Protein AF-A0A1I4PGP0-F1 (afdb_monomer)

Secondary structure (DSSP, 8-state):
---SEEEEEE---HHHHHHHHHHHHHHHHHTT-GGGEEEEEEETHHHHHHHHHHHHGGG--SHHHHIIIIIHHHHHHHHT-HHHHHHHHHHHHHHHHHHHHTTS-S------TTSSSHHHHHHHHHHHHIIIIITT-BGGGS-SSSEEEEEEEETTT-PEEEEESS-EEETTTEEE---TT-BHHHHHHHHH--BTTBPPEEEE-TTS--EE--TT---EEP-S---SEEEEEETHHHHTT-HHHHHHHHTTT--EEEEEEE-PPPPP-------HHHHHHHHHHHHHHHHHHHHHHHHHHHHHTTSSEEEEEETTS-HHHHHH---TTSPPGGGS---S--HHHHHHHHTS---SSPPPHHHHHHHHHHHHHHHHHHHHHHSHHHHHHHTTSTT--PPPPPS--HHHHHHHHTTTTT--

Organism: NCBI:txid1123291

pLDDT: mean 86.15, std 14.78, range [36.34, 98.75]

Foldseek 3Di:
DFPAAEAEFQFAFACLSLLLVLLQQLLCVLLVNLLSHAEYFYFASVLLQLQQCQLCSVVDPHSVSSCVRRVVLSQVLLQVFLLVVLVVVVVVVVVVVVVVCVVDDPDDPDDPPQPPRQAVSLVSQLVSCCVRRQVQAWLLSGDPSHKYWQWWAWPVPRFIWIDINQWTGGQQQAIFRPGRNHGSSNSNSLQRQAPPSHFWDKDQPQVTWGFHDDLVRPTDGRPDDDDRIITIHHRLLPPRQSCVVVVVCVVNVRAGAYETEAADADLDPDDDDDDPVNVVSNVSVVSSVVNHVVVVVVVVVCPLVVVHHYDYDYLLDWLLNLLPDDDPQWDHSVLFDPAADDNLLSNLLSLQHRDSGRDDPLNSVNSSRRSSSNSRSRCCTNPVVSSVVSCPDPSNDPRDDPPDDPVRSCVSSVCSNPDD

Solvent-accessible surface area (backbone atoms only — not comparable to full-atom values): 22021 Å² total; per-residue (Å²): 97,85,85,47,39,26,37,34,13,30,9,19,29,26,48,48,9,21,34,21,49,45,12,31,54,48,29,39,40,50,56,70,39,53,88,34,42,41,34,39,19,12,4,18,22,15,19,56,40,46,51,46,41,27,53,42,46,88,76,45,85,48,66,66,40,40,40,62,67,39,50,46,49,52,51,57,50,34,65,66,18,56,45,57,54,44,54,53,50,51,55,50,52,52,52,51,54,50,62,70,35,75,84,60,76,100,74,77,90,83,74,78,77,81,78,79,60,29,56,62,47,43,53,54,47,26,51,50,37,20,72,68,71,47,68,75,38,22,28,58,59,31,34,89,78,33,43,40,34,36,26,18,21,28,68,84,77,74,42,61,26,38,39,33,50,64,35,36,42,28,89,77,52,13,39,24,63,82,33,73,81,41,41,42,29,53,51,34,44,25,8,47,17,41,82,90,83,26,34,57,40,77,45,79,44,52,90,60,69,35,27,33,78,50,101,79,64,65,68,44,70,35,89,46,86,66,53,58,56,48,38,23,25,21,6,36,78,70,42,28,45,16,47,66,61,52,52,57,41,44,78,71,67,52,74,48,34,35,39,38,41,37,38,62,75,75,84,78,84,76,92,71,90,72,49,75,69,56,43,53,51,50,50,51,53,50,53,33,49,51,51,41,52,57,48,50,52,53,52,52,51,32,44,77,69,61,77,38,52,64,50,76,51,46,60,64,58,33,31,58,56,60,37,67,51,84,52,99,79,41,46,58,48,91,75,32,78,93,53,59,58,55,66,72,50,28,55,39,60,48,43,42,42,72,41,58,50,58,62,57,71,64,60,45,52,51,30,22,50,43,26,18,31,42,44,52,38,49,44,22,24,66,40,38,72,36,37,62,52,35,70,65,39,90,85,40,68,78,89,76,78,71,99,62,59,67,70,58,52,49,62,69,39,67,52,42,62,68,78,126

Structure (mmCIF, N/CA/C/O backbone):
data_AF-A0A1I4PGP0-F1
#
_entry.id   AF-A0A1I4PGP0-F1
#
loop_
_atom_site.group_PDB
_atom_site.id
_atom_site.type_symbol
_atom_site.label_atom_id
_atom_site.label_alt_id
_atom_site.label_comp_id
_atom_site.label_asym_id
_atom_site.label_entity_id
_atom_site.label_seq_id
_atom_site.pdbx_PDB_ins_code
_atom_site.Cartn_x
_atom_site.Cartn_y
_atom_site.Cartn_z
_atom_site.occupancy
_atom_site.B_iso_or_equiv
_atom_site.auth_seq_id
_atom_site.auth_comp_id
_atom_site.auth_asym_id
_atom_site.auth_atom_id
_atom_site.pdbx_PDB_model_num
ATOM 1 N N . MET A 1 1 ? 3.633 -15.571 -19.350 1.00 61.22 1 MET A N 1
ATOM 2 C CA . MET A 1 1 ? 2.929 -14.550 -18.534 1.00 61.22 1 MET A CA 1
ATOM 3 C C . MET A 1 1 ? 2.786 -15.080 -17.111 1.00 61.22 1 MET A C 1
ATOM 5 O O . MET A 1 1 ? 2.675 -16.293 -16.964 1.00 61.22 1 MET A O 1
ATOM 9 N N . ILE A 1 2 ? 2.803 -14.240 -16.068 1.00 74.88 2 ILE A N 1
ATOM 10 C CA . ILE A 1 2 ? 2.538 -14.702 -14.690 1.00 74.88 2 ILE A CA 1
ATOM 11 C C . ILE A 1 2 ? 1.124 -15.304 -14.647 1.00 74.88 2 ILE A C 1
ATOM 13 O O . ILE A 1 2 ? 0.129 -14.590 -14.704 1.00 74.88 2 ILE A O 1
ATOM 17 N N . GLN A 1 3 ? 1.038 -16.637 -14.586 1.00 79.75 3 GLN A N 1
ATOM 18 C CA . GLN A 1 3 ? -0.230 -17.382 -14.612 1.00 79.75 3 GLN A CA 1
ATOM 19 C C . GLN A 1 3 ? -0.848 -17.581 -13.223 1.00 79.75 3 GLN A C 1
ATOM 21 O O . GLN A 1 3 ? -1.892 -18.222 -13.110 1.00 79.75 3 GLN A O 1
ATOM 26 N N . LYS A 1 4 ? -0.212 -17.058 -12.170 1.00 87.19 4 LYS A N 1
ATOM 27 C CA . LYS A 1 4 ? -0.696 -17.130 -10.787 1.00 87.19 4 LYS A CA 1
ATOM 28 C C . LYS A 1 4 ? -1.482 -15.879 -10.408 1.00 87.19 4 LYS A C 1
ATOM 30 O O . LYS A 1 4 ? -1.324 -14.823 -11.020 1.00 87.19 4 LYS A O 1
ATOM 35 N N . ASP A 1 5 ? -2.352 -16.008 -9.413 1.00 95.44 5 ASP A N 1
ATOM 36 C CA . ASP A 1 5 ? -2.950 -14.844 -8.759 1.00 95.44 5 ASP A CA 1
ATOM 37 C C . ASP A 1 5 ? -1.843 -13.984 -8.149 1.00 95.44 5 ASP A C 1
ATOM 39 O O . ASP A 1 5 ? -0.873 -14.515 -7.619 1.00 95.44 5 ASP A O 1
ATOM 43 N N . ILE A 1 6 ? -1.982 -12.667 -8.211 1.00 97.44 6 ILE A N 1
ATOM 44 C CA . ILE A 1 6 ? -1.062 -11.713 -7.605 1.00 97.44 6 ILE A CA 1
ATOM 45 C C . ILE A 1 6 ? -1.634 -11.249 -6.269 1.00 97.44 6 ILE A C 1
ATOM 47 O O . ILE A 1 6 ? -2.796 -10.836 -6.171 1.00 97.44 6 ILE A O 1
ATOM 51 N N . LEU A 1 7 ? -0.788 -11.331 -5.244 1.00 98.19 7 LEU A N 1
ATOM 52 C CA . LEU A 1 7 ? -1.070 -10.903 -3.883 1.00 98.19 7 LEU A CA 1
ATOM 53 C C . LEU A 1 7 ? -0.135 -9.747 -3.530 1.00 98.19 7 LEU A C 1
ATOM 55 O O . LEU A 1 7 ? 1.056 -9.955 -3.297 1.00 98.19 7 LEU A O 1
ATOM 59 N N . CYS A 1 8 ? -0.679 -8.536 -3.484 1.00 98.31 8 CYS A N 1
ATOM 60 C CA . CYS A 1 8 ? 0.079 -7.326 -3.195 1.00 98.31 8 CYS A CA 1
ATOM 61 C C . CYS A 1 8 ? 0.023 -6.985 -1.704 1.00 98.31 8 CYS A C 1
ATOM 63 O O . CYS A 1 8 ? -1.060 -6.933 -1.124 1.00 98.31 8 CYS A O 1
ATOM 65 N N . ALA A 1 9 ? 1.167 -6.686 -1.096 1.00 98.25 9 ALA A N 1
ATOM 66 C CA . ALA A 1 9 ? 1.262 -6.046 0.211 1.00 98.25 9 ALA A CA 1
ATOM 67 C C . ALA A 1 9 ? 1.850 -4.640 0.035 1.00 98.25 9 ALA A C 1
ATOM 69 O O . ALA A 1 9 ? 2.957 -4.496 -0.485 1.00 98.25 9 ALA A O 1
ATOM 70 N N . LEU A 1 10 ? 1.090 -3.615 0.421 1.00 98.44 10 LEU A N 1
ATOM 71 C CA . LEU A 1 10 ? 1.408 -2.203 0.218 1.00 98.44 10 LEU A CA 1
ATOM 72 C C . LEU A 1 10 ? 1.543 -1.515 1.582 1.00 98.44 10 LEU A C 1
ATOM 74 O O . LEU A 1 10 ? 0.548 -1.268 2.270 1.00 98.44 10 LEU A O 1
ATOM 78 N N . SER A 1 11 ? 2.784 -1.237 1.985 1.00 97.00 11 SER A N 1
ATOM 79 C CA . SER A 1 11 ? 3.102 -0.746 3.330 1.00 97.00 11 SER A CA 1
ATOM 80 C C . SER A 1 11 ? 2.548 0.652 3.648 1.00 97.00 11 SER A C 1
ATOM 82 O O . SER A 1 11 ? 2.184 1.422 2.753 1.00 97.00 11 SER A O 1
ATOM 84 N N . GLY A 1 12 ? 2.597 1.031 4.928 1.00 93.81 12 GLY A N 1
ATOM 85 C CA . GLY A 1 12 ? 2.321 2.395 5.390 1.00 93.81 12 GLY A CA 1
ATOM 86 C C . GLY A 1 12 ? 3.414 3.414 5.040 1.00 93.81 12 GLY A C 1
ATOM 87 O O . GLY A 1 12 ? 4.503 3.052 4.588 1.00 93.81 12 GLY A O 1
ATOM 88 N N . GLY A 1 13 ? 3.113 4.706 5.254 1.00 89.56 13 GLY A N 1
ATOM 89 C CA . GLY A 1 13 ? 4.053 5.821 5.026 1.00 89.56 13 GLY A CA 1
ATOM 90 C C . GLY A 1 13 ? 3.445 7.144 4.527 1.00 89.56 13 GLY A C 1
ATOM 91 O O . GLY A 1 13 ? 4.125 7.889 3.821 1.00 89.56 13 GLY A O 1
ATOM 92 N N . GLY A 1 14 ? 2.179 7.447 4.844 1.00 90.38 14 GLY A N 1
ATOM 93 C CA . GLY A 1 14 ? 1.503 8.681 4.403 1.00 90.38 14 GLY A CA 1
ATOM 94 C C . GLY A 1 14 ? 1.389 8.810 2.877 1.00 90.38 14 GLY A C 1
ATOM 95 O O . GLY A 1 14 ? 1.405 7.808 2.159 1.00 90.38 14 GLY A O 1
ATOM 96 N N . PHE A 1 15 ? 1.323 10.039 2.357 1.00 92.12 15 PHE A N 1
ATOM 97 C CA . PHE A 1 15 ? 1.225 10.278 0.912 1.00 92.12 15 PHE A CA 1
ATOM 98 C C . PHE A 1 15 ? 2.439 9.809 0.121 1.00 92.12 15 PHE A C 1
ATOM 100 O O . PHE A 1 15 ? 2.302 9.462 -1.052 1.00 92.12 15 PHE A O 1
ATOM 107 N N . ARG A 1 16 ? 3.610 9.707 0.757 1.00 94.19 16 ARG A N 1
ATOM 108 C CA . ARG A 1 16 ? 4.772 9.078 0.130 1.00 94.19 16 ARG A CA 1
ATOM 109 C C . ARG A 1 16 ? 4.457 7.645 -0.293 1.00 94.19 16 ARG A C 1
ATOM 111 O O . ARG A 1 16 ? 4.685 7.289 -1.445 1.00 94.19 16 ARG A O 1
ATOM 118 N N . ALA A 1 17 ? 3.893 6.856 0.623 1.00 95.88 17 ALA A N 1
ATOM 119 C CA . ALA A 1 17 ? 3.450 5.497 0.332 1.00 95.88 17 ALA A CA 1
ATOM 120 C C . ALA A 1 17 ? 2.288 5.491 -0.670 1.00 95.88 17 ALA A C 1
ATOM 122 O O . ALA A 1 17 ? 2.308 4.704 -1.607 1.00 95.88 17 ALA A O 1
ATOM 123 N N . THR A 1 18 ? 1.318 6.403 -0.537 1.00 97.38 18 THR A N 1
ATOM 124 C CA . THR A 1 18 ? 0.189 6.531 -1.477 1.00 97.38 18 THR A CA 1
ATOM 125 C C . THR A 1 18 ? 0.665 6.654 -2.930 1.00 97.38 18 THR A C 1
ATOM 127 O O . THR A 1 18 ? 0.273 5.847 -3.774 1.00 97.38 18 THR A O 1
ATOM 130 N N . PHE A 1 19 ? 1.542 7.617 -3.229 1.00 98.06 19 PHE A N 1
ATOM 131 C CA . PHE A 1 19 ? 2.016 7.851 -4.597 1.00 98.06 19 PHE A CA 1
ATOM 132 C C . PHE A 1 19 ? 2.981 6.773 -5.089 1.00 98.06 19 PHE A C 1
ATOM 134 O O . PHE A 1 19 ? 2.877 6.350 -6.239 1.00 98.06 19 PHE A O 1
ATOM 141 N N . PHE A 1 20 ? 3.872 6.284 -4.225 1.00 98.31 20 PHE A N 1
ATOM 142 C CA . PHE A 1 20 ? 4.773 5.188 -4.579 1.00 98.31 20 PHE A CA 1
ATOM 143 C C . PHE A 1 20 ? 4.004 3.914 -4.948 1.00 98.31 20 PHE A C 1
ATOM 145 O O . PHE A 1 20 ? 4.223 3.337 -6.012 1.00 98.31 20 PHE A O 1
ATOM 152 N N . HIS A 1 21 ? 3.033 3.520 -4.120 1.00 98.56 21 HIS A N 1
ATOM 153 C CA . HIS A 1 21 ? 2.205 2.338 -4.361 1.00 98.56 21 HIS A CA 1
ATOM 154 C C . HIS A 1 21 ? 1.266 2.507 -5.555 1.00 98.56 21 HIS A C 1
ATOM 156 O O . HIS A 1 21 ? 0.941 1.528 -6.224 1.00 98.56 21 HIS A O 1
ATOM 162 N N . ALA A 1 22 ? 0.853 3.738 -5.867 1.00 98.56 22 ALA A N 1
ATOM 163 C CA . ALA A 1 22 ? 0.109 4.003 -7.093 1.00 98.56 22 ALA A CA 1
ATOM 164 C C . ALA A 1 22 ? 0.978 3.736 -8.331 1.00 98.56 22 ALA A C 1
ATOM 166 O O . ALA A 1 22 ? 0.508 3.105 -9.272 1.00 98.56 22 ALA A O 1
ATOM 167 N N . GLY A 1 23 ? 2.263 4.107 -8.285 1.00 98.19 23 GLY A N 1
ATOM 168 C CA . GLY A 1 23 ? 3.262 3.712 -9.281 1.00 98.19 23 GLY A CA 1
ATOM 169 C C . GLY A 1 23 ? 3.431 2.199 -9.410 1.00 98.19 23 GLY A C 1
ATOM 170 O O . GLY A 1 23 ? 3.446 1.664 -10.514 1.00 98.19 23 GLY A O 1
ATOM 171 N N . VAL A 1 24 ? 3.476 1.483 -8.286 1.00 98.56 24 VAL A N 1
ATOM 172 C CA . VAL A 1 24 ? 3.567 0.011 -8.265 1.00 98.56 24 VAL A CA 1
ATOM 173 C C . VAL A 1 24 ? 2.380 -0.642 -8.975 1.00 98.56 24 VAL A C 1
ATOM 175 O O . VAL A 1 24 ? 2.567 -1.493 -9.845 1.00 98.56 24 VAL A O 1
ATOM 178 N N . LEU A 1 25 ? 1.152 -0.235 -8.641 1.00 98.62 25 LEU A N 1
ATOM 179 C CA . LEU A 1 25 ? -0.048 -0.753 -9.304 1.00 98.62 25 LEU A CA 1
ATOM 180 C C . LEU A 1 25 ? -0.078 -0.371 -10.788 1.00 98.62 25 LEU A C 1
ATOM 182 O O . LEU A 1 25 ? -0.413 -1.213 -11.620 1.00 98.62 25 LEU A O 1
ATOM 186 N N . ARG A 1 26 ? 0.349 0.850 -11.131 1.00 97.56 26 ARG A N 1
ATOM 187 C CA . ARG A 1 26 ? 0.4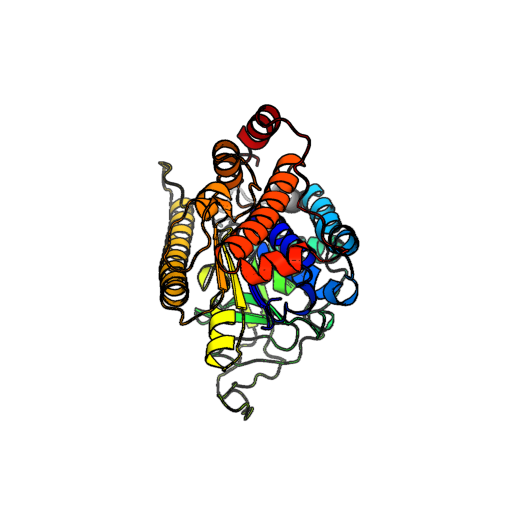98 1.302 -12.519 1.00 97.56 26 ARG A CA 1
ATOM 188 C C . ARG A 1 26 ? 1.451 0.409 -13.316 1.00 97.56 26 ARG A C 1
ATOM 190 O O . ARG A 1 26 ? 1.096 -0.014 -14.412 1.00 97.56 26 ARG A O 1
ATOM 197 N N . GLY A 1 27 ? 2.604 0.052 -12.745 1.00 96.38 27 GLY A N 1
ATOM 198 C CA . GLY A 1 27 ? 3.567 -0.871 -13.356 1.00 96.38 27 GLY A CA 1
ATOM 199 C C . GLY A 1 27 ? 2.993 -2.274 -13.578 1.00 96.38 27 GLY A C 1
ATOM 200 O O . GLY A 1 27 ? 3.175 -2.860 -14.642 1.00 96.38 27 GLY A O 1
ATOM 201 N N . LEU A 1 28 ? 2.217 -2.805 -12.625 1.00 96.56 28 LEU A N 1
ATOM 202 C CA . LEU A 1 28 ? 1.523 -4.087 -12.818 1.00 96.56 28 LEU A CA 1
ATOM 203 C C . LEU A 1 28 ? 0.479 -4.015 -13.945 1.00 96.56 28 LEU A C 1
ATOM 205 O O . LEU A 1 28 ? 0.364 -4.948 -14.738 1.00 96.56 28 LEU A O 1
ATOM 209 N N . ILE A 1 29 ? -0.268 -2.915 -14.044 1.00 95.69 29 ILE A N 1
ATOM 210 C CA . ILE A 1 29 ? -1.254 -2.706 -15.115 1.00 95.69 29 ILE A CA 1
ATOM 211 C C . ILE A 1 29 ? -0.559 -2.596 -16.473 1.00 95.69 29 ILE A C 1
ATOM 213 O O . ILE A 1 29 ? -1.001 -3.234 -17.426 1.00 95.69 29 ILE A O 1
ATOM 217 N N . ARG A 1 30 ? 0.560 -1.865 -16.551 1.00 94.19 30 ARG A N 1
ATOM 218 C CA . ARG A 1 30 ? 1.391 -1.743 -17.760 1.00 94.19 30 ARG A CA 1
ATOM 219 C C . ARG A 1 30 ? 1.864 -3.099 -18.282 1.00 94.19 30 ARG A C 1
ATOM 221 O O . ARG A 1 30 ? 1.862 -3.321 -19.486 1.00 94.19 30 ARG A O 1
ATOM 228 N N . LEU A 1 31 ? 2.210 -4.018 -17.380 1.00 93.69 31 LEU A N 1
ATOM 229 C CA . LEU A 1 31 ? 2.602 -5.392 -17.713 1.00 93.69 31 LEU A CA 1
ATOM 230 C C . LEU A 1 31 ? 1.416 -6.308 -18.079 1.00 93.69 31 LEU A C 1
ATOM 232 O O . LEU A 1 31 ? 1.610 -7.508 -18.276 1.00 93.69 31 LEU A O 1
ATOM 236 N N . GLY A 1 32 ? 0.188 -5.782 -18.141 1.00 93.31 32 GLY A N 1
ATOM 237 C CA . GLY A 1 32 ? -1.018 -6.557 -18.436 1.00 93.31 32 GLY A CA 1
ATOM 238 C C . GLY A 1 32 ? -1.463 -7.462 -17.282 1.00 93.31 32 GLY A C 1
ATOM 239 O O . GLY A 1 32 ? -2.184 -8.434 -17.495 1.00 93.31 32 GLY A O 1
ATOM 240 N N . LEU A 1 33 ? -1.030 -7.181 -16.048 1.00 94.81 33 LEU A N 1
ATOM 241 C CA . LEU A 1 33 ? -1.252 -8.055 -14.890 1.00 94.81 33 LEU A CA 1
ATOM 242 C C . LEU A 1 33 ? -2.444 -7.650 -14.016 1.00 94.81 33 LEU A C 1
ATOM 244 O O . LEU A 1 33 ? -2.703 -8.319 -13.016 1.00 94.81 33 LEU A O 1
ATOM 248 N N . LYS A 1 34 ? -3.190 -6.598 -14.376 1.00 95.88 34 LYS A N 1
ATOM 249 C CA . LYS A 1 34 ? -4.321 -6.071 -13.589 1.00 95.88 34 LYS A CA 1
ATOM 250 C C . LYS A 1 34 ? -5.278 -7.175 -13.123 1.00 95.88 34 LYS A C 1
ATOM 252 O O . LYS A 1 34 ? -5.516 -7.313 -11.926 1.00 95.88 34 LYS A O 1
ATOM 257 N N . ASP A 1 35 ? -5.770 -8.006 -14.042 1.00 95.50 35 ASP A N 1
ATOM 258 C CA . ASP A 1 35 ? -6.771 -9.035 -13.726 1.00 95.50 35 ASP A CA 1
ATOM 259 C C . ASP A 1 35 ? -6.202 -10.205 -12.917 1.00 95.50 35 ASP A C 1
ATOM 261 O O . ASP A 1 35 ? -6.959 -10.991 -12.338 1.00 95.50 35 ASP A O 1
ATOM 265 N N . ARG A 1 36 ? -4.871 -10.317 -12.829 1.00 96.50 36 ARG A N 1
ATOM 266 C CA . ARG A 1 36 ? -4.203 -11.259 -11.930 1.00 96.50 36 ARG A CA 1
ATOM 267 C C . ARG A 1 36 ? -4.180 -10.750 -10.492 1.00 96.50 36 ARG A C 1
ATOM 269 O O . ARG A 1 36 ? -4.057 -11.576 -9.598 1.00 96.50 36 ARG A O 1
ATOM 276 N N . ILE A 1 37 ? -4.316 -9.448 -10.236 1.00 97.88 37 ILE A N 1
ATOM 277 C CA . ILE A 1 37 ? -4.310 -8.882 -8.879 1.00 97.88 37 ILE A CA 1
ATOM 278 C C . ILE A 1 37 ? -5.599 -9.288 -8.161 1.00 97.88 37 ILE A C 1
ATOM 280 O O . ILE A 1 37 ? -6.666 -8.732 -8.409 1.00 97.88 37 ILE A O 1
ATOM 284 N N . LYS A 1 38 ? -5.507 -10.280 -7.267 1.00 97.50 38 LYS A N 1
ATOM 285 C CA . LYS A 1 38 ? -6.671 -10.829 -6.547 1.00 97.50 38 LYS A CA 1
ATOM 286 C C . LYS A 1 38 ? -6.751 -10.393 -5.097 1.00 97.50 38 LYS A C 1
ATOM 288 O O . LYS A 1 38 ? -7.846 -10.371 -4.536 1.00 97.50 38 LYS A O 1
ATOM 293 N N . VAL A 1 39 ? -5.621 -10.044 -4.489 1.00 98.38 39 VAL A N 1
ATOM 294 C CA . VAL A 1 39 ? -5.569 -9.567 -3.106 1.00 98.38 39 VAL A CA 1
ATOM 295 C C . VAL A 1 39 ? -4.632 -8.376 -3.024 1.00 98.38 39 VAL A C 1
ATOM 297 O O . VAL A 1 39 ? -3.502 -8.444 -3.499 1.00 98.38 39 VAL A O 1
ATOM 300 N N . ILE A 1 40 ? -5.088 -7.309 -2.380 1.00 98.69 40 ILE A N 1
ATOM 301 C CA . ILE A 1 40 ? -4.257 -6.180 -1.977 1.00 98.69 40 ILE A CA 1
ATOM 302 C C . ILE A 1 40 ? -4.423 -6.020 -0.476 1.00 98.69 40 ILE A C 1
ATOM 304 O O . ILE A 1 40 ? -5.520 -5.756 -0.001 1.00 98.69 40 ILE A O 1
ATOM 308 N N . SER A 1 41 ? -3.347 -6.195 0.273 1.00 98.50 41 SER A N 1
ATOM 309 C CA . SER A 1 41 ? -3.285 -5.901 1.697 1.00 98.50 41 SER A CA 1
ATOM 310 C C . SER A 1 41 ? -2.526 -4.606 1.901 1.00 98.50 41 SER A C 1
ATOM 312 O O . SER A 1 41 ? -1.422 -4.457 1.384 1.00 98.50 41 SER A O 1
ATOM 314 N N . SER A 1 42 ? -3.105 -3.670 2.640 1.00 98.31 42 SER A N 1
ATOM 315 C CA . SER A 1 42 ? -2.569 -2.320 2.747 1.00 98.31 42 SER A CA 1
ATOM 316 C C . SER A 1 42 ? -2.592 -1.777 4.165 1.00 98.31 42 SER A C 1
ATOM 318 O O . SER A 1 42 ? -3.355 -2.238 5.022 1.00 98.31 42 SER A O 1
ATOM 320 N N . VAL A 1 43 ? -1.742 -0.783 4.405 1.00 96.50 43 VAL A N 1
ATOM 321 C CA . VAL A 1 43 ? -1.605 -0.105 5.696 1.00 96.50 43 VAL A CA 1
ATOM 322 C C . VAL A 1 43 ? -1.518 1.402 5.470 1.00 96.50 43 VAL A C 1
ATOM 324 O O . VAL A 1 43 ? -0.837 1.852 4.546 1.00 96.50 43 VAL A O 1
ATOM 327 N N . SER A 1 44 ? -2.173 2.190 6.325 1.00 94.06 44 SER A N 1
ATOM 328 C CA . SER A 1 44 ? -2.026 3.646 6.404 1.00 94.06 44 SER A CA 1
ATOM 329 C C . SER A 1 44 ? -2.152 4.325 5.028 1.00 94.06 44 SER A C 1
ATOM 331 O O . SER A 1 44 ? -3.122 4.096 4.306 1.00 94.06 44 SER A O 1
ATOM 333 N N . GLY A 1 45 ? -1.169 5.128 4.611 1.00 92.94 45 GLY A N 1
ATOM 334 C CA . GLY A 1 45 ? -1.144 5.774 3.291 1.00 92.94 45 GLY A CA 1
ATOM 335 C C . GLY A 1 45 ? -1.281 4.827 2.085 1.00 92.94 45 GLY A C 1
ATOM 336 O O . GLY A 1 45 ? -1.870 5.217 1.073 1.00 92.94 45 GLY A O 1
ATOM 337 N N . GLY A 1 46 ? -0.825 3.572 2.181 1.00 96.50 46 GLY A N 1
ATOM 338 C CA . GLY A 1 46 ? -1.055 2.568 1.136 1.00 96.50 46 GLY A CA 1
ATOM 339 C C . GLY A 1 46 ? -2.529 2.178 0.997 1.00 96.50 46 GLY A C 1
ATOM 340 O O . GLY A 1 46 ? -2.973 1.822 -0.097 1.00 96.50 46 GLY A O 1
ATOM 341 N N . SER A 1 47 ? -3.317 2.314 2.066 1.00 98.00 47 SER A N 1
ATOM 342 C CA . SER A 1 47 ? -4.758 2.040 2.059 1.00 98.00 47 SER A CA 1
ATOM 343 C C . SER A 1 47 ? -5.556 3.059 1.249 1.00 98.00 47 SER A C 1
ATOM 345 O O . SER A 1 47 ? -6.574 2.683 0.677 1.00 98.00 47 SER A O 1
ATOM 347 N N . ILE A 1 48 ? -5.080 4.304 1.114 1.00 97.56 48 ILE A N 1
ATOM 348 C CA . ILE A 1 48 ? -5.739 5.321 0.276 1.00 97.56 48 ILE A CA 1
ATOM 349 C C . ILE A 1 48 ? -5.743 4.863 -1.191 1.00 97.56 48 ILE A C 1
ATOM 351 O O . ILE A 1 48 ? -6.803 4.749 -1.807 1.00 97.56 48 ILE A O 1
ATOM 355 N N . THR A 1 49 ? -4.565 4.530 -1.728 1.00 98.25 49 THR A N 1
ATOM 356 C CA . THR A 1 49 ? -4.413 4.036 -3.106 1.00 98.25 49 THR A CA 1
ATOM 357 C C . THR A 1 49 ? -5.133 2.708 -3.307 1.00 98.25 49 THR A C 1
ATOM 359 O O . THR A 1 49 ? -5.845 2.541 -4.292 1.00 98.25 49 THR A O 1
ATOM 362 N N . SER A 1 50 ? -4.976 1.769 -2.369 1.00 98.62 50 SER A N 1
ATOM 363 C CA . SER 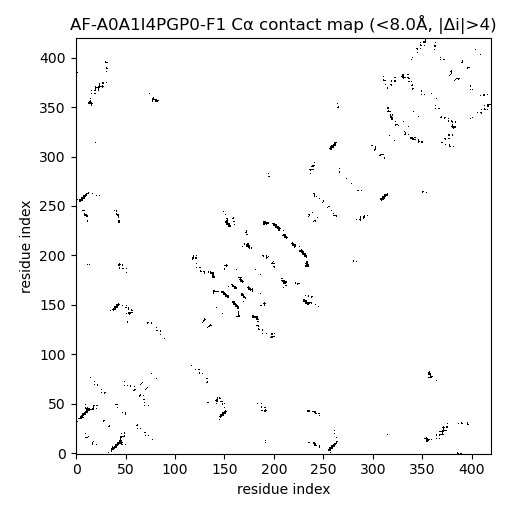A 1 50 ? -5.546 0.420 -2.484 1.00 98.62 50 SER A CA 1
ATOM 364 C C . SER A 1 50 ? -7.069 0.440 -2.527 1.00 98.62 50 SER A C 1
ATOM 366 O O . SER A 1 50 ? -7.673 -0.245 -3.350 1.00 98.62 50 SER A O 1
ATOM 368 N N . ALA A 1 51 ? -7.694 1.244 -1.665 1.00 98.62 51 ALA A N 1
ATOM 369 C CA . ALA A 1 51 ? -9.141 1.366 -1.615 1.00 98.62 51 ALA A CA 1
ATOM 370 C C . ALA A 1 51 ? -9.697 2.075 -2.855 1.00 98.62 51 ALA A C 1
ATOM 372 O O . ALA A 1 51 ? -10.689 1.616 -3.415 1.00 98.62 51 ALA A O 1
ATOM 373 N N . LEU A 1 52 ? -9.042 3.144 -3.326 1.00 98.69 52 LEU A N 1
ATOM 374 C CA . LEU A 1 52 ? -9.462 3.835 -4.548 1.00 98.69 52 LEU A CA 1
ATOM 375 C C . LEU A 1 52 ? -9.318 2.930 -5.778 1.00 98.69 52 LEU A C 1
ATOM 377 O O . LEU A 1 52 ? -10.240 2.837 -6.584 1.00 98.69 52 LEU A O 1
ATOM 381 N N . PHE A 1 53 ? -8.203 2.205 -5.888 1.00 98.75 53 PHE A N 1
ATOM 382 C CA . PHE A 1 53 ? -8.013 1.215 -6.943 1.00 98.75 53 PHE A CA 1
ATOM 383 C C . PHE A 1 53 ? -9.066 0.104 -6.877 1.00 98.75 53 PHE A C 1
ATOM 385 O O . PHE A 1 53 ? -9.655 -0.221 -7.899 1.00 98.75 53 PHE A O 1
ATOM 392 N N . GLY A 1 54 ? -9.358 -0.445 -5.694 1.00 98.62 54 GLY A N 1
ATOM 393 C CA . GLY A 1 54 ? -10.395 -1.470 -5.526 1.00 98.62 54 GLY A CA 1
ATOM 394 C C . GLY A 1 54 ? -11.806 -0.984 -5.852 1.00 98.62 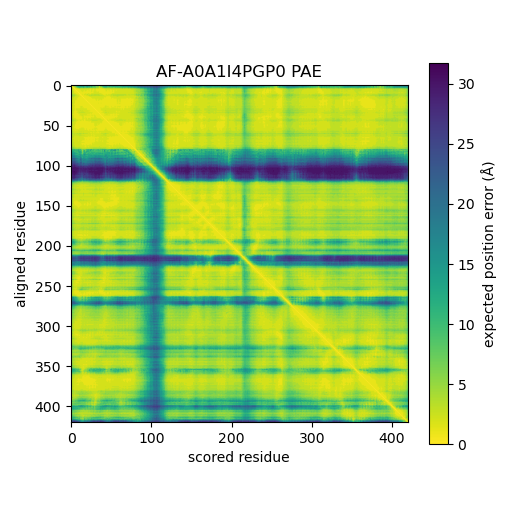54 GLY A C 1
ATOM 395 O O . GLY A 1 54 ? -12.607 -1.748 -6.386 1.00 98.62 54 GLY A O 1
ATOM 396 N N . LEU A 1 55 ? -12.105 0.286 -5.568 1.00 98.62 55 LEU A N 1
ATOM 397 C CA . LEU A 1 55 ? -13.372 0.926 -5.925 1.00 98.62 55 LEU A CA 1
ATOM 398 C C . LEU A 1 55 ? -13.503 1.114 -7.443 1.00 98.62 55 LEU A C 1
ATOM 400 O O . LEU A 1 55 ? -14.594 0.990 -7.985 1.00 98.62 55 LEU A O 1
ATOM 404 N N . LYS A 1 56 ? -12.389 1.399 -8.125 1.00 98.56 56 LYS A N 1
ATOM 405 C CA . LYS A 1 56 ? -12.330 1.660 -9.571 1.00 98.56 56 LYS A CA 1
ATOM 406 C C . LYS A 1 56 ? -11.895 0.466 -10.410 1.00 98.56 56 LYS A C 1
ATOM 408 O O . LYS A 1 56 ? -11.787 0.586 -11.625 1.00 98.56 56 LYS A O 1
ATOM 413 N N . PHE A 1 57 ? -11.683 -0.690 -9.786 1.00 98.62 57 PHE A N 1
ATOM 414 C CA . PHE A 1 57 ? -11.052 -1.848 -10.413 1.00 98.62 57 PHE A CA 1
ATOM 415 C C . PHE A 1 57 ? -11.759 -2.289 -11.695 1.00 98.62 57 PHE A C 1
ATOM 417 O O . PHE A 1 57 ? -11.104 -2.540 -12.704 1.00 98.62 57 PHE A O 1
ATOM 424 N N . ASP A 1 58 ? -13.089 -2.357 -11.676 1.00 98.19 58 ASP A N 1
ATOM 425 C CA . ASP A 1 58 ? -13.876 -2.839 -12.816 1.00 98.19 58 ASP A CA 1
ATOM 426 C C . ASP A 1 58 ? -13.954 -1.815 -13.963 1.00 98.19 58 ASP A C 1
ATOM 428 O O . ASP A 1 58 ? -14.169 -2.197 -15.109 1.00 98.19 58 ASP A O 1
ATOM 432 N N . GLU A 1 59 ? -13.712 -0.530 -13.679 1.00 98.12 59 GLU A N 1
ATOM 433 C CA . GLU A 1 59 ? -13.691 0.559 -14.668 1.00 98.12 59 GLU A CA 1
ATOM 434 C C . GLU A 1 59 ? -12.320 0.709 -15.361 1.00 98.12 59 GLU A C 1
ATOM 436 O O . GLU A 1 59 ? -12.219 1.356 -16.400 1.00 98.12 59 GLU A O 1
ATOM 441 N N . ILE A 1 60 ? -11.251 0.143 -14.790 1.00 98.00 60 ILE A N 1
ATOM 442 C CA . ILE A 1 60 ? -9.884 0.290 -15.305 1.00 98.00 60 ILE A CA 1
ATOM 443 C C . ILE A 1 60 ? -9.618 -0.779 -16.367 1.00 98.00 60 ILE A C 1
ATOM 445 O O . ILE A 1 60 ? -9.420 -1.949 -16.035 1.00 98.00 60 ILE A O 1
ATOM 449 N N . ALA A 1 61 ? -9.574 -0.386 -17.639 1.00 94.19 61 ALA A N 1
ATOM 450 C CA . ALA A 1 61 ? -9.168 -1.266 -18.738 1.00 94.19 61 ALA A CA 1
ATOM 451 C C . ALA A 1 61 ? -7.734 -0.980 -19.208 1.00 94.19 61 ALA A C 1
ATOM 453 O O . ALA A 1 61 ? -7.020 -1.887 -19.630 1.00 94.19 61 ALA A O 1
ATOM 454 N N . THR A 1 62 ? -7.307 0.278 -19.113 1.00 94.12 62 THR A N 1
ATOM 455 C CA . THR A 1 62 ? -6.021 0.758 -19.629 1.00 94.12 62 THR A CA 1
ATOM 456 C C . THR A 1 62 ? -5.205 1.489 -18.561 1.00 94.12 62 THR A C 1
ATOM 458 O O . THR A 1 62 ? -5.689 1.785 -17.466 1.00 94.12 62 THR A O 1
ATOM 461 N N . ILE A 1 63 ? -3.948 1.805 -18.885 1.00 94.12 63 ILE A N 1
ATOM 462 C CA . ILE A 1 63 ? -3.106 2.647 -18.027 1.00 94.12 63 ILE A CA 1
ATOM 463 C C . ILE A 1 63 ? -3.662 4.076 -17.921 1.00 94.12 63 ILE A C 1
ATOM 465 O O . ILE A 1 63 ? -3.602 4.674 -16.851 1.00 94.12 63 ILE A O 1
ATOM 469 N N . ASP A 1 64 ? -4.284 4.582 -18.989 1.00 95.25 64 ASP A N 1
ATOM 470 C CA . ASP A 1 64 ? -4.902 5.910 -19.014 1.00 95.25 64 ASP A CA 1
ATOM 471 C C . ASP A 1 64 ? -6.148 5.958 -18.123 1.00 95.25 64 ASP A C 1
ATOM 473 O O . ASP A 1 64 ? -6.380 6.946 -17.423 1.00 95.25 64 ASP A O 1
ATOM 477 N N . ASP A 1 65 ? -6.926 4.869 -18.076 1.00 97.62 65 ASP A N 1
ATOM 478 C CA . ASP A 1 65 ? -8.017 4.741 -17.108 1.00 97.62 65 ASP A CA 1
ATOM 479 C C . ASP A 1 65 ? -7.493 4.743 -15.677 1.00 97.62 65 ASP A C 1
ATOM 481 O O . ASP A 1 65 ? -8.075 5.409 -14.823 1.00 97.62 65 ASP A O 1
ATOM 485 N N . PHE A 1 66 ? -6.391 4.037 -15.406 1.00 98.00 66 PHE A N 1
ATOM 486 C CA . PHE A 1 66 ? -5.769 4.051 -14.084 1.00 98.00 66 PHE A CA 1
ATOM 487 C C . PHE A 1 66 ? -5.296 5.458 -13.700 1.00 98.00 66 PHE A C 1
ATOM 489 O O . PHE A 1 66 ? -5.571 5.921 -12.590 1.00 98.00 66 PHE A O 1
ATOM 496 N N . ASP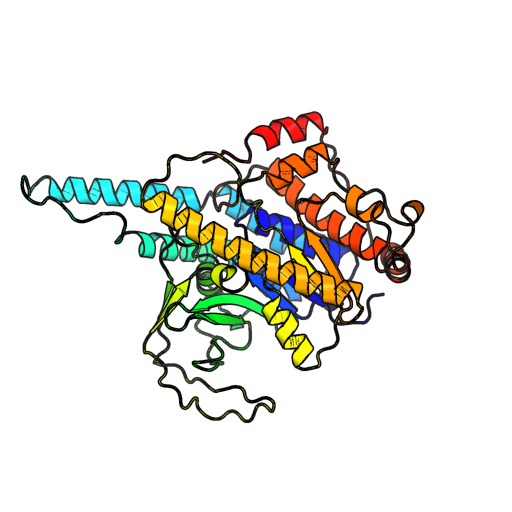 A 1 67 ? -4.649 6.174 -14.618 1.00 97.31 67 ASP A N 1
ATOM 497 C CA . ASP A 1 67 ? -4.188 7.537 -14.366 1.00 97.31 67 ASP A CA 1
ATOM 498 C C . ASP A 1 67 ? -5.374 8.476 -14.095 1.00 97.31 67 ASP A C 1
ATOM 500 O O . ASP A 1 67 ? -5.378 9.221 -13.112 1.00 97.31 67 ASP A O 1
ATOM 504 N N . ARG A 1 68 ? -6.438 8.379 -14.898 1.00 98.38 68 ARG A N 1
ATOM 505 C CA . ARG A 1 68 ? -7.658 9.184 -14.752 1.00 98.38 68 ARG A CA 1
ATOM 506 C C . ARG A 1 68 ? -8.451 8.866 -13.482 1.00 98.38 68 ARG A C 1
ATOM 508 O O . ARG A 1 68 ? -8.964 9.788 -12.854 1.00 98.38 68 ARG A O 1
ATOM 515 N N . LEU A 1 69 ? -8.599 7.590 -13.127 1.00 98.44 69 LEU A N 1
ATOM 516 C CA . LEU A 1 69 ? -9.481 7.129 -12.047 1.00 98.44 69 LEU A CA 1
ATOM 517 C C . LEU A 1 69 ? -8.778 6.994 -10.693 1.00 98.44 69 LEU A C 1
ATOM 519 O O . LEU A 1 69 ? -9.453 6.999 -9.665 1.00 98.44 69 LEU A O 1
ATOM 523 N N . VAL A 1 70 ? -7.448 6.868 -10.679 1.00 98.44 70 VAL A N 1
ATOM 524 C CA . VAL A 1 70 ? -6.660 6.657 -9.457 1.00 98.44 70 VAL A CA 1
ATOM 525 C C . VAL A 1 70 ? -5.629 7.764 -9.268 1.00 98.44 70 VAL A C 1
ATOM 527 O O . VAL A 1 70 ? -5.701 8.478 -8.270 1.00 98.44 70 VAL A O 1
ATOM 530 N N . ILE A 1 71 ? -4.694 7.967 -10.203 1.00 97.94 71 ILE A N 1
ATOM 531 C CA . ILE A 1 71 ? -3.600 8.940 -10.010 1.00 97.94 71 ILE A CA 1
ATOM 532 C C . ILE A 1 71 ? -4.131 10.371 -9.882 1.00 97.94 71 ILE A C 1
ATOM 534 O O . ILE A 1 71 ? -3.785 11.065 -8.923 1.00 97.94 71 ILE A O 1
ATOM 538 N N . ASN A 1 72 ? -4.987 10.812 -10.802 1.00 97.56 72 ASN A N 1
ATOM 539 C CA . ASN A 1 72 ? -5.486 12.185 -10.830 1.00 97.56 72 ASN A CA 1
ATOM 540 C C . ASN A 1 72 ? -6.277 12.547 -9.559 1.00 97.56 72 ASN A C 1
ATOM 542 O O . ASN A 1 72 ? -5.924 13.549 -8.931 1.00 97.56 72 ASN A O 1
ATOM 546 N N . PRO A 1 73 ? -7.240 11.730 -9.078 1.00 97.44 73 PRO A N 1
ATOM 547 C CA . PRO A 1 73 ? -7.901 11.992 -7.799 1.00 97.44 73 PRO A CA 1
ATOM 548 C C . PRO A 1 73 ? -6.938 12.069 -6.607 1.00 97.44 73 PRO A C 1
ATOM 550 O O . PRO A 1 73 ? -7.106 12.927 -5.740 1.00 97.44 73 PRO A O 1
ATOM 553 N N . LEU A 1 74 ? -5.896 11.228 -6.562 1.00 96.75 74 LEU A N 1
ATOM 554 C CA . LEU A 1 74 ? -4.879 11.291 -5.502 1.00 96.75 74 LEU A CA 1
ATOM 555 C C . LEU A 1 74 ? -4.064 12.589 -5.571 1.00 96.75 74 LEU A C 1
ATOM 557 O O . LEU A 1 74 ? -3.784 13.206 -4.540 1.00 96.75 74 LEU A O 1
ATOM 561 N N . VAL A 1 75 ? -3.699 13.030 -6.777 1.00 95.00 75 VAL A N 1
ATOM 562 C CA . VAL A 1 75 ? -2.989 14.296 -7.005 1.00 95.00 75 VAL A CA 1
ATOM 563 C C . VAL A 1 75 ? -3.851 15.486 -6.578 1.00 95.00 75 VAL A C 1
ATOM 565 O O . VAL A 1 75 ? -3.372 16.360 -5.851 1.00 95.00 75 VAL A O 1
ATOM 568 N N . GLU A 1 76 ? -5.119 15.517 -6.989 1.00 93.12 76 GLU A N 1
ATOM 569 C CA . GLU A 1 76 ? -6.078 16.555 -6.603 1.00 93.12 76 GLU A CA 1
ATOM 570 C C . GLU A 1 76 ? -6.272 16.610 -5.087 1.00 93.12 76 GLU A C 1
ATOM 572 O O . GLU A 1 76 ? -6.245 17.691 -4.496 1.00 93.12 76 GLU A O 1
ATOM 577 N N . PHE A 1 77 ? -6.413 15.450 -4.444 1.00 92.00 77 PHE A N 1
ATOM 578 C CA . PHE A 1 77 ? -6.564 15.356 -2.998 1.00 92.00 77 PHE A CA 1
ATOM 579 C C . PHE A 1 77 ? -5.321 15.839 -2.250 1.00 92.00 77 PHE A C 1
ATOM 581 O O . PHE A 1 77 ? -5.437 16.658 -1.340 1.00 92.00 77 PHE A O 1
ATOM 588 N N . SER A 1 78 ? -4.123 15.421 -2.667 1.00 90.06 78 SER A N 1
ATOM 589 C CA . SER A 1 78 ? -2.874 15.893 -2.057 1.00 90.06 78 SER A CA 1
ATOM 590 C C . SER A 1 78 ? -2.687 17.407 -2.219 1.00 90.06 78 SER A C 1
ATOM 592 O O . SER A 1 78 ? -2.253 18.077 -1.284 1.00 90.06 78 SER A O 1
ATOM 594 N N . ASN A 1 79 ? -3.076 17.986 -3.361 1.00 87.38 79 ASN A N 1
ATOM 595 C CA . ASN A 1 79 ? -2.994 19.434 -3.586 1.00 87.38 79 ASN A CA 1
ATOM 596 C C . ASN A 1 79 ? -3.900 20.261 -2.659 1.00 87.38 79 ASN A C 1
ATOM 598 O O . ASN A 1 79 ? -3.620 21.444 -2.457 1.00 87.38 79 ASN A O 1
ATOM 602 N N . ARG A 1 80 ? -4.952 19.663 -2.085 1.00 84.75 80 ARG A N 1
ATOM 603 C CA . ARG A 1 80 ? -5.841 20.325 -1.113 1.00 84.75 80 ARG A CA 1
ATOM 604 C C . ARG A 1 80 ? -5.233 20.461 0.277 1.00 84.75 80 ARG A C 1
ATOM 606 O O . ARG A 1 80 ? -5.788 21.195 1.087 1.00 84.75 80 ARG A O 1
ATOM 613 N N . ASP A 1 81 ? -4.109 19.796 0.529 1.00 78.00 81 ASP A N 1
ATOM 614 C CA . ASP A 1 81 ? -3.389 19.858 1.796 1.00 78.00 81 ASP A CA 1
ATOM 615 C C . ASP A 1 81 ? -4.261 19.486 3.011 1.00 78.00 81 ASP A C 1
ATOM 617 O O . ASP A 1 81 ? -4.482 20.304 3.914 1.00 78.00 81 ASP A O 1
ATOM 621 N N . PRO A 1 82 ? -4.821 18.262 3.032 1.00 72.81 82 PRO A N 1
ATOM 622 C CA . PRO A 1 82 ? -5.837 17.895 4.007 1.00 72.81 82 PRO A CA 1
ATOM 623 C C . PRO A 1 82 ? -5.326 18.025 5.443 1.00 72.81 82 PRO A C 1
ATOM 625 O O . PRO A 1 82 ? -6.075 18.487 6.297 1.00 72.81 82 PRO A O 1
ATOM 628 N N . ARG A 1 83 ? -4.042 17.747 5.712 1.00 71.06 83 ARG A N 1
ATOM 629 C CA . ARG A 1 83 ? -3.445 17.981 7.035 1.00 71.06 83 ARG A CA 1
ATOM 630 C C . ARG A 1 83 ? -3.489 19.452 7.462 1.00 71.06 83 ARG A C 1
ATOM 632 O O . ARG A 1 83 ? -3.849 19.738 8.603 1.00 71.06 83 ARG A O 1
ATOM 639 N N . ASN A 1 84 ? -3.156 20.394 6.581 1.00 68.25 84 ASN A N 1
ATOM 640 C CA . ASN A 1 84 ? -3.185 21.814 6.939 1.00 68.25 84 ASN A CA 1
ATOM 641 C C . ASN A 1 84 ? -4.612 22.354 7.113 1.00 68.25 84 ASN A C 1
ATOM 643 O O . ASN A 1 84 ? -4.808 23.311 7.867 1.00 68.25 84 ASN A O 1
ATOM 647 N N . ILE A 1 85 ? -5.622 21.723 6.503 1.00 68.25 85 ILE A N 1
ATOM 648 C CA . ILE A 1 85 ? -7.032 21.998 6.824 1.00 68.25 85 ILE A CA 1
ATOM 649 C C . ILE A 1 85 ? -7.315 21.651 8.297 1.00 68.25 85 ILE A C 1
ATOM 651 O O . ILE A 1 85 ? -7.883 22.483 9.007 1.00 68.25 85 ILE A O 1
ATOM 655 N N . LEU A 1 86 ? -6.844 20.492 8.777 1.00 65.88 86 LEU A N 1
ATOM 656 C CA . LEU A 1 86 ? -6.997 20.066 10.178 1.00 65.88 86 LEU A CA 1
ATOM 657 C C . LEU A 1 86 ? -6.308 21.035 11.148 1.00 65.88 86 LEU A C 1
ATOM 659 O O . LEU A 1 86 ? -6.916 21.502 12.108 1.00 65.88 86 LEU A O 1
ATOM 663 N N . ILE A 1 87 ? -5.053 21.404 10.864 1.00 64.19 87 ILE A N 1
ATOM 664 C CA . ILE A 1 87 ? -4.278 22.326 11.713 1.00 64.19 87 ILE A CA 1
ATOM 665 C C . ILE A 1 87 ? -4.971 23.693 11.820 1.00 64.19 87 ILE A C 1
ATOM 667 O O . ILE A 1 87 ? -5.052 24.268 12.907 1.00 64.19 87 IL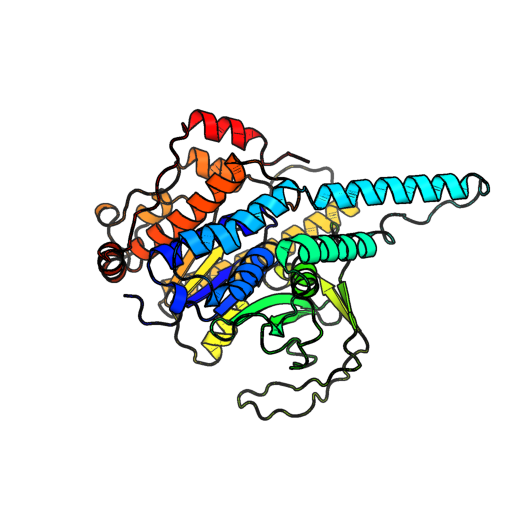E A O 1
ATOM 671 N N . ARG A 1 88 ? -5.511 24.220 10.714 1.00 59.41 88 ARG A N 1
ATOM 672 C CA . ARG A 1 88 ? -6.245 25.497 10.715 1.00 59.41 88 ARG A CA 1
ATOM 673 C C . ARG A 1 88 ? -7.547 25.419 11.505 1.00 59.41 88 ARG A C 1
ATOM 675 O O . ARG A 1 88 ? -7.896 26.394 12.169 1.00 59.41 88 ARG A O 1
ATOM 682 N N . TYR A 1 89 ? -8.256 24.295 11.428 1.00 60.00 89 TYR A N 1
ATOM 683 C CA . TYR A 1 89 ? -9.461 24.073 12.223 1.00 60.00 89 TYR A CA 1
ATOM 684 C C . TYR A 1 89 ? -9.130 24.054 13.721 1.00 60.00 89 TYR A C 1
ATOM 686 O O . TYR A 1 89 ? -9.736 24.799 14.490 1.00 60.00 89 TYR A O 1
ATOM 694 N N . ARG A 1 90 ? -8.075 23.326 14.108 1.00 58.81 90 ARG A N 1
ATOM 695 C CA . ARG A 1 90 ? -7.564 23.277 15.484 1.00 58.81 90 ARG A CA 1
ATOM 696 C C . ARG A 1 90 ? -7.232 24.662 16.040 1.00 58.81 90 ARG A C 1
ATOM 698 O O . ARG A 1 90 ? -7.702 25.024 17.113 1.00 58.81 90 ARG A O 1
ATOM 705 N N . LEU A 1 91 ? -6.464 25.467 15.298 1.00 57.72 91 LEU A N 1
ATOM 706 C CA . LEU A 1 91 ? -6.104 26.824 15.729 1.00 57.72 91 LEU A CA 1
ATOM 707 C C . LEU A 1 91 ? -7.340 27.712 15.937 1.00 57.72 91 LEU A C 1
ATOM 709 O O . LEU A 1 91 ? -7.389 28.469 16.903 1.00 57.72 91 LEU A O 1
ATOM 713 N N . LYS A 1 92 ? -8.354 27.601 15.070 1.00 57.78 92 LYS A N 1
ATOM 714 C CA . LYS A 1 92 ? -9.617 28.336 15.235 1.00 57.78 92 LYS A CA 1
ATOM 715 C C . LYS A 1 92 ? -10.411 27.862 16.453 1.00 57.78 92 LYS A C 1
ATOM 717 O O . LYS A 1 92 ? -10.941 28.705 17.168 1.00 57.78 92 LYS A O 1
ATOM 722 N N . SER A 1 93 ? -10.470 26.554 16.705 1.00 56.59 93 SER A N 1
ATOM 723 C CA . SER A 1 93 ? -11.167 25.983 17.867 1.00 56.59 93 SER A CA 1
ATOM 724 C C . SER A 1 93 ? -10.537 26.446 19.186 1.00 56.59 93 SER A C 1
ATOM 726 O O . SER A 1 93 ? -11.235 26.972 20.052 1.00 56.59 93 SER A O 1
ATOM 728 N N . VAL A 1 94 ? -9.202 26.400 19.291 1.00 57.44 94 VAL A N 1
ATOM 729 C CA . VAL A 1 94 ? -8.460 26.900 20.463 1.00 57.44 94 VAL A CA 1
ATOM 730 C C . VAL A 1 94 ? -8.700 28.394 20.680 1.00 57.44 94 VAL A C 1
ATOM 732 O O . VAL A 1 94 ? -9.020 28.804 21.793 1.00 57.44 94 VAL A O 1
ATOM 735 N N . VAL A 1 95 ? -8.585 29.220 19.634 1.00 57.28 95 VAL A N 1
ATOM 736 C CA . VAL A 1 95 ? -8.814 30.673 19.746 1.00 57.28 95 VAL A CA 1
ATOM 737 C C . VAL A 1 95 ? -10.251 30.973 20.173 1.00 57.28 95 VAL A C 1
ATOM 739 O O . VAL A 1 95 ? -10.453 31.804 21.055 1.00 57.28 95 VAL A O 1
ATOM 742 N N . ASN A 1 96 ? -11.239 30.272 19.615 1.00 52.59 96 ASN A N 1
ATOM 743 C CA . ASN A 1 96 ? -12.642 30.447 19.983 1.00 52.59 96 ASN A CA 1
ATOM 744 C C . ASN A 1 96 ? -12.917 29.999 21.426 1.00 52.59 96 ASN A C 1
ATOM 746 O O . ASN A 1 96 ? -13.642 30.687 22.140 1.00 52.59 96 ASN A O 1
ATOM 750 N N . SER A 1 97 ? -12.298 28.904 21.877 1.00 53.09 97 SER A N 1
ATOM 751 C CA . SER A 1 97 ? -12.423 28.417 23.253 1.00 53.09 97 SER A CA 1
ATOM 752 C C . SER A 1 97 ? -11.730 29.341 24.257 1.00 53.09 97 SER A C 1
ATOM 754 O O . SER A 1 97 ? -12.231 29.536 25.361 1.00 53.09 97 SER A O 1
ATOM 756 N N . VAL A 1 98 ? -10.590 29.939 23.901 1.00 53.12 98 VAL A N 1
ATOM 757 C CA . VAL A 1 98 ? -9.910 30.941 24.735 1.00 53.12 98 VAL A CA 1
ATOM 758 C C . VAL A 1 98 ? -10.730 32.232 24.779 1.00 53.12 98 VAL A C 1
ATOM 760 O O . VAL A 1 98 ? -10.950 32.771 25.859 1.00 53.12 98 VAL A O 1
ATOM 763 N N . ALA A 1 99 ? -11.271 32.686 23.646 1.00 51.25 99 ALA A N 1
ATOM 764 C CA . ALA A 1 99 ? -12.136 33.863 23.574 1.00 51.25 99 ALA A CA 1
ATOM 765 C C . ALA A 1 99 ? -13.438 33.695 24.379 1.00 51.25 99 ALA A C 1
ATOM 767 O O . ALA A 1 99 ? -13.849 34.629 25.064 1.00 51.25 99 ALA A O 1
ATOM 768 N N . SER A 1 100 ? -14.050 32.504 24.379 1.00 50.47 100 SER A N 1
ATOM 769 C CA . SER A 1 100 ? -15.222 32.206 25.218 1.00 50.47 100 SER A CA 1
ATOM 770 C C . SER A 1 100 ? -14.884 32.041 26.704 1.00 50.47 100 SER A C 1
ATOM 772 O O . SER A 1 100 ? -15.774 32.127 27.546 1.00 50.47 100 SER A O 1
ATOM 774 N N . THR A 1 101 ? -13.608 31.818 27.037 1.00 47.69 101 THR A N 1
ATOM 775 C CA . THR A 1 101 ? -13.119 31.666 28.418 1.00 47.69 101 THR A CA 1
ATOM 776 C C . THR A 1 101 ? -12.538 32.972 28.976 1.00 47.69 101 THR A C 1
ATOM 778 O O . THR A 1 101 ? -12.407 33.107 30.181 1.00 47.69 101 THR A O 1
ATOM 781 N N . PHE A 1 102 ? -12.288 34.009 28.168 1.00 43.78 102 PHE A N 1
ATOM 782 C CA . PHE A 1 102 ? -11.825 35.315 28.677 1.00 43.78 102 PHE A CA 1
ATOM 783 C C . PHE A 1 102 ? -12.838 36.046 29.589 1.00 43.78 102 PHE A C 1
ATOM 785 O O . PHE A 1 102 ? -12.483 37.039 30.219 1.00 43.78 102 PHE A O 1
ATOM 792 N N . GLY A 1 103 ? -14.070 35.541 29.723 1.00 44.03 103 GLY A N 1
ATOM 793 C CA . GLY A 1 103 ? -15.025 35.974 30.752 1.00 44.03 103 GLY A CA 1
ATOM 794 C C . GLY A 1 103 ? -14.874 35.279 32.114 1.00 44.03 103 GLY A C 1
ATOM 795 O O . GLY A 1 103 ? -15.577 35.637 33.054 1.00 44.03 103 GLY A O 1
ATOM 796 N N . SER A 1 104 ? -14.002 34.274 32.248 1.00 48.00 104 SER A N 1
ATOM 797 C CA . SER A 1 104 ? -13.892 33.453 33.456 1.00 48.00 104 SER A CA 1
ATOM 798 C C . SER A 1 104 ? -12.519 32.778 33.551 1.00 48.00 104 SER A C 1
ATOM 800 O O . SER A 1 104 ? -12.163 32.005 32.676 1.00 48.00 104 SER A O 1
ATOM 802 N N . LEU A 1 105 ? -11.809 32.997 34.666 1.00 43.12 105 LEU A N 1
ATOM 803 C CA . LEU A 1 105 ? -10.679 32.205 35.199 1.00 43.12 105 LEU A CA 1
ATOM 804 C C . LEU A 1 105 ? -9.265 32.810 35.124 1.00 43.12 105 LEU A C 1
ATOM 806 O O . LEU A 1 105 ? -8.419 32.422 34.326 1.00 43.12 105 LEU A O 1
ATOM 810 N N . PHE A 1 106 ? -8.947 33.561 36.180 1.00 40.44 106 PHE A N 1
ATOM 811 C CA . PHE A 1 106 ? -7.643 33.544 36.862 1.00 40.44 106 PHE A CA 1
ATOM 812 C C . PHE A 1 106 ? -7.486 32.303 37.782 1.00 40.44 106 PHE A C 1
ATOM 814 O O . PHE A 1 106 ? -6.982 32.406 38.897 1.00 40.44 106 PHE A O 1
ATOM 821 N N . GLY A 1 107 ? -7.943 31.107 37.384 1.00 40.94 107 GLY A N 1
ATOM 822 C CA . GLY A 1 107 ? -8.010 30.001 38.350 1.00 40.94 107 GLY A CA 1
ATOM 823 C C . GLY A 1 107 ? -8.299 28.605 37.814 1.00 40.94 107 GLY A C 1
ATOM 824 O O . GLY A 1 107 ? -9.238 27.967 38.268 1.00 40.94 107 GLY A O 1
ATOM 825 N N . SER A 1 108 ? -7.491 28.078 36.895 1.00 36.72 108 SER A N 1
ATOM 826 C CA . SER A 1 108 ? -7.327 26.619 36.809 1.00 36.72 108 SER A CA 1
ATOM 827 C C . SER A 1 108 ? -6.042 26.259 36.074 1.00 36.72 108 SER A C 1
ATOM 829 O O . SER A 1 108 ? -5.979 26.218 34.847 1.00 36.72 108 SER A O 1
ATOM 831 N N . PHE A 1 109 ? -4.992 26.010 36.851 1.00 43.06 109 PHE A N 1
ATOM 832 C CA . PHE A 1 109 ? -3.806 25.314 36.376 1.00 43.06 109 PHE A CA 1
ATOM 833 C C . PHE A 1 109 ? -4.171 23.850 36.088 1.00 43.06 109 PHE A C 1
ATOM 835 O O . PHE A 1 109 ? -4.622 23.138 36.980 1.00 43.06 109 PHE A O 1
ATOM 842 N N . GLY A 1 110 ? -3.917 23.392 34.859 1.00 38.25 110 GLY A N 1
ATOM 843 C CA . GLY A 1 110 ? -3.694 21.971 34.577 1.00 38.25 110 GLY A CA 1
ATOM 844 C C . GLY A 1 110 ? -4.887 21.161 34.063 1.00 38.25 110 GLY A C 1
ATOM 845 O O . GLY A 1 110 ? -5.301 20.196 34.695 1.00 38.25 110 GLY A O 1
ATOM 846 N N . LYS A 1 111 ? -5.346 21.431 32.838 1.00 36.34 111 LYS A N 1
ATOM 847 C CA . LYS A 1 111 ? -5.775 20.342 31.943 1.00 36.34 111 LYS A CA 1
ATOM 848 C C . LYS A 1 111 ? -4.799 20.300 30.766 1.00 36.34 111 LYS A C 1
ATOM 850 O O . LYS A 1 111 ? -4.664 21.317 30.087 1.00 36.34 111 LYS A O 1
ATOM 855 N N . PRO A 1 112 ? -4.084 19.187 30.516 1.00 38.94 112 PRO A N 1
ATOM 856 C CA . PRO A 1 112 ? -3.236 19.087 29.342 1.00 38.94 112 PRO A CA 1
ATOM 857 C C . PRO A 1 112 ? -4.141 19.053 28.108 1.00 38.94 112 PRO A C 1
ATOM 859 O O . PRO A 1 112 ? -4.745 18.034 27.782 1.00 38.94 112 PRO A O 1
ATOM 862 N N . LEU A 1 113 ? -4.221 20.196 27.428 1.00 41.50 113 LEU A N 1
ATOM 863 C CA . LEU A 1 113 ? -5.032 20.468 26.236 1.00 41.50 113 LEU A CA 1
ATOM 864 C C . LEU A 1 113 ? -4.730 19.526 25.044 1.00 41.50 113 LEU A C 1
ATOM 866 O O . LEU A 1 113 ? -5.421 19.556 24.038 1.00 41.50 113 LEU A O 1
ATOM 870 N N . MET A 1 114 ? -3.707 18.666 25.138 1.00 42.41 114 MET A N 1
ATOM 871 C CA . MET A 1 114 ? -3.295 17.747 24.066 1.00 42.41 114 MET A CA 1
ATOM 872 C C . MET A 1 114 ? -4.168 16.492 23.909 1.00 42.41 114 MET A C 1
ATOM 874 O O . MET A 1 114 ? -4.054 15.833 22.881 1.00 42.41 114 MET A O 1
ATOM 878 N N . LEU A 1 115 ? -5.008 16.134 24.886 1.00 38.34 115 LEU A N 1
ATOM 879 C CA . LEU A 1 115 ? -5.710 14.836 24.887 1.00 38.34 115 LEU A CA 1
ATOM 880 C C . LEU A 1 115 ? -7.175 14.881 24.419 1.00 38.34 115 LEU A C 1
ATOM 882 O O . LEU A 1 115 ? -7.756 13.821 24.209 1.00 38.34 115 LEU A O 1
ATOM 886 N N . LEU A 1 116 ? -7.766 16.065 24.227 1.00 39.66 116 LEU A N 1
ATOM 887 C CA . LEU A 1 116 ? -9.195 16.208 23.892 1.00 39.66 116 LEU A CA 1
ATOM 888 C C . LEU A 1 116 ? -9.483 16.590 22.424 1.00 39.66 116 LEU A C 1
ATOM 890 O O . LEU A 1 116 ? -10.640 16.579 22.031 1.00 39.66 116 LEU A O 1
ATOM 894 N N . GLU A 1 117 ? -8.471 16.861 21.591 1.00 48.44 117 GLU A N 1
ATOM 895 C CA . GLU A 1 117 ? -8.663 17.440 20.238 1.00 48.44 117 GLU A CA 1
ATOM 896 C C . GLU A 1 117 ? -8.443 16.462 19.060 1.00 48.44 117 GLU A C 1
ATOM 898 O O . GLU A 1 117 ? -8.565 16.842 17.898 1.00 48.44 117 GLU A O 1
ATOM 903 N N . GLY A 1 118 ? -8.065 15.201 19.301 1.00 51.75 118 GLY A N 1
ATOM 904 C CA . GLY A 1 118 ? -7.660 14.300 18.208 1.00 51.75 118 GLY A CA 1
ATOM 905 C C . GLY A 1 118 ? -8.793 13.506 17.533 1.00 51.75 118 GLY A C 1
ATOM 906 O O . GLY A 1 118 ? -8.584 12.993 16.426 1.00 51.75 118 GLY A O 1
ATOM 907 N N . GLN A 1 119 ? -9.982 13.407 18.149 1.00 56.88 119 GLN A N 1
ATOM 908 C CA . GLN A 1 119 ? -11.163 12.805 17.503 1.00 56.88 119 GLN A CA 1
ATOM 909 C C . GLN A 1 119 ? -11.656 13.682 16.347 1.00 56.88 119 GLN A C 1
ATOM 911 O O . GLN A 1 119 ? -11.815 13.172 15.239 1.00 56.88 119 GLN A O 1
ATOM 916 N N . GLU A 1 120 ? -11.736 15.000 16.561 1.00 66.19 120 GLU A N 1
ATOM 917 C CA . GLU A 1 120 ? -12.112 15.975 15.528 1.00 66.19 120 GLU A CA 1
ATOM 918 C C . GLU A 1 120 ? -11.196 15.881 14.294 1.00 66.19 120 GLU A C 1
ATOM 920 O O . GLU A 1 120 ? -11.667 15.909 13.161 1.00 66.19 120 GLU A O 1
ATOM 925 N N . ASN A 1 121 ? -9.885 15.676 14.482 1.00 72.25 121 ASN A N 1
ATOM 926 C CA . ASN A 1 121 ? -8.947 15.536 13.360 1.00 72.25 121 ASN A CA 1
ATOM 927 C C . ASN A 1 121 ? -9.226 14.307 12.490 1.00 72.25 121 ASN A C 1
ATOM 929 O O . ASN A 1 121 ? -9.046 14.348 11.272 1.00 72.25 121 ASN A O 1
ATOM 933 N N . SER A 1 122 ? -9.619 13.203 13.121 1.00 81.50 122 SER A N 1
ATOM 934 C CA . SER A 1 122 ? -9.876 11.952 12.414 1.00 81.50 122 SER A CA 1
ATOM 935 C C . SER A 1 122 ? -11.203 12.026 11.659 1.00 81.50 122 SER A C 1
ATOM 937 O O . SER A 1 122 ? -11.267 11.612 10.506 1.00 81.50 122 SER A O 1
ATOM 939 N N . GLU A 1 123 ? -12.231 12.625 12.267 1.00 84.56 123 GLU A N 1
ATOM 940 C CA . GLU A 1 123 ? -13.531 12.883 11.634 1.00 84.56 123 GLU A CA 1
ATOM 941 C C . GLU A 1 123 ? -13.404 13.837 10.443 1.00 84.56 123 GLU A C 1
ATOM 943 O O . GLU A 1 123 ? -13.837 13.510 9.340 1.00 84.56 123 GLU A O 1
ATOM 948 N N . LEU A 1 124 ? -12.701 14.959 10.609 1.00 83.75 124 LEU A N 1
ATOM 949 C CA . LEU A 1 124 ? -12.448 15.895 9.515 1.00 83.75 124 LEU A CA 1
ATOM 950 C C . LEU A 1 124 ? -11.677 15.238 8.363 1.00 83.75 124 LEU A C 1
ATOM 952 O O . LEU A 1 124 ? -11.974 15.491 7.195 1.00 83.75 124 LEU A O 1
ATOM 956 N N . PHE A 1 125 ? -10.687 14.385 8.649 1.00 87.12 125 PHE A N 1
ATOM 957 C CA . PHE A 1 125 ? -9.966 13.682 7.587 1.00 87.12 125 PHE A CA 1
ATOM 958 C C . PHE A 1 125 ? -10.854 12.651 6.876 1.00 87.12 125 PHE A C 1
ATOM 960 O O . PHE A 1 125 ? -10.788 12.546 5.649 1.00 87.12 125 PHE A O 1
ATOM 967 N N . ILE A 1 126 ? -11.724 11.948 7.613 1.00 91.44 126 ILE A N 1
ATOM 968 C CA . ILE A 1 126 ? -12.765 11.078 7.043 1.00 91.44 126 ILE A CA 1
ATOM 969 C C . ILE A 1 126 ? -13.653 11.881 6.093 1.00 91.44 126 ILE A C 1
ATOM 971 O O . ILE A 1 126 ? -13.830 11.460 4.954 1.00 91.44 126 ILE A O 1
ATOM 975 N N . GLU A 1 127 ? -14.135 13.059 6.497 1.00 91.00 127 GLU A N 1
ATOM 976 C CA . GLU A 1 127 ? -14.950 13.928 5.640 1.00 91.00 127 GLU A CA 1
ATOM 977 C C . GLU A 1 127 ? -14.209 14.360 4.370 1.00 91.00 127 GLU A C 1
ATOM 979 O O . GLU A 1 127 ? -14.796 14.384 3.288 1.00 91.00 127 GLU A O 1
ATOM 984 N N . GLN A 1 128 ? -12.915 14.691 4.459 1.00 92.06 128 GLN A N 1
ATOM 985 C CA . GLN A 1 128 ? -12.121 15.042 3.277 1.00 92.06 128 GLN A CA 1
ATOM 986 C C . GLN A 1 128 ? -11.963 13.839 2.333 1.00 92.06 128 GLN A C 1
ATOM 988 O O . GLN A 1 128 ? -12.156 13.982 1.122 1.00 92.06 128 GLN A O 1
ATOM 993 N N . LEU A 1 129 ? -11.620 12.662 2.868 1.00 94.25 129 LEU A N 1
ATOM 994 C CA . LEU A 1 129 ? -11.519 11.427 2.089 1.00 94.25 129 LEU A CA 1
ATOM 995 C C . LEU A 1 129 ? -12.851 11.098 1.417 1.00 94.25 129 LEU A C 1
ATOM 997 O O . LEU A 1 129 ? -12.885 10.780 0.230 1.00 94.25 129 LEU A O 1
ATOM 1001 N N . ASP A 1 130 ? -13.951 11.207 2.150 1.00 94.75 130 ASP A N 1
ATOM 1002 C CA . ASP A 1 130 ? -15.276 10.898 1.638 1.00 94.75 130 ASP A CA 1
ATOM 1003 C C . ASP A 1 130 ? -15.704 11.905 0.568 1.00 94.75 130 ASP A C 1
ATOM 1005 O O . ASP A 1 130 ? -16.072 11.535 -0.543 1.00 94.75 130 ASP A O 1
ATOM 1009 N N . LYS A 1 131 ? -15.526 13.201 0.820 1.00 93.75 131 LYS A N 1
ATOM 1010 C CA . LYS A 1 131 ? -15.893 14.253 -0.130 1.00 93.75 131 LYS A CA 1
ATOM 1011 C C . LYS A 1 131 ? -15.093 14.194 -1.428 1.00 93.75 131 LYS A C 1
ATOM 1013 O O . LYS A 1 131 ? -15.649 14.456 -2.499 1.00 93.75 131 LYS A O 1
ATOM 1018 N N . TYR A 1 132 ? -13.793 13.908 -1.370 1.00 94.31 132 TYR A N 1
ATOM 1019 C CA . TYR A 1 132 ? -12.908 14.064 -2.530 1.00 94.31 132 TYR A CA 1
ATOM 1020 C C . TYR A 1 132 ? -12.482 12.752 -3.182 1.00 94.31 132 TYR A C 1
ATOM 1022 O O . TYR A 1 132 ? -12.351 12.748 -4.403 1.00 94.31 132 TYR A O 1
ATOM 1030 N N . ILE A 1 133 ? -12.356 11.660 -2.425 1.00 96.06 133 ILE A N 1
ATOM 1031 C CA . ILE A 1 133 ? -11.890 10.363 -2.933 1.00 96.06 133 ILE A CA 1
ATOM 1032 C C . ILE A 1 133 ? -13.039 9.350 -3.030 1.00 96.06 133 ILE A C 1
ATOM 1034 O O . ILE A 1 133 ? -13.337 8.886 -4.127 1.00 96.06 133 ILE A O 1
ATOM 1038 N N . PHE A 1 134 ? -13.699 9.016 -1.915 1.00 97.88 134 PHE A N 1
ATOM 1039 C CA . PHE A 1 134 ? -14.581 7.837 -1.839 1.00 97.88 134 PHE A CA 1
ATOM 1040 C C . PHE A 1 134 ? -16.066 8.106 -2.093 1.00 97.88 134 PHE A C 1
ATOM 1042 O O . PHE A 1 134 ? -16.810 7.166 -2.336 1.00 97.88 134 PHE A O 1
ATOM 1049 N N . LYS A 1 135 ? -16.502 9.367 -2.087 1.00 96.62 135 LYS A N 1
ATOM 1050 C CA . LYS A 1 135 ? -17.853 9.821 -2.464 1.00 96.62 135 LYS A CA 1
ATOM 1051 C C . LYS A 1 135 ? -18.990 9.115 -1.711 1.00 96.62 135 LYS A C 1
ATOM 1053 O O . LYS A 1 135 ? -20.014 8.804 -2.312 1.00 96.62 135 LYS A O 1
ATOM 1058 N N . GLY A 1 136 ? -18.816 8.849 -0.416 1.00 96.19 136 GLY A N 1
ATOM 1059 C CA . GLY A 1 136 ? -19.815 8.161 0.407 1.00 96.19 136 GLY A CA 1
ATOM 1060 C C . GLY A 1 136 ? -19.885 6.651 0.181 1.00 96.19 136 GLY A C 1
ATOM 1061 O O . GLY A 1 136 ? -20.757 5.989 0.742 1.00 96.19 136 GLY A O 1
ATOM 1062 N N . CYS A 1 137 ? -18.998 6.075 -0.638 1.00 98.19 137 CYS A N 1
ATOM 1063 C CA . CYS A 1 137 ? -18.978 4.640 -0.870 1.00 98.19 137 CYS A CA 1
ATOM 1064 C C . CYS A 1 137 ? -18.583 3.870 0.397 1.00 98.19 137 CYS A C 1
ATOM 1066 O O . CYS A 1 137 ? -17.649 4.220 1.127 1.00 98.19 137 CYS A O 1
ATOM 1068 N N . THR A 1 138 ? -19.277 2.757 0.619 1.00 98.38 138 THR A N 1
ATOM 1069 C CA . THR A 1 138 ? -19.002 1.826 1.716 1.00 98.38 138 THR A CA 1
ATOM 1070 C C . THR A 1 138 ? -18.144 0.663 1.241 1.00 98.38 138 THR A C 1
ATOM 1072 O O . THR A 1 138 ? -17.951 0.470 0.040 1.00 98.38 138 THR A O 1
ATOM 1075 N N . LEU A 1 139 ? -17.623 -0.140 2.170 1.00 98.19 139 LEU A N 1
ATOM 1076 C CA . LEU A 1 139 ? -16.805 -1.319 1.849 1.00 98.19 139 LEU A CA 1
ATOM 1077 C C . LEU A 1 139 ? -17.490 -2.272 0.856 1.00 98.19 139 LEU A C 1
ATOM 1079 O O . LEU A 1 139 ? -16.816 -2.951 0.085 1.00 98.19 139 LEU A O 1
ATOM 1083 N N . SER A 1 140 ? -18.827 -2.301 0.842 1.00 97.38 140 SER A N 1
ATOM 1084 C CA . SER A 1 140 ? -19.606 -3.114 -0.097 1.00 97.38 140 SER A CA 1
ATOM 1085 C C . SER A 1 140 ? -19.511 -2.666 -1.563 1.00 97.38 140 SER A C 1
ATOM 1087 O O . SER A 1 140 ? -19.783 -3.479 -2.443 1.00 97.38 140 SER A O 1
ATOM 1089 N N . ALA A 1 141 ? -19.101 -1.418 -1.822 1.00 98.19 141 ALA A N 1
ATOM 1090 C CA . ALA A 1 141 ? -18.919 -0.865 -3.165 1.00 98.19 141 ALA A CA 1
ATOM 1091 C C . ALA A 1 141 ? -17.570 -1.238 -3.802 1.00 98.19 141 ALA A C 1
ATOM 1093 O O . ALA A 1 141 ? -17.388 -1.055 -5.002 1.00 98.19 141 ALA A O 1
ATOM 1094 N N . LEU A 1 142 ? -16.616 -1.748 -3.017 1.00 98.38 142 LEU A N 1
ATOM 1095 C CA . LEU A 1 142 ? -15.357 -2.264 -3.550 1.00 98.38 142 LEU A CA 1
ATOM 1096 C C . LEU A 1 142 ? -15.630 -3.456 -4.476 1.00 98.38 142 LEU A C 1
ATOM 1098 O O . LEU A 1 142 ? -16.457 -4.319 -4.161 1.00 98.38 142 LEU A O 1
ATOM 1102 N N . SER A 1 143 ? -14.889 -3.535 -5.584 1.00 98.19 143 SER A N 1
ATOM 1103 C CA . SER A 1 143 ? -15.038 -4.610 -6.564 1.00 98.19 143 SER A CA 1
ATOM 1104 C C . SER A 1 143 ? -14.944 -5.993 -5.919 1.00 98.19 143 SER A C 1
ATOM 1106 O O . SER A 1 143 ? -14.172 -6.228 -4.988 1.00 98.19 143 SER A O 1
ATOM 1108 N N . LYS A 1 144 ? -15.717 -6.950 -6.436 1.00 96.88 144 LYS A N 1
ATOM 1109 C CA . LYS A 1 144 ? -15.625 -8.363 -6.035 1.00 96.88 144 LYS A CA 1
ATOM 1110 C C . LYS A 1 144 ? -14.500 -9.112 -6.752 1.00 96.88 144 LYS A C 1
ATOM 1112 O O . LYS A 1 144 ? -14.126 -10.195 -6.308 1.00 96.88 144 LYS A O 1
ATOM 1117 N N . ASN A 1 145 ? -13.928 -8.527 -7.806 1.00 97.31 145 ASN A N 1
ATOM 1118 C CA . ASN A 1 145 ? -12.854 -9.130 -8.598 1.00 97.31 145 ASN A CA 1
ATOM 1119 C C . ASN A 1 145 ? -11.463 -8.974 -7.963 1.00 97.31 145 ASN A C 1
ATOM 1121 O O . ASN A 1 145 ? -10.546 -9.721 -8.317 1.00 97.31 145 ASN A O 1
ATOM 1125 N N . VAL A 1 146 ? -11.325 -8.059 -6.997 1.00 97.62 146 VAL A N 1
ATOM 1126 C CA . VAL A 1 146 ? -10.123 -7.859 -6.182 1.00 97.62 146 VAL A CA 1
ATOM 1127 C C . VAL A 1 146 ? -10.509 -7.706 -4.713 1.00 97.62 146 VAL A C 1
ATOM 1129 O O . VAL A 1 146 ? -11.378 -6.919 -4.350 1.00 97.62 146 VAL A O 1
ATOM 1132 N N . ARG A 1 147 ? -9.860 -8.459 -3.826 1.00 97.69 147 ARG A N 1
ATOM 1133 C CA . ARG A 1 147 ? -10.041 -8.295 -2.383 1.00 97.69 147 ARG A CA 1
ATOM 1134 C C . ARG A 1 147 ? -9.075 -7.244 -1.856 1.00 97.69 147 ARG A C 1
ATOM 1136 O O . ARG A 1 147 ? -7.872 -7.489 -1.811 1.00 97.69 147 ARG A O 1
ATOM 1143 N N . VAL A 1 148 ? -9.602 -6.110 -1.409 1.00 98.50 148 VAL A N 1
ATOM 1144 C CA . VAL A 1 148 ? -8.814 -5.067 -0.740 1.00 98.50 148 VAL A CA 1
ATOM 1145 C C . VAL A 1 148 ? -8.949 -5.224 0.768 1.00 98.50 148 VAL A C 1
ATOM 1147 O O . VAL A 1 148 ? -10.050 -5.136 1.296 1.00 98.50 148 VAL A O 1
ATOM 1150 N N . VAL A 1 149 ? -7.832 -5.470 1.446 1.00 98.50 149 VAL A N 1
ATOM 1151 C CA . VAL A 1 149 ? -7.725 -5.651 2.893 1.00 98.50 149 VAL A CA 1
ATOM 1152 C C . VAL A 1 149 ? -7.014 -4.444 3.493 1.00 98.50 149 VAL A C 1
ATOM 1154 O O . VAL A 1 149 ? -5.810 -4.275 3.324 1.00 98.50 149 VAL A O 1
ATOM 1157 N N . ILE A 1 150 ? -7.758 -3.634 4.234 1.00 98.62 150 ILE A N 1
ATOM 1158 C CA . ILE A 1 150 ? -7.270 -2.451 4.938 1.00 98.62 150 ILE A CA 1
ATOM 1159 C C . ILE A 1 150 ? -6.978 -2.852 6.387 1.00 98.62 150 ILE A C 1
ATOM 1161 O O . ILE A 1 150 ? -7.886 -3.252 7.122 1.00 98.62 150 ILE A O 1
ATOM 1165 N N . ASN A 1 151 ? -5.708 -2.793 6.797 1.00 97.94 151 ASN A N 1
ATOM 1166 C CA . ASN A 1 151 ? -5.272 -3.267 8.114 1.00 97.94 151 ASN A CA 1
ATOM 1167 C C . ASN A 1 151 ? -5.215 -2.133 9.143 1.00 97.94 151 ASN A C 1
ATOM 1169 O O . ASN A 1 151 ? -4.661 -1.069 8.873 1.00 97.94 151 ASN A O 1
ATOM 1173 N N . ALA A 1 152 ? -5.724 -2.402 10.339 1.00 97.12 152 ALA A N 1
ATOM 1174 C CA . ALA A 1 152 ? -5.647 -1.543 11.514 1.00 97.12 152 ALA A CA 1
ATOM 1175 C C . ALA A 1 152 ? -5.232 -2.371 12.743 1.00 97.12 152 ALA A C 1
ATOM 1177 O O . ALA A 1 152 ? -5.176 -3.605 12.700 1.00 97.12 152 ALA A O 1
ATOM 1178 N N . THR A 1 153 ? -4.963 -1.698 13.856 1.00 96.06 153 THR A N 1
ATOM 1179 C CA . THR A 1 153 ? -4.608 -2.342 15.125 1.00 96.06 153 THR A CA 1
ATOM 1180 C C . THR A 1 153 ? -5.726 -2.135 16.138 1.00 96.06 153 THR A C 1
ATOM 1182 O O . THR A 1 153 ? -6.061 -0.996 16.457 1.00 96.06 153 THR A O 1
ATOM 1185 N N . ASN A 1 154 ? -6.299 -3.223 16.661 1.00 95.88 154 ASN A N 1
ATOM 1186 C CA . ASN A 1 154 ? -7.302 -3.154 17.720 1.00 95.88 154 ASN A CA 1
ATOM 1187 C C . ASN A 1 154 ? -6.618 -2.919 19.072 1.00 95.88 154 ASN A C 1
ATOM 1189 O O . ASN A 1 154 ? -5.972 -3.816 19.616 1.00 95.88 154 ASN A O 1
ATOM 1193 N N . LEU A 1 155 ? -6.775 -1.721 19.631 1.00 94.25 155 LEU A N 1
ATOM 1194 C CA . LEU A 1 155 ? -6.153 -1.340 20.898 1.00 94.25 155 LEU A CA 1
ATOM 1195 C C . LEU A 1 155 ? -6.749 -2.077 22.100 1.00 94.25 155 LEU A C 1
ATOM 1197 O O . LEU A 1 155 ? -6.057 -2.260 23.097 1.00 94.25 155 LEU A O 1
ATOM 1201 N N . ASN A 1 156 ? -7.997 -2.542 22.013 1.00 93.50 156 ASN A N 1
ATOM 1202 C CA . ASN A 1 156 ? -8.641 -3.251 23.116 1.00 93.50 156 ASN A CA 1
ATOM 1203 C C . ASN A 1 156 ? -7.970 -4.601 23.399 1.00 93.50 156 ASN A C 1
ATOM 1205 O O . ASN A 1 156 ? -8.029 -5.093 24.523 1.00 93.50 156 ASN A O 1
ATOM 1209 N N . ASN A 1 157 ? -7.384 -5.241 22.382 1.00 92.56 157 ASN A N 1
ATOM 1210 C CA . ASN A 1 157 ? -6.903 -6.616 22.501 1.00 92.56 157 ASN A CA 1
ATOM 1211 C C . ASN A 1 157 ? -5.547 -6.886 21.816 1.00 92.56 157 ASN A C 1
ATOM 1213 O O . ASN A 1 157 ? -5.062 -8.019 21.879 1.00 92.56 157 ASN A O 1
ATOM 1217 N N . GLY A 1 158 ? -4.938 -5.892 21.165 1.00 92.62 158 GLY A N 1
ATOM 1218 C CA . GLY A 1 158 ? -3.653 -6.000 20.467 1.00 92.62 158 GLY A CA 1
ATOM 1219 C C . GLY A 1 158 ? -3.679 -6.843 19.187 1.00 92.62 158 GLY A C 1
ATOM 1220 O O . GLY A 1 158 ? -2.621 -7.207 18.677 1.00 92.62 158 GLY A O 1
ATOM 1221 N N . ALA A 1 159 ? -4.857 -7.215 18.680 1.00 93.69 159 ALA A N 1
ATOM 1222 C CA . ALA A 1 159 ? -4.986 -7.997 17.457 1.00 93.69 159 ALA A CA 1
ATOM 1223 C C . ALA A 1 159 ? -4.950 -7.110 16.206 1.00 93.69 159 ALA A C 1
ATOM 1225 O O . ALA A 1 159 ? -5.336 -5.938 16.224 1.00 93.69 159 ALA A O 1
ATOM 1226 N N . ARG A 1 160 ? -4.564 -7.714 15.078 1.00 95.06 160 ARG A N 1
ATOM 1227 C CA . ARG A 1 160 ? -4.792 -7.123 13.761 1.00 95.06 160 ARG A CA 1
ATOM 1228 C C . ARG A 1 160 ? -6.284 -7.079 13.474 1.00 95.06 160 ARG A C 1
ATOM 1230 O O . ARG A 1 160 ? -6.912 -8.129 13.314 1.00 95.06 160 ARG A O 1
ATOM 1237 N N . PHE A 1 161 ? -6.803 -5.872 13.342 1.00 96.44 161 PHE A N 1
ATOM 1238 C CA . PHE A 1 161 ? -8.132 -5.632 12.819 1.00 96.44 161 PHE A CA 1
ATOM 1239 C C . PHE A 1 161 ? -8.050 -5.466 11.307 1.00 96.44 161 PHE A C 1
ATOM 1241 O O . PHE A 1 161 ? -7.106 -4.866 10.790 1.00 96.44 161 PHE A O 1
ATOM 1248 N N . ARG A 1 162 ? -9.027 -5.989 10.572 1.00 96.19 162 ARG A N 1
ATOM 1249 C CA . ARG A 1 162 ? -9.107 -5.747 9.133 1.00 96.19 162 ARG A CA 1
ATOM 1250 C C . ARG A 1 162 ? -10.492 -5.310 8.714 1.00 96.19 162 ARG A C 1
ATOM 1252 O O . ARG A 1 162 ? -11.482 -5.760 9.283 1.00 96.19 162 ARG A O 1
ATOM 1259 N N . PHE A 1 163 ? -10.512 -4.506 7.665 1.00 98.06 163 PHE A N 1
ATOM 1260 C CA . PHE A 1 163 ? -11.679 -4.224 6.849 1.00 98.06 163 PHE A CA 1
ATOM 1261 C C . PHE A 1 163 ? -11.408 -4.765 5.452 1.00 98.06 163 PHE A C 1
ATOM 1263 O O . PHE A 1 163 ? -10.331 -4.526 4.904 1.00 98.06 163 PHE A O 1
ATOM 1270 N N . ASP A 1 164 ? -12.351 -5.487 4.868 1.00 96.56 164 ASP A N 1
ATOM 1271 C CA . ASP A 1 164 ? -12.296 -5.830 3.457 1.00 96.56 164 ASP A CA 1
ATOM 1272 C C . ASP A 1 164 ? -13.673 -5.751 2.794 1.00 96.56 164 ASP A C 1
ATOM 1274 O O . ASP A 1 164 ? -14.680 -5.406 3.412 1.00 96.56 164 ASP A O 1
ATOM 1278 N N . ASN A 1 165 ? -13.708 -6.032 1.495 1.00 95.12 165 ASN A N 1
ATOM 1279 C CA . ASN A 1 165 ? -14.920 -5.995 0.685 1.00 95.12 165 ASN A CA 1
ATOM 1280 C C . ASN A 1 165 ? -15.926 -7.125 0.999 1.00 95.12 165 ASN A C 1
ATOM 1282 O O . ASN A 1 165 ? -16.935 -7.231 0.301 1.00 95.12 165 ASN A O 1
ATOM 1286 N N . ASN A 1 166 ? -15.685 -7.977 2.004 1.00 93.88 166 ASN A N 1
ATOM 1287 C CA . ASN A 1 166 ? -16.566 -9.074 2.429 1.00 93.88 166 ASN A CA 1
ATOM 1288 C C . ASN A 1 166 ? -16.847 -9.099 3.938 1.00 93.88 166 ASN A C 1
ATOM 1290 O O . ASN A 1 166 ? -17.942 -9.493 4.340 1.00 93.88 166 ASN A O 1
ATOM 1294 N N . ASP A 1 167 ? -15.870 -8.745 4.769 1.00 95.06 167 ASP A N 1
ATOM 1295 C CA . ASP A 1 167 ? -15.973 -8.759 6.222 1.00 95.06 167 ASP A CA 1
ATOM 1296 C C . ASP A 1 167 ? -15.083 -7.719 6.902 1.00 95.06 167 ASP A C 1
ATOM 1298 O O . ASP A 1 167 ? -14.153 -7.158 6.324 1.00 95.06 167 ASP A O 1
ATOM 1302 N N . PHE A 1 168 ? -15.358 -7.499 8.182 1.00 96.25 168 PHE A N 1
ATOM 1303 C CA . PHE A 1 168 ? -14.482 -6.763 9.079 1.00 96.25 168 PHE A CA 1
ATOM 1304 C C . PHE A 1 168 ? -14.387 -7.466 10.437 1.00 96.25 168 PHE A C 1
ATOM 1306 O O . PHE A 1 168 ? -15.297 -8.202 10.829 1.00 96.25 168 PHE A O 1
ATOM 1313 N N . GLY A 1 169 ? -13.274 -7.282 11.146 1.00 95.00 169 GLY A N 1
ATOM 1314 C CA . GLY A 1 169 ? -13.059 -7.885 12.464 1.00 95.00 169 GLY A CA 1
ATOM 1315 C C . GLY A 1 169 ? -11.620 -8.315 12.736 1.00 95.00 169 GLY A C 1
ATOM 1316 O O . GLY A 1 169 ? -10.693 -7.995 11.984 1.00 95.00 169 GLY A O 1
ATOM 1317 N N . ASP A 1 170 ? -11.446 -9.093 13.802 1.00 93.31 170 ASP A N 1
ATOM 1318 C CA . ASP A 1 170 ? -10.170 -9.687 14.201 1.00 93.31 170 ASP A CA 1
ATOM 1319 C C . ASP A 1 170 ? -10.347 -11.136 14.687 1.00 93.31 170 ASP A C 1
ATOM 1321 O O . ASP A 1 170 ? -11.454 -11.641 14.853 1.00 93.31 170 ASP A O 1
ATOM 1325 N N . TYR A 1 171 ? -9.242 -11.856 14.878 1.00 89.12 171 TYR A N 1
ATOM 1326 C CA . TYR A 1 171 ? -9.302 -13.278 15.230 1.00 89.12 171 TYR A CA 1
ATOM 1327 C C . TYR A 1 171 ? -9.799 -13.554 16.659 1.00 89.12 171 TYR A C 1
ATOM 1329 O O . TYR A 1 171 ? -10.144 -14.696 16.953 1.00 89.12 171 TYR A O 1
ATOM 1337 N N . LYS A 1 172 ? -9.807 -12.548 17.543 1.00 89.19 172 LYS A N 1
ATOM 1338 C CA . LYS A 1 172 ? -10.274 -12.679 18.925 1.00 89.19 172 LYS A CA 1
ATOM 1339 C C . LYS A 1 172 ? -11.770 -12.412 19.014 1.00 89.19 172 LYS A C 1
ATOM 1341 O O . LYS A 1 172 ? -12.464 -13.176 19.664 1.00 89.19 172 LYS A O 1
ATOM 1346 N N . ILE A 1 173 ? -12.293 -11.378 18.362 1.00 89.50 173 ILE A N 1
ATOM 1347 C CA . ILE A 1 173 ? -13.736 -11.081 18.409 1.00 89.50 173 ILE A CA 1
ATOM 1348 C C . ILE A 1 173 ? -14.533 -11.876 17.365 1.00 89.50 173 ILE A C 1
ATOM 1350 O O . ILE A 1 173 ? -15.706 -12.168 17.581 1.00 89.50 173 ILE A O 1
ATOM 1354 N N . GLY A 1 174 ? -13.895 -12.264 16.258 1.00 90.19 174 GLY A N 1
ATOM 1355 C CA . GLY A 1 174 ? -14.535 -12.850 15.084 1.00 90.19 174 GLY A CA 1
ATOM 1356 C C . GLY A 1 174 ? -14.680 -11.842 13.945 1.00 90.19 174 GLY A C 1
ATOM 1357 O O . GLY A 1 174 ? -14.093 -10.759 13.959 1.00 90.19 174 GLY A O 1
ATOM 1358 N N . TYR A 1 175 ? -15.482 -12.200 12.945 1.00 92.19 175 TYR A N 1
ATOM 1359 C CA . TYR A 1 175 ? -15.714 -11.377 11.758 1.00 92.19 175 TYR A CA 1
ATOM 1360 C C . TYR A 1 175 ? -17.205 -11.190 11.494 1.00 92.19 175 TYR A C 1
ATOM 1362 O O . TYR A 1 175 ? -17.976 -12.146 11.595 1.00 92.19 175 TYR A O 1
ATOM 1370 N N . SER A 1 176 ? -17.591 -9.972 11.121 1.00 93.19 176 SER A N 1
ATOM 1371 C CA . SER A 1 176 ? -18.939 -9.632 10.669 1.00 93.19 176 SER A CA 1
ATOM 1372 C C . SER A 1 176 ? -18.939 -9.362 9.166 1.00 93.19 176 SER A C 1
ATOM 1374 O O . SER A 1 176 ? -18.004 -8.765 8.635 1.00 93.19 176 SER A O 1
ATOM 1376 N N . ARG A 1 177 ? -19.995 -9.809 8.476 1.00 93.94 177 ARG A N 1
ATOM 1377 C CA . ARG A 1 177 ? -20.223 -9.558 7.038 1.00 93.94 177 ARG A CA 1
ATOM 1378 C C . ARG A 1 177 ? -21.106 -8.334 6.784 1.00 93.94 177 ARG A C 1
ATOM 1380 O O . ARG A 1 177 ? -21.398 -8.015 5.636 1.00 93.94 177 ARG A O 1
ATOM 1387 N N . GLU A 1 178 ? -21.552 -7.651 7.836 1.00 94.56 178 GLU A N 1
ATOM 1388 C CA . GLU A 1 178 ? -22.446 -6.494 7.751 1.00 94.56 178 GLU A CA 1
ATOM 1389 C C . GLU A 1 178 ? -21.678 -5.235 7.316 1.00 94.56 178 GLU A C 1
ATOM 1391 O O . GLU A 1 178 ? -21.588 -4.263 8.043 1.00 94.56 178 GLU A O 1
ATOM 1396 N N . ILE A 1 179 ? -21.086 -5.232 6.124 1.00 95.69 179 ILE A N 1
ATOM 1397 C CA . ILE A 1 179 ? -20.168 -4.168 5.672 1.00 95.69 179 ILE A CA 1
ATOM 1398 C C . ILE A 1 179 ? -20.859 -2.989 4.965 1.00 95.69 179 ILE A C 1
ATOM 1400 O O . ILE A 1 179 ? -20.213 -1.998 4.630 1.00 95.69 179 ILE A O 1
ATOM 1404 N N . HIS A 1 180 ? -22.166 -3.087 4.707 1.00 95.19 180 HIS A N 1
ATOM 1405 C CA . HIS A 1 180 ? -22.915 -2.124 3.887 1.00 95.19 180 HIS A CA 1
ATOM 1406 C C . HIS A 1 180 ? -22.983 -0.715 4.477 1.00 95.19 180 HIS A C 1
ATOM 1408 O O . HIS A 1 180 ? -23.193 0.232 3.727 1.00 95.19 180 HIS A O 1
ATOM 1414 N N . HIS A 1 181 ? -22.802 -0.586 5.790 1.00 93.12 181 HIS A N 1
ATOM 1415 C CA . HIS A 1 181 ? -22.867 0.680 6.514 1.00 93.12 181 HIS A CA 1
ATOM 1416 C C . HIS A 1 181 ? -21.485 1.280 6.808 1.00 93.12 181 HIS A C 1
ATOM 1418 O O . HIS A 1 181 ? -21.423 2.380 7.342 1.00 93.12 181 HIS A O 1
ATOM 1424 N N . LEU A 1 182 ? -20.389 0.570 6.506 1.00 96.12 182 LEU A N 1
ATOM 1425 C CA . LEU A 1 182 ? -19.029 0.993 6.852 1.00 96.12 182 LEU A CA 1
ATOM 1426 C C . LEU A 1 182 ? -18.413 1.818 5.715 1.00 96.12 182 LEU A C 1
ATOM 1428 O O . LEU A 1 182 ? -18.095 1.239 4.669 1.00 96.12 182 LEU A O 1
ATOM 1432 N N . PRO A 1 183 ? -18.206 3.137 5.882 1.00 97.56 183 PRO A N 1
ATOM 1433 C CA . PRO A 1 183 ? -17.584 3.968 4.859 1.00 97.56 183 PRO A CA 1
ATOM 1434 C C . PRO A 1 183 ? -16.140 3.537 4.593 1.00 97.56 183 PRO A C 1
ATOM 1436 O O . PRO A 1 183 ? -15.380 3.247 5.523 1.00 97.56 183 PRO A O 1
ATOM 1439 N N . ILE A 1 184 ? -15.724 3.557 3.324 1.00 98.38 184 ILE A N 1
ATOM 1440 C CA . ILE A 1 184 ? -14.325 3.286 2.956 1.00 98.38 184 ILE A CA 1
ATOM 1441 C C . ILE A 1 184 ? -13.399 4.320 3.614 1.00 98.38 184 ILE A C 1
ATOM 1443 O O . ILE A 1 184 ? -12.339 3.966 4.130 1.00 98.38 184 ILE A O 1
ATOM 1447 N N . SER A 1 185 ? -13.825 5.585 3.653 1.00 97.25 185 SER A N 1
ATOM 1448 C CA . SER A 1 185 ? -13.122 6.696 4.305 1.00 97.25 185 SER A CA 1
ATOM 1449 C C . SER A 1 185 ? -12.801 6.404 5.776 1.00 97.25 185 SER A C 1
ATOM 1451 O O . SER A 1 185 ? -11.666 6.616 6.204 1.00 97.25 185 SER A O 1
ATOM 1453 N N . GLN A 1 186 ? -13.750 5.836 6.529 1.00 96.19 186 GLN A N 1
ATOM 1454 C CA . GLN A 1 186 ? -13.549 5.448 7.927 1.00 96.19 186 GLN A CA 1
ATOM 1455 C C . GLN A 1 186 ? -12.562 4.282 8.069 1.00 96.19 186 GLN A C 1
ATOM 1457 O O . GLN A 1 186 ? -11.683 4.336 8.928 1.00 96.19 186 GLN A O 1
ATOM 1462 N N . ALA A 1 187 ? -12.655 3.254 7.217 1.00 97.50 187 ALA A N 1
ATOM 1463 C CA . ALA A 1 187 ? -11.718 2.127 7.232 1.00 97.50 187 ALA A CA 1
ATOM 1464 C C . ALA A 1 187 ? -10.279 2.570 6.910 1.00 97.50 187 ALA A C 1
ATOM 1466 O O . ALA A 1 187 ? -9.331 2.174 7.590 1.00 97.50 187 ALA A O 1
ATOM 1467 N N . VAL A 1 188 ? -10.113 3.432 5.902 1.00 97.19 188 VAL A N 1
ATOM 1468 C CA . VAL A 1 188 ? -8.815 4.015 5.534 1.00 97.19 188 VAL A CA 1
ATOM 1469 C C . VAL A 1 188 ? -8.267 4.881 6.667 1.00 97.19 188 VAL A C 1
ATOM 1471 O O . VAL A 1 188 ? -7.094 4.741 7.009 1.00 97.19 188 VAL A O 1
ATOM 1474 N N . MET A 1 189 ? -9.099 5.712 7.303 1.00 93.50 189 MET A N 1
ATOM 1475 C CA . MET A 1 189 ? -8.670 6.520 8.447 1.00 93.50 189 MET A CA 1
ATOM 1476 C C . MET A 1 189 ? -8.271 5.655 9.650 1.00 93.50 189 MET A C 1
ATOM 1478 O O . MET A 1 189 ? -7.234 5.905 10.257 1.00 93.50 189 MET A O 1
ATOM 1482 N N . ALA A 1 190 ? -9.023 4.593 9.958 1.00 94.94 190 ALA A N 1
ATOM 1483 C CA . ALA A 1 190 ? -8.671 3.643 11.017 1.00 94.94 190 ALA A CA 1
ATOM 1484 C C . ALA A 1 190 ? -7.332 2.929 10.755 1.00 94.94 190 ALA A C 1
ATOM 1486 O O . ALA A 1 190 ? -6.646 2.529 11.688 1.00 94.94 190 ALA A O 1
ATOM 1487 N N . SER A 1 191 ? -6.939 2.780 9.489 1.00 95.50 191 SER A N 1
ATOM 1488 C CA . SER A 1 191 ? -5.636 2.235 9.095 1.00 95.50 191 SER A CA 1
ATOM 1489 C C . SER A 1 191 ? -4.496 3.251 9.195 1.00 95.50 191 SER A C 1
ATOM 1491 O O . SER A 1 191 ? -3.342 2.832 9.240 1.00 95.50 191 SER A O 1
ATOM 1493 N N . ALA A 1 192 ? -4.808 4.553 9.216 1.00 90.69 192 ALA A N 1
ATOM 1494 C CA . ALA A 1 192 ? -3.864 5.670 9.128 1.00 90.69 192 ALA A CA 1
ATOM 1495 C C . ALA A 1 192 ? -3.787 6.542 10.398 1.00 90.69 192 ALA A C 1
ATOM 1497 O O . ALA A 1 192 ? -3.105 7.570 10.401 1.00 90.69 192 ALA A O 1
ATOM 1498 N N . CYS A 1 193 ? -4.486 6.177 11.480 1.00 85.62 193 CYS A N 1
ATOM 1499 C CA . CYS A 1 193 ? -4.483 6.923 12.741 1.00 85.62 193 CYS A CA 1
ATOM 1500 C C . CYS A 1 193 ? -3.212 6.647 13.563 1.00 85.62 193 CYS A C 1
ATOM 1502 O O . CYS A 1 193 ? -3.231 5.995 14.615 1.00 85.62 193 CYS A O 1
ATOM 1504 N N . TYR A 1 194 ? -2.087 7.142 13.040 1.00 80.50 194 TYR A N 1
ATOM 1505 C CA . TYR A 1 194 ? -0.773 7.043 13.664 1.00 80.50 194 TYR A CA 1
ATOM 1506 C C . TYR A 1 194 ? -0.754 7.797 15.011 1.00 80.50 194 TYR A C 1
ATOM 1508 O O . TYR A 1 194 ? -1.155 8.973 15.054 1.00 80.50 194 TYR A O 1
ATOM 1516 N N . PRO A 1 195 ? -0.292 7.155 16.105 1.00 72.12 195 PRO A N 1
ATOM 1517 C CA . PRO A 1 195 ? -0.270 7.758 17.433 1.00 72.12 195 PRO A CA 1
ATOM 1518 C C . PRO A 1 195 ? 0.439 9.116 17.473 1.00 72.12 195 PRO A C 1
ATOM 1520 O O . PRO A 1 195 ? 1.568 9.271 17.024 1.00 72.12 195 PRO A O 1
ATOM 1523 N N . GLY A 1 196 ? -0.237 10.114 18.042 1.00 68.50 196 GLY A N 1
ATOM 1524 C CA . GLY A 1 196 ? 0.277 11.478 18.193 1.00 68.50 196 GLY A CA 1
ATOM 1525 C C . GLY A 1 196 ? -0.107 12.435 17.064 1.00 68.50 196 GLY A C 1
ATOM 1526 O O . GLY A 1 196 ? -0.199 13.634 17.321 1.00 68.50 196 GLY A O 1
ATOM 1527 N N . LEU A 1 197 ? -0.407 11.931 15.861 1.00 68.44 197 LEU A N 1
ATOM 1528 C CA . LEU A 1 197 ? -0.976 12.748 14.781 1.00 68.44 197 LEU A CA 1
ATOM 1529 C C . LEU A 1 197 ? -2.511 12.694 14.776 1.00 68.44 197 LEU A C 1
ATOM 1531 O O . LEU A 1 197 ? -3.165 13.715 14.561 1.00 68.44 197 LEU A O 1
ATOM 1535 N N . PHE A 1 198 ? -3.077 11.523 15.070 1.00 77.12 198 PHE A N 1
ATOM 1536 C CA . PHE A 1 198 ? -4.519 11.282 15.113 1.00 77.12 198 PHE A CA 1
ATOM 1537 C C . PHE A 1 198 ? -4.914 10.528 16.384 1.00 77.12 198 PHE A C 1
ATOM 1539 O O . PHE A 1 198 ? -4.125 9.746 16.923 1.00 77.12 198 PHE A O 1
ATOM 1546 N N . SER A 1 199 ? -6.145 10.736 16.860 1.00 80.69 199 SER A N 1
ATOM 1547 C CA . SER A 1 199 ? -6.710 9.869 17.898 1.00 80.69 199 SER A CA 1
ATOM 1548 C C . SER A 1 199 ? -7.130 8.518 17.318 1.00 80.69 199 SER A C 1
ATOM 1550 O O . SER A 1 199 ? -7.477 8.431 16.139 1.00 80.69 199 SER A O 1
ATOM 1552 N N . PRO A 1 200 ? -7.163 7.462 18.148 1.00 87.12 200 PRO A N 1
ATOM 1553 C CA . PRO A 1 200 ? -7.770 6.201 17.755 1.00 87.12 200 PRO A CA 1
ATOM 1554 C C . PRO A 1 200 ? -9.226 6.379 17.303 1.00 87.12 200 PRO A C 1
ATOM 1556 O O . PRO A 1 200 ? -9.995 7.114 17.929 1.00 87.12 200 PRO A O 1
ATOM 1559 N N . ILE A 1 201 ? -9.617 5.662 16.250 1.00 90.00 201 ILE A N 1
ATOM 1560 C CA . ILE A 1 201 ? -10.998 5.628 15.764 1.00 90.00 201 ILE A CA 1
ATOM 1561 C C . ILE A 1 201 ? -11.818 4.734 16.688 1.00 90.00 201 ILE A C 1
ATOM 1563 O O . ILE A 1 201 ? -11.497 3.558 16.856 1.00 90.00 201 ILE A O 1
ATOM 1567 N N . LYS A 1 202 ? -12.901 5.274 17.252 1.00 92.50 202 LYS A N 1
ATOM 1568 C CA . LYS A 1 202 ? -13.914 4.467 17.935 1.00 92.50 202 LYS A CA 1
ATOM 1569 C C . LYS A 1 202 ? -14.855 3.870 16.888 1.00 92.50 202 LYS A C 1
ATOM 1571 O O . LYS A 1 202 ? -15.506 4.610 16.155 1.00 92.50 202 LYS A O 1
ATOM 1576 N N . LEU A 1 203 ? -14.948 2.546 16.841 1.00 93.12 203 LEU A N 1
ATOM 1577 C CA . LEU A 1 203 ? -15.918 1.828 16.019 1.00 93.12 203 LEU A CA 1
ATOM 1578 C C . LEU A 1 203 ? -16.938 1.149 16.935 1.00 93.12 203 LEU A C 1
ATOM 1580 O O . LEU A 1 203 ? -16.571 0.304 17.751 1.00 93.12 203 LEU A O 1
ATOM 1584 N N . ASN A 1 204 ? -18.211 1.521 16.808 1.00 92.94 204 ASN A N 1
ATOM 1585 C CA . ASN A 1 204 ? -19.300 0.865 17.531 1.00 92.94 204 ASN A CA 1
ATOM 1586 C C . ASN A 1 204 ? -19.654 -0.431 16.802 1.00 92.94 204 ASN A C 1
ATOM 1588 O O . ASN A 1 204 ? -20.001 -0.392 15.624 1.00 92.94 204 ASN A O 1
ATOM 1592 N N . ILE A 1 205 ? -19.538 -1.568 17.489 1.00 91.19 205 ILE A N 1
ATOM 1593 C CA . ILE A 1 205 ? -19.726 -2.892 16.886 1.00 91.19 205 ILE A CA 1
ATOM 1594 C C . ILE A 1 205 ? -20.732 -3.784 17.617 1.00 91.19 205 ILE A C 1
ATOM 1596 O O . ILE A 1 205 ? -21.081 -4.838 17.093 1.00 91.19 205 ILE A O 1
ATOM 1600 N N . GLY A 1 206 ? -21.225 -3.370 18.789 1.00 85.88 206 GLY A N 1
ATOM 1601 C CA . GLY A 1 206 ? -22.075 -4.203 19.650 1.00 85.88 206 GLY A CA 1
ATOM 1602 C C . GLY A 1 206 ? -23.400 -4.647 19.025 1.00 85.88 206 GLY A C 1
ATOM 1603 O O . GLY A 1 206 ? -23.979 -5.637 19.456 1.00 85.88 206 GLY A O 1
ATOM 1604 N N . GLN A 1 207 ? -23.867 -3.940 17.996 1.00 86.56 207 GLN A N 1
ATOM 1605 C CA . GLN A 1 207 ? -25.094 -4.268 17.265 1.00 86.56 207 GLN A CA 1
ATOM 1606 C C . GLN A 1 207 ? -24.895 -5.315 16.152 1.00 86.56 207 GLN A C 1
ATOM 1608 O O . GLN A 1 207 ? -25.879 -5.819 15.616 1.00 86.56 207 GLN A O 1
ATOM 1613 N N . HIS A 1 208 ? -23.648 -5.639 15.789 1.00 88.81 208 HIS A N 1
ATOM 1614 C CA . HIS A 1 208 ? -23.341 -6.536 14.672 1.00 88.81 208 HIS A CA 1
ATOM 1615 C C . HIS A 1 208 ? -23.072 -7.960 15.140 1.00 88.81 208 HIS A C 1
ATOM 1617 O O . HIS A 1 208 ? -22.533 -8.198 16.223 1.00 88.81 208 HIS A O 1
ATOM 1623 N N . LYS A 1 209 ? -23.386 -8.934 14.282 1.00 87.81 209 LYS A N 1
ATOM 1624 C CA . LYS A 1 209 ? -23.092 -10.344 14.562 1.00 87.81 209 LYS A CA 1
ATOM 1625 C C . LYS A 1 209 ? -21.680 -10.708 14.119 1.00 87.81 209 LYS A C 1
ATOM 1627 O O . LYS A 1 209 ? -21.310 -10.487 12.966 1.00 87.81 209 LYS A O 1
ATOM 1632 N N . PHE A 1 210 ? -20.918 -11.323 15.022 1.00 89.19 210 PHE A N 1
ATOM 1633 C CA . PHE A 1 210 ? -19.565 -11.808 14.756 1.00 89.19 210 PHE A CA 1
ATOM 1634 C C . PHE A 1 210 ? -19.490 -13.331 14.826 1.00 89.19 210 PHE A C 1
ATOM 1636 O O . PHE A 1 210 ? -20.013 -13.967 15.744 1.00 89.19 210 PHE A O 1
ATOM 1643 N N . PHE A 1 211 ? -18.774 -13.904 13.864 1.00 85.69 211 PHE A N 1
ATOM 1644 C CA . PHE A 1 211 ? -18.552 -15.341 13.750 1.00 85.69 211 PHE A CA 1
ATOM 1645 C C . PHE A 1 211 ? -17.058 -15.635 13.844 1.00 85.69 211 PHE A C 1
ATOM 1647 O O . PHE A 1 211 ? -16.240 -14.952 13.213 1.00 85.69 211 PHE A O 1
ATOM 1654 N N . LEU A 1 212 ? -16.684 -16.646 14.630 1.00 79.88 212 LEU A N 1
ATOM 1655 C CA . LEU A 1 212 ? -15.314 -17.141 14.588 1.00 79.88 212 LEU A CA 1
ATOM 1656 C C . LEU A 1 212 ? -15.124 -17.929 13.298 1.00 79.88 212 LEU A C 1
ATOM 1658 O O . LEU A 1 212 ? -15.915 -18.801 12.954 1.00 79.88 212 LEU A O 1
ATOM 1662 N N . ARG A 1 213 ? -14.034 -17.633 12.593 1.00 69.12 213 ARG A N 1
ATOM 1663 C CA . ARG A 1 213 ? -13.619 -18.439 11.449 1.00 69.12 213 ARG A CA 1
ATOM 1664 C C . ARG A 1 213 ? -12.813 -19.621 11.957 1.00 69.12 213 ARG A C 1
ATOM 1666 O O . ARG A 1 213 ? -11.642 -19.445 12.297 1.00 69.12 213 ARG A O 1
ATOM 1673 N N . ASP A 1 214 ? -13.413 -20.808 11.987 1.00 56.69 214 ASP A N 1
ATOM 1674 C CA . ASP A 1 214 ? -12.625 -22.037 12.035 1.00 56.69 214 ASP A CA 1
ATOM 1675 C C . ASP A 1 214 ? -11.925 -22.269 10.675 1.00 56.69 214 ASP A C 1
ATOM 1677 O O . ASP A 1 214 ? -12.176 -21.577 9.679 1.00 56.69 214 ASP A O 1
ATOM 1681 N N . LYS A 1 215 ? -11.010 -23.240 10.624 1.00 47.00 215 LYS A N 1
ATOM 1682 C CA . LYS A 1 215 ? -10.258 -23.581 9.403 1.00 47.00 215 LYS A CA 1
ATOM 1683 C C . LYS A 1 215 ? -11.164 -24.104 8.265 1.00 47.00 215 LYS A C 1
ATOM 1685 O O . LYS A 1 215 ? -10.720 -24.135 7.120 1.00 47.00 215 LYS A O 1
ATOM 1690 N N . PHE A 1 216 ? -12.414 -24.465 8.564 1.00 47.47 216 PHE A N 1
ATOM 1691 C CA . PHE A 1 216 ? -13.398 -25.102 7.685 1.00 47.47 216 PHE A CA 1
ATOM 1692 C C . PHE A 1 216 ? -14.631 -24.225 7.373 1.00 47.47 216 PHE A C 1
ATOM 1694 O O . PHE A 1 216 ? -15.518 -24.676 6.656 1.00 47.47 216 PHE A O 1
ATOM 1701 N N . LYS A 1 217 ? -14.674 -22.966 7.842 1.00 51.97 217 LYS A N 1
ATOM 1702 C CA . LYS A 1 217 ? -15.842 -22.064 7.764 1.00 51.97 217 LYS A CA 1
ATOM 1703 C C . LYS A 1 217 ? -17.121 -22.641 8.396 1.00 51.97 217 LYS A C 1
ATOM 1705 O O . LYS A 1 217 ? -18.220 -22.287 7.971 1.00 51.97 217 LYS A O 1
ATOM 1710 N N . ASN A 1 218 ? -17.002 -23.493 9.414 1.00 51.34 218 ASN A N 1
ATOM 1711 C CA . ASN A 1 218 ? -18.142 -23.836 10.261 1.00 51.34 218 ASN A CA 1
ATOM 1712 C C . ASN A 1 218 ? -18.379 -22.652 11.207 1.00 51.34 218 ASN A C 1
ATOM 1714 O O . ASN A 1 218 ? -17.828 -22.596 12.304 1.00 51.34 218 ASN A O 1
ATOM 1718 N N . ASP A 1 219 ? -19.114 -21.651 10.716 1.00 55.12 219 ASP A N 1
ATOM 1719 C CA . ASP A 1 219 ? -19.367 -20.383 11.401 1.00 55.12 219 ASP A CA 1
ATOM 1720 C C . ASP A 1 219 ? -20.178 -20.627 12.696 1.00 55.12 219 ASP A C 1
ATOM 1722 O O . ASP A 1 219 ? -21.407 -20.579 12.702 1.00 55.12 219 ASP A O 1
ATOM 1726 N N . ALA A 1 220 ? -19.500 -20.885 13.817 1.00 57.72 220 ALA A N 1
ATOM 1727 C CA . ALA A 1 220 ? -20.098 -20.764 15.142 1.00 57.72 220 ALA A CA 1
ATOM 1728 C C . ALA A 1 220 ? -20.152 -19.277 15.530 1.00 57.72 220 ALA A C 1
ATOM 1730 O O . ALA A 1 220 ? -19.195 -18.526 15.291 1.00 57.72 220 ALA A O 1
ATOM 1731 N N . CYS A 1 221 ? -21.260 -18.840 16.144 1.00 59.25 221 CYS A N 1
ATOM 1732 C CA . CYS A 1 221 ? -21.310 -17.534 16.807 1.00 59.25 221 CYS A CA 1
ATOM 1733 C C . CYS A 1 221 ? -20.098 -17.400 17.728 1.00 59.25 221 CYS A C 1
ATOM 1735 O O . CYS A 1 221 ? -19.754 -18.351 18.435 1.00 59.25 221 CYS A O 1
ATOM 1737 N N . SER A 1 222 ? -19.442 -16.240 17.704 1.00 58.03 222 SER A N 1
ATOM 1738 C CA . SER A 1 222 ? -18.274 -16.028 18.550 1.00 58.03 222 SER A CA 1
ATOM 1739 C C . SER A 1 222 ? -18.657 -16.237 20.023 1.00 58.03 222 SER A C 1
ATOM 1741 O O . SER A 1 222 ? -19.554 -15.547 20.504 1.00 58.03 222 SER A O 1
ATOM 1743 N N . PRO A 1 223 ? -18.016 -17.172 20.754 1.00 58.88 223 PRO A N 1
ATOM 1744 C CA . PRO A 1 223 ? -18.246 -17.352 22.185 1.00 58.88 223 PRO A CA 1
ATOM 1745 C C . PRO A 1 223 ? -17.655 -16.191 22.996 1.00 58.88 223 PRO A C 1
ATOM 1747 O O . PRO A 1 223 ? -17.884 -16.094 24.199 1.00 58.88 223 PRO A O 1
ATOM 1750 N N . ASN A 1 224 ? -16.867 -15.326 22.352 1.00 68.31 224 ASN A N 1
ATOM 1751 C CA . ASN A 1 224 ? -16.230 -14.193 22.991 1.00 68.31 224 ASN A CA 1
ATOM 1752 C C . ASN A 1 224 ? -17.224 -13.040 23.110 1.00 68.31 224 ASN A C 1
ATOM 1754 O O . ASN A 1 224 ? -17.951 -12.727 22.168 1.00 68.31 224 ASN A O 1
ATOM 1758 N N . MET A 1 225 ? -17.217 -12.384 24.270 1.00 72.00 225 MET A N 1
ATOM 1759 C CA . MET A 1 225 ? -18.008 -11.181 24.499 1.00 72.00 225 MET A CA 1
ATOM 1760 C C . MET A 1 225 ? -17.571 -10.098 23.506 1.00 72.00 225 MET A C 1
ATOM 1762 O O . MET A 1 225 ? -16.473 -9.548 23.613 1.00 72.00 225 MET A O 1
ATOM 1766 N N . VAL A 1 226 ? -18.421 -9.823 22.514 1.00 81.75 226 VAL A N 1
ATOM 1767 C CA . VAL A 1 226 ? -18.215 -8.726 21.566 1.00 81.75 226 VAL A CA 1
ATOM 1768 C C . VAL A 1 226 ? -18.439 -7.420 22.332 1.00 81.75 226 VAL A C 1
ATOM 1770 O O . VAL A 1 226 ? -19.524 -7.228 22.885 1.00 81.75 226 VAL A O 1
ATOM 1773 N N . PRO A 1 227 ? -17.434 -6.533 22.426 1.00 87.38 227 PRO A N 1
ATOM 1774 C CA . PRO A 1 227 ? -17.603 -5.268 23.126 1.00 87.38 227 PRO A CA 1
ATOM 1775 C C . PRO A 1 227 ? -18.556 -4.352 22.352 1.00 87.38 227 PRO A C 1
ATOM 1777 O O . PRO A 1 227 ? -18.657 -4.433 21.130 1.00 87.38 227 PRO A O 1
ATOM 1780 N N . GLU A 1 228 ? -19.209 -3.420 23.047 1.00 91.69 228 GLU A N 1
ATOM 1781 C CA . GLU A 1 228 ? -20.074 -2.424 22.401 1.00 91.69 228 GLU A CA 1
ATOM 1782 C C . GLU A 1 228 ? -19.306 -1.583 21.369 1.00 91.69 228 GLU A C 1
ATOM 1784 O O . GLU A 1 228 ? -19.814 -1.272 20.289 1.00 91.69 228 GLU A O 1
ATOM 1789 N N . SER A 1 229 ? -18.051 -1.254 21.678 1.00 94.12 229 SER A N 1
ATOM 1790 C CA . SER A 1 229 ? -17.156 -0.520 20.791 1.00 94.12 229 SER A CA 1
ATOM 1791 C C . SER A 1 229 ? -15.699 -0.941 20.958 1.00 94.12 229 SER A C 1
ATOM 1793 O O . SER A 1 229 ? -15.291 -1.461 22.000 1.00 94.12 229 SER A O 1
ATOM 1795 N N . ILE A 1 230 ? -14.911 -0.696 19.915 1.00 94.69 230 ILE A N 1
ATOM 1796 C CA . ILE A 1 230 ? -13.463 -0.906 19.884 1.00 94.69 230 ILE A CA 1
ATOM 1797 C C . ILE A 1 230 ? -12.746 0.376 19.472 1.00 94.69 230 ILE A C 1
ATOM 1799 O O . ILE A 1 230 ? -13.326 1.234 18.804 1.00 94.69 230 ILE A O 1
ATOM 1803 N N . TYR A 1 231 ? -11.472 0.474 19.834 1.00 94.31 231 TYR A N 1
ATOM 1804 C CA . TYR A 1 231 ? -10.592 1.567 19.446 1.00 94.31 231 TYR A CA 1
ATOM 1805 C C . TYR A 1 231 ? -9.521 1.055 18.490 1.00 94.31 231 TYR A C 1
ATOM 1807 O O . TYR A 1 231 ? -8.801 0.103 18.794 1.00 94.31 231 TYR A O 1
ATOM 1815 N N . LEU A 1 232 ? -9.417 1.694 17.330 1.00 95.19 232 LEU A N 1
ATOM 1816 C CA . LEU A 1 232 ? -8.498 1.315 16.266 1.00 95.19 232 LEU A CA 1
ATOM 1817 C C . LEU A 1 232 ? -7.397 2.361 16.106 1.00 95.19 232 LEU A C 1
ATOM 1819 O O . LEU A 1 232 ? -7.679 3.558 16.053 1.00 95.19 232 LEU A O 1
ATOM 1823 N N . SER A 1 233 ? -6.154 1.895 16.018 1.00 92.38 233 SER A N 1
ATOM 1824 C CA . SER A 1 233 ? -4.981 2.697 15.656 1.00 92.38 233 SER A CA 1
ATOM 1825 C C . SER A 1 233 ? -4.375 2.206 14.333 1.00 92.38 233 SER A C 1
ATOM 1827 O O . SER A 1 233 ? -4.794 1.168 13.811 1.00 92.38 233 SER A O 1
ATOM 1829 N N . ASP A 1 234 ? -3.382 2.933 13.813 1.00 91.75 234 ASP A N 1
ATOM 1830 C CA . ASP A 1 234 ? -2.670 2.610 12.574 1.00 91.75 234 ASP A CA 1
ATOM 1831 C C . ASP A 1 234 ? -2.262 1.126 12.514 1.00 91.75 234 ASP A C 1
ATOM 1833 O O . ASP A 1 234 ? -1.828 0.516 13.503 1.00 91.75 234 ASP A O 1
ATOM 1837 N N . GLY A 1 235 ? -2.426 0.519 11.336 1.00 91.12 235 GLY A N 1
ATOM 1838 C CA . GLY A 1 235 ? -2.107 -0.896 11.125 1.00 91.12 235 GLY A CA 1
ATOM 1839 C C . GLY A 1 235 ? -0.622 -1.213 11.294 1.00 91.12 235 GLY A C 1
ATOM 1840 O O . GLY A 1 235 ? -0.267 -2.354 11.593 1.00 91.12 235 GLY A O 1
ATOM 1841 N N . GLY A 1 236 ? 0.241 -0.204 11.171 1.00 89.38 236 GLY A N 1
ATOM 1842 C CA . GLY A 1 236 ? 1.684 -0.327 11.281 1.00 89.38 236 GLY A CA 1
ATOM 1843 C C . GLY A 1 236 ? 2.189 -0.701 12.670 1.00 89.38 236 GLY A C 1
ATOM 1844 O O . GLY A 1 236 ? 3.287 -1.245 12.767 1.00 89.38 236 GLY A O 1
ATOM 1845 N N . LEU A 1 237 ? 1.386 -0.500 13.723 1.00 89.81 237 LEU A N 1
ATOM 1846 C CA . LEU A 1 237 ? 1.702 -1.010 15.063 1.00 89.81 237 LEU A CA 1
ATOM 1847 C C . LEU A 1 237 ? 1.739 -2.546 15.100 1.00 89.81 237 LEU A C 1
ATOM 1849 O O . LEU A 1 237 ? 2.512 -3.119 15.867 1.00 89.81 237 LEU A O 1
ATOM 1853 N N . PHE A 1 238 ? 0.919 -3.213 14.280 1.00 92.19 238 PHE A N 1
ATOM 1854 C CA . PHE A 1 238 ? 0.882 -4.673 14.184 1.00 92.19 238 PHE A CA 1
ATOM 1855 C C . PHE A 1 238 ? 1.718 -5.207 13.012 1.00 92.19 238 PHE A C 1
ATOM 1857 O O . PHE A 1 238 ? 2.486 -6.151 13.187 1.00 92.19 238 PHE A O 1
ATOM 1864 N N . ASP A 1 239 ? 1.532 -4.643 11.816 1.00 92.12 239 ASP A N 1
ATOM 1865 C CA . ASP A 1 239 ? 2.167 -5.079 10.567 1.00 92.12 239 ASP A CA 1
ATOM 1866 C C . ASP A 1 239 ? 2.206 -3.911 9.578 1.00 92.12 239 ASP A C 1
ATOM 1868 O O . ASP A 1 239 ? 1.248 -3.680 8.844 1.00 92.12 239 ASP A O 1
ATOM 1872 N N . ASN A 1 240 ? 3.318 -3.172 9.542 1.00 93.62 240 ASN A N 1
ATOM 1873 C CA . ASN A 1 240 ? 3.462 -2.016 8.653 1.00 93.62 240 ASN A CA 1
ATOM 1874 C C . ASN A 1 240 ? 3.654 -2.388 7.178 1.00 93.62 240 ASN A C 1
ATOM 1876 O O . ASN A 1 240 ? 3.387 -1.562 6.308 1.00 93.62 240 ASN A O 1
ATOM 1880 N N . LEU A 1 241 ? 4.091 -3.612 6.877 1.00 94.81 241 LEU A N 1
ATOM 1881 C CA . LEU A 1 241 ? 4.274 -4.076 5.499 1.00 94.81 241 LEU A CA 1
ATOM 1882 C C . LEU A 1 241 ? 2.961 -4.569 4.881 1.00 94.81 241 LEU A C 1
ATOM 1884 O O . LEU A 1 241 ? 2.878 -4.728 3.666 1.00 94.81 241 LEU A O 1
ATOM 1888 N N . GLY A 1 242 ? 1.949 -4.847 5.705 1.00 94.00 242 GLY A N 1
ATOM 1889 C CA . GLY A 1 242 ? 0.692 -5.457 5.281 1.00 94.00 242 GLY A CA 1
ATOM 1890 C C . GLY A 1 242 ? 0.851 -6.911 4.821 1.00 94.00 242 GLY A C 1
ATOM 1891 O O . GLY A 1 242 ? -0.076 -7.470 4.229 1.00 94.00 242 GLY A O 1
ATOM 1892 N N . TYR A 1 243 ? 2.003 -7.548 5.053 1.00 92.62 243 TYR A N 1
ATOM 1893 C CA . TYR A 1 243 ? 2.292 -8.886 4.532 1.00 92.62 243 TYR A CA 1
ATOM 1894 C C . TYR A 1 243 ? 1.559 -9.996 5.303 1.00 92.62 243 TYR A C 1
ATOM 1896 O O . TYR A 1 243 ? 1.377 -11.091 4.771 1.00 92.62 243 TYR A O 1
ATOM 1904 N N . TYR A 1 244 ? 1.090 -9.747 6.530 1.00 93.81 244 TYR A N 1
ATOM 1905 C CA . TYR A 1 244 ? 0.443 -10.762 7.362 1.00 93.81 244 TYR A CA 1
ATOM 1906 C C . TYR A 1 244 ? -0.857 -11.273 6.731 1.00 93.81 244 TYR A C 1
ATOM 1908 O O . TYR A 1 244 ? -1.160 -12.465 6.798 1.00 93.81 244 TYR A O 1
ATOM 1916 N N . SER A 1 245 ? -1.633 -10.401 6.076 1.00 93.69 245 SER A N 1
ATOM 1917 C CA . SER A 1 245 ? -2.812 -10.845 5.317 1.00 93.69 245 SER A CA 1
ATOM 1918 C C . SER A 1 245 ? -2.422 -11.739 4.148 1.00 93.69 245 SER A C 1
ATOM 1920 O O . SER A 1 245 ? -3.108 -12.726 3.904 1.00 93.69 245 SER A O 1
ATOM 1922 N N . ILE A 1 246 ? -1.312 -11.433 3.468 1.00 94.75 246 ILE A N 1
ATOM 1923 C CA . ILE A 1 246 ? -0.799 -12.260 2.374 1.00 94.75 246 ILE A CA 1
ATOM 1924 C C . ILE A 1 246 ? -0.380 -13.624 2.909 1.00 94.75 246 ILE A C 1
ATOM 1926 O O . ILE A 1 246 ? -0.864 -14.640 2.419 1.00 94.75 246 ILE A O 1
ATOM 1930 N N . LYS A 1 247 ? 0.401 -13.657 3.995 1.00 94.25 247 LYS A N 1
ATOM 1931 C CA . LYS A 1 247 ? 0.747 -14.897 4.697 1.00 94.25 247 LYS A CA 1
ATOM 1932 C C . LYS A 1 247 ? -0.504 -15.710 5.043 1.00 94.25 247 LYS A C 1
ATOM 1934 O O . LYS A 1 247 ? -0.545 -16.906 4.791 1.00 94.25 247 LYS A O 1
ATOM 1939 N N . SER A 1 248 ? -1.543 -15.062 5.571 1.00 91.62 248 SER A N 1
ATOM 1940 C CA . SER A 1 248 ? -2.794 -15.733 5.929 1.00 91.62 248 SER A CA 1
ATOM 1941 C C . SER A 1 248 ? -3.537 -16.332 4.729 1.00 91.62 248 SER A C 1
ATOM 1943 O O . SER A 1 248 ? -4.282 -17.289 4.931 1.00 91.62 248 SER A O 1
ATOM 1945 N N . GLU A 1 249 ? -3.401 -15.781 3.523 1.00 91.88 249 GLU A N 1
ATOM 1946 C CA . GLU A 1 249 ? -3.962 -16.376 2.304 1.00 91.88 249 GLU A CA 1
ATOM 1947 C C . GLU A 1 249 ? -3.142 -17.590 1.850 1.00 91.88 249 GLU A C 1
ATOM 1949 O O . GLU A 1 249 ? -3.718 -18.628 1.525 1.00 91.88 249 GLU A O 1
ATOM 1954 N N . LEU A 1 250 ? -1.812 -17.492 1.905 1.00 92.00 250 LEU A N 1
ATOM 1955 C CA . LEU A 1 250 ? -0.904 -18.592 1.566 1.00 92.00 250 LEU A CA 1
ATOM 1956 C C . LEU A 1 250 ? -1.064 -19.776 2.529 1.00 92.00 250 LEU A C 1
ATOM 1958 O O . LEU A 1 250 ? -1.182 -20.916 2.092 1.00 92.00 250 LEU A O 1
ATOM 1962 N N . ASP A 1 251 ? -1.165 -19.512 3.836 1.00 90.25 251 ASP A N 1
ATOM 1963 C CA . ASP A 1 251 ? -1.403 -20.533 4.868 1.00 90.25 251 ASP A CA 1
ATOM 1964 C C . ASP A 1 251 ? -2.747 -21.269 4.664 1.00 90.25 251 ASP A C 1
ATOM 1966 O O . ASP A 1 251 ? -2.922 -22.400 5.119 1.00 90.25 251 ASP A O 1
ATOM 1970 N N . ARG A 1 252 ? -3.715 -20.631 3.985 1.00 88.38 252 ARG A N 1
ATOM 1971 C CA . ARG A 1 252 ? -5.003 -21.235 3.591 1.00 88.38 252 ARG A CA 1
ATOM 1972 C C . ARG A 1 252 ? -4.929 -22.001 2.266 1.00 88.38 252 ARG A C 1
ATOM 1974 O O . ARG A 1 252 ? -5.956 -22.482 1.797 1.00 88.38 252 ARG A O 1
ATOM 1981 N N . GLY A 1 253 ? -3.744 -22.118 1.673 1.00 89.19 253 GLY A N 1
ATOM 1982 C CA . GLY A 1 253 ? -3.506 -22.863 0.440 1.00 89.19 253 GLY A CA 1
ATOM 1983 C C . GLY A 1 253 ? -3.740 -22.067 -0.842 1.00 89.19 253 GLY A C 1
ATOM 1984 O O . GLY A 1 253 ? -3.770 -22.669 -1.913 1.00 89.19 253 GLY A O 1
ATOM 1985 N N . ARG A 1 254 ? -3.905 -20.735 -0.779 1.00 90.25 254 ARG A N 1
ATOM 1986 C CA . ARG A 1 254 ? -3.928 -19.921 -2.002 1.00 90.25 254 ARG A CA 1
ATOM 1987 C C . ARG A 1 254 ? -2.528 -19.919 -2.608 1.00 90.25 254 ARG A C 1
ATOM 1989 O O . ARG A 1 254 ? -1.599 -19.405 -1.995 1.00 90.25 254 ARG A O 1
ATOM 1996 N N . ASP A 1 255 ? -2.391 -20.451 -3.816 1.00 89.38 255 ASP A N 1
ATOM 1997 C CA . ASP A 1 255 ? -1.166 -20.298 -4.596 1.00 89.38 255 ASP A CA 1
ATOM 1998 C C . ASP A 1 255 ? -1.168 -18.941 -5.309 1.00 89.38 255 ASP A C 1
ATOM 2000 O O . ASP A 1 255 ? -2.175 -18.529 -5.890 1.00 89.38 255 ASP A O 1
ATOM 2004 N N . GLY A 1 256 ? -0.046 -18.230 -5.263 1.00 93.06 256 GLY A N 1
ATOM 2005 C CA . GLY A 1 256 ? 0.036 -16.892 -5.822 1.00 93.06 256 GLY A CA 1
ATOM 2006 C C . GLY A 1 256 ? 1.451 -16.345 -5.937 1.00 93.06 256 GLY A C 1
ATOM 2007 O O . GLY A 1 256 ? 2.384 -16.820 -5.292 1.00 93.06 256 GLY A O 1
ATOM 2008 N N . PHE A 1 257 ? 1.598 -15.341 -6.794 1.00 95.44 257 PHE A N 1
ATOM 2009 C CA . PHE A 1 257 ? 2.794 -14.533 -6.938 1.00 95.44 257 PHE A CA 1
ATOM 2010 C C . PHE A 1 257 ? 2.702 -13.319 -6.010 1.00 95.44 257 PHE A C 1
ATOM 2012 O O . PHE A 1 257 ? 1.795 -12.494 -6.119 1.00 95.44 257 PHE A O 1
ATOM 2019 N N . ILE A 1 258 ? 3.632 -13.219 -5.071 1.00 96.25 258 ILE A N 1
ATOM 2020 C CA . ILE A 1 258 ? 3.629 -12.177 -4.050 1.00 96.25 258 ILE A CA 1
ATOM 2021 C C . ILE A 1 258 ? 4.326 -10.924 -4.581 1.00 96.25 258 ILE A C 1
ATOM 2023 O O . ILE A 1 258 ? 5.405 -11.008 -5.160 1.00 96.25 258 ILE A O 1
ATOM 2027 N N . VAL A 1 259 ? 3.745 -9.757 -4.329 1.00 97.62 259 VAL A N 1
ATOM 2028 C CA . VAL A 1 259 ? 4.384 -8.459 -4.566 1.00 97.62 259 VAL A CA 1
ATOM 2029 C C . VAL A 1 259 ? 4.376 -7.692 -3.253 1.00 97.62 259 VAL A C 1
ATOM 2031 O O . VAL A 1 259 ? 3.322 -7.248 -2.808 1.00 97.62 259 VAL A O 1
ATOM 2034 N N . ILE A 1 260 ? 5.530 -7.549 -2.605 1.00 97.56 260 ILE A N 1
ATOM 2035 C CA . ILE A 1 260 ? 5.648 -6.753 -1.376 1.00 97.56 260 ILE A CA 1
ATOM 2036 C C . ILE A 1 260 ? 6.362 -5.450 -1.705 1.00 97.56 260 ILE A C 1
ATOM 2038 O O . ILE A 1 260 ? 7.535 -5.448 -2.082 1.00 97.56 260 ILE A O 1
ATOM 2042 N N . SER A 1 261 ? 5.632 -4.351 -1.542 1.00 98.06 261 SER A N 1
ATOM 2043 C CA . SER A 1 261 ? 6.120 -2.999 -1.751 1.00 98.06 261 SER A CA 1
ATOM 2044 C C . SER A 1 261 ? 6.339 -2.305 -0.408 1.00 98.06 261 SER A C 1
ATOM 2046 O O . SER A 1 261 ? 5.384 -1.999 0.313 1.00 98.06 261 SER A O 1
ATOM 2048 N N . ASP A 1 262 ? 7.607 -2.072 -0.066 1.00 96.62 262 ASP A N 1
ATOM 2049 C CA . ASP A 1 262 ? 8.019 -1.428 1.182 1.00 96.62 262 ASP A CA 1
ATOM 2050 C C . ASP A 1 262 ? 8.347 0.058 0.954 1.00 96.62 262 ASP A C 1
ATOM 2052 O O . ASP A 1 262 ? 9.414 0.428 0.461 1.00 96.62 262 ASP A O 1
ATOM 2056 N N . ALA A 1 263 ? 7.407 0.915 1.340 1.00 94.25 263 ALA A N 1
ATOM 2057 C CA . ALA A 1 263 ? 7.526 2.367 1.404 1.00 94.25 263 ALA A CA 1
ATOM 2058 C C . ALA A 1 263 ? 7.755 2.888 2.834 1.00 94.25 263 ALA A C 1
ATOM 2060 O O . ALA A 1 263 ? 7.584 4.090 3.071 1.00 94.25 263 ALA A O 1
ATOM 2061 N N . ALA A 1 264 ? 8.092 2.020 3.797 1.00 82.69 264 ALA A N 1
ATOM 2062 C CA . ALA A 1 264 ? 8.351 2.410 5.179 1.00 82.69 264 ALA A CA 1
ATOM 2063 C C . ALA A 1 264 ? 9.545 3.370 5.272 1.00 82.69 264 ALA A C 1
ATOM 2065 O O . ALA A 1 264 ? 10.413 3.418 4.402 1.00 82.69 264 ALA A O 1
ATOM 2066 N N . ASN A 1 265 ? 9.558 4.207 6.309 1.00 73.31 265 ASN A N 1
ATOM 2067 C CA . ASN A 1 265 ? 10.595 5.220 6.468 1.00 73.31 265 ASN A CA 1
ATOM 2068 C C . ASN A 1 265 ? 11.910 4.630 6.956 1.00 73.31 265 ASN A C 1
ATOM 2070 O O . ASN A 1 265 ? 11.918 3.644 7.690 1.00 73.31 265 ASN A O 1
ATOM 2074 N N . ARG A 1 266 ? 13.015 5.299 6.611 1.00 69.19 266 ARG A N 1
ATOM 2075 C CA . ARG A 1 266 ? 14.265 5.077 7.326 1.00 69.19 266 ARG A CA 1
ATOM 2076 C C . ARG A 1 266 ? 14.072 5.509 8.761 1.00 69.19 266 ARG A C 1
ATOM 2078 O O . ARG A 1 266 ? 13.601 6.617 9.029 1.00 69.19 266 ARG A O 1
ATOM 2085 N N . PHE A 1 267 ? 14.480 4.642 9.671 1.00 70.88 267 PHE A N 1
ATOM 2086 C CA . PHE A 1 267 ? 14.638 5.037 11.050 1.00 70.88 267 PHE A CA 1
ATOM 2087 C C . PHE A 1 267 ? 15.693 6.144 11.116 1.00 70.88 267 PHE A C 1
ATOM 2089 O O . PHE A 1 267 ? 16.838 5.953 10.705 1.00 70.88 267 PHE A O 1
ATOM 2096 N N . ASN A 1 268 ? 15.276 7.333 11.547 1.00 69.50 268 ASN A N 1
ATOM 2097 C CA . ASN A 1 268 ? 16.157 8.489 11.576 1.00 69.50 268 ASN A CA 1
ATOM 2098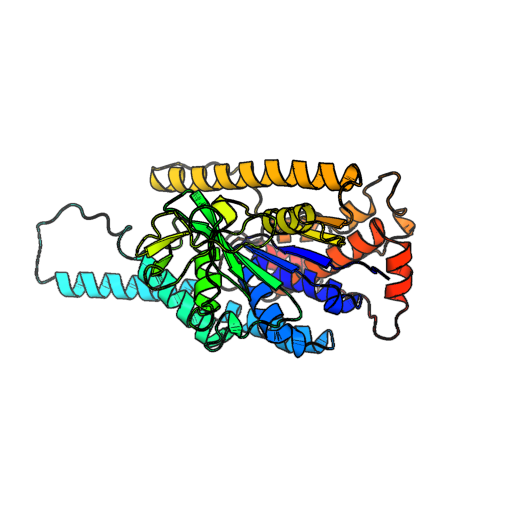 C C . ASN A 1 268 ? 17.184 8.344 12.712 1.00 69.50 268 ASN A C 1
ATOM 2100 O O . ASN A 1 268 ? 16.799 8.014 13.836 1.00 69.50 268 ASN A O 1
ATOM 2104 N N . ASN A 1 269 ? 18.458 8.617 12.426 1.00 69.31 269 ASN A N 1
ATOM 2105 C CA . ASN A 1 269 ? 19.565 8.584 13.387 1.00 69.31 269 ASN A CA 1
ATOM 2106 C C . ASN A 1 269 ? 19.879 9.964 13.992 1.00 69.31 269 ASN A C 1
ATOM 2108 O O . ASN A 1 269 ? 20.893 10.114 14.669 1.00 69.31 269 ASN A O 1
ATOM 2112 N N . ASP A 1 270 ? 19.037 10.967 13.741 1.00 69.94 270 ASP A N 1
ATOM 2113 C CA . ASP A 1 270 ? 19.215 12.318 14.268 1.00 69.94 270 ASP A CA 1
ATOM 2114 C C . ASP A 1 270 ? 19.282 12.362 15.807 1.00 69.94 270 ASP A C 1
ATOM 2116 O O . ASP A 1 270 ? 18.573 11.651 16.529 1.00 69.94 270 ASP A O 1
ATOM 2120 N N . ASN A 1 271 ? 20.125 13.270 16.306 1.00 60.84 271 ASN A N 1
ATOM 2121 C CA . ASN A 1 271 ? 20.243 13.593 17.723 1.00 60.84 271 ASN A CA 1
ATOM 2122 C C . ASN A 1 271 ? 19.142 14.584 18.122 1.00 60.84 271 ASN A C 1
ATOM 2124 O O . ASN A 1 271 ? 19.202 15.760 17.763 1.00 60.84 271 ASN A O 1
ATOM 2128 N N . TYR A 1 272 ? 18.161 14.128 18.902 1.00 65.75 272 TYR A N 1
ATOM 2129 C CA . TYR A 1 272 ? 17.115 14.985 19.465 1.00 65.75 272 TYR A CA 1
ATOM 2130 C C . TYR A 1 272 ? 17.266 15.136 20.982 1.00 65.75 272 TYR A C 1
ATOM 2132 O O . TYR A 1 272 ? 17.688 14.212 21.676 1.00 65.75 272 TYR A O 1
ATOM 2140 N N . ALA A 1 273 ? 16.853 16.289 21.513 1.00 68.50 273 ALA A N 1
ATOM 2141 C CA . ALA A 1 273 ? 16.535 16.416 22.931 1.00 68.50 273 ALA A CA 1
ATOM 2142 C C . ALA A 1 273 ? 15.172 15.747 23.186 1.00 68.50 273 ALA A C 1
ATOM 2144 O O . ALA A 1 273 ? 14.133 16.211 22.704 1.00 68.50 273 ALA A O 1
ATOM 2145 N N . TYR A 1 274 ? 15.170 14.628 23.909 1.00 75.81 274 TYR A N 1
ATOM 2146 C CA . TYR A 1 274 ? 13.963 13.837 24.140 1.00 75.81 274 TYR A CA 1
ATOM 2147 C C . TYR A 1 274 ? 13.257 14.266 25.434 1.00 75.81 274 TYR A C 1
ATOM 2149 O O . TYR A 1 274 ? 13.628 13.856 26.531 1.00 75.81 274 TYR A O 1
ATOM 2157 N N . GLY A 1 275 ? 12.220 15.099 25.305 1.00 79.44 275 GLY A N 1
ATOM 2158 C CA . GLY A 1 275 ? 11.204 15.278 26.350 1.00 79.44 275 GLY A CA 1
ATOM 2159 C C . GLY A 1 275 ? 10.164 14.149 26.322 1.00 79.44 275 GLY A C 1
ATOM 2160 O O . GLY A 1 275 ? 10.091 13.410 25.344 1.00 79.44 275 GLY A O 1
ATOM 2161 N N . PHE A 1 276 ? 9.316 14.041 27.352 1.00 79.19 276 PHE A N 1
ATOM 2162 C CA . PHE A 1 276 ? 8.357 12.931 27.520 1.00 79.19 276 PHE A CA 1
ATOM 2163 C C . PHE A 1 276 ? 7.543 12.594 26.253 1.00 79.19 276 PHE A C 1
ATOM 2165 O O . PHE A 1 276 ? 7.507 11.439 25.834 1.00 79.19 276 PHE A O 1
ATOM 2172 N N . ALA A 1 277 ? 6.947 13.594 25.595 1.00 75.94 277 ALA A N 1
ATOM 2173 C CA . ALA A 1 277 ? 6.150 13.382 24.382 1.00 75.94 277 ALA A CA 1
ATOM 2174 C C . ALA A 1 277 ? 6.989 12.875 23.192 1.00 75.94 277 ALA A C 1
ATOM 2176 O O . ALA A 1 277 ? 6.608 11.908 22.533 1.00 75.94 277 ALA A O 1
ATOM 2177 N N . ASN A 1 278 ? 8.159 13.476 22.951 1.00 77.38 278 ASN A N 1
ATOM 2178 C CA . ASN A 1 278 ? 9.067 13.049 21.881 1.00 77.38 278 ASN A CA 1
ATOM 2179 C C . ASN A 1 278 ? 9.621 11.642 22.143 1.00 77.38 278 ASN A C 1
ATOM 2181 O O . ASN A 1 278 ? 9.812 10.880 21.199 1.00 77.38 278 ASN A O 1
ATOM 2185 N N . SER A 1 279 ? 9.832 11.271 23.411 1.00 83.06 279 SER A N 1
ATOM 2186 C CA . SER A 1 279 ? 10.218 9.911 23.796 1.00 83.06 279 SER A CA 1
ATOM 2187 C C . SER A 1 279 ? 9.134 8.890 23.448 1.00 83.06 279 SER A C 1
ATOM 2189 O O . SER A 1 279 ? 9.460 7.842 22.904 1.00 83.06 279 SER A O 1
ATOM 2191 N N . LEU A 1 280 ? 7.853 9.182 23.703 1.00 82.19 280 LEU A N 1
ATOM 2192 C CA . LEU A 1 280 ? 6.750 8.268 23.364 1.00 82.19 280 LEU A CA 1
ATOM 2193 C C . LEU A 1 280 ? 6.608 8.048 21.851 1.00 82.19 280 LEU A C 1
ATOM 2195 O O . LEU A 1 280 ? 6.432 6.909 21.409 1.00 82.19 280 LEU A O 1
ATOM 2199 N N . LEU A 1 281 ? 6.729 9.117 21.058 1.00 79.75 281 LEU A N 1
ATOM 2200 C CA . LEU A 1 281 ? 6.745 9.016 19.595 1.00 79.75 281 LEU A CA 1
ATOM 2201 C C . LEU A 1 281 ? 7.939 8.183 19.122 1.00 79.75 281 LEU A C 1
ATOM 2203 O O . LEU A 1 281 ? 7.774 7.223 18.374 1.00 79.75 281 LEU A O 1
ATOM 2207 N N . ARG A 1 282 ? 9.133 8.469 19.655 1.00 83.56 282 ARG A N 1
ATOM 2208 C CA . ARG A 1 282 ? 10.353 7.732 19.319 1.00 83.56 282 ARG A CA 1
ATOM 2209 C C . ARG A 1 282 ? 10.270 6.249 19.687 1.00 83.56 282 ARG A C 1
ATOM 2211 O O . ARG A 1 282 ? 10.737 5.415 18.920 1.00 83.56 282 ARG A O 1
ATOM 2218 N N . ILE A 1 283 ? 9.679 5.906 20.832 1.00 85.19 283 ILE A N 1
ATOM 2219 C CA . ILE A 1 283 ? 9.447 4.510 21.237 1.00 85.19 283 ILE A CA 1
ATOM 2220 C C . ILE A 1 283 ? 8.506 3.820 20.247 1.00 85.19 283 ILE A C 1
ATOM 2222 O O . ILE A 1 283 ? 8.778 2.692 19.839 1.00 85.19 283 ILE A O 1
ATOM 2226 N N . SER A 1 284 ? 7.436 4.499 19.829 1.00 82.88 284 SER A N 1
ATOM 2227 C CA . SER A 1 284 ? 6.492 3.964 18.841 1.00 82.88 284 SER A CA 1
ATOM 2228 C C . SER A 1 284 ? 7.189 3.685 17.506 1.00 82.88 284 SER A C 1
ATOM 2230 O O . SER A 1 284 ? 7.063 2.584 16.972 1.00 82.88 284 SER A O 1
ATOM 2232 N N . ASP A 1 285 ? 8.018 4.621 17.031 1.00 82.38 285 ASP A N 1
ATOM 2233 C CA . ASP A 1 285 ? 8.829 4.443 15.821 1.00 82.38 285 ASP A CA 1
ATOM 2234 C C . ASP A 1 285 ? 9.789 3.253 15.933 1.00 82.38 285 ASP A C 1
ATOM 2236 O O . ASP A 1 285 ? 9.907 2.462 14.997 1.00 82.38 285 ASP A O 1
ATOM 2240 N N . ILE A 1 286 ? 10.465 3.098 17.081 1.00 85.50 286 ILE A N 1
ATOM 2241 C CA . ILE A 1 286 ? 11.383 1.974 17.322 1.00 85.50 286 ILE A CA 1
ATOM 2242 C C . ILE A 1 286 ? 10.625 0.652 17.239 1.00 85.50 286 ILE A C 1
ATOM 2244 O O . ILE A 1 286 ? 11.073 -0.265 16.554 1.00 85.50 286 ILE A O 1
ATOM 2248 N N . LEU A 1 287 ? 9.487 0.537 17.924 1.00 86.00 287 LEU A N 1
ATOM 2249 C CA . LEU A 1 287 ? 8.702 -0.696 17.942 1.00 86.00 287 LEU A CA 1
ATOM 2250 C C . LEU A 1 287 ? 8.203 -1.061 16.539 1.00 86.00 287 LEU A C 1
ATOM 2252 O O . LEU A 1 287 ? 8.352 -2.210 16.121 1.00 86.00 287 LEU A O 1
ATOM 2256 N N . MET A 1 288 ? 7.688 -0.087 15.788 1.00 84.75 288 MET A N 1
ATOM 2257 C CA . MET A 1 288 ? 7.240 -0.298 14.408 1.00 84.75 288 MET A CA 1
ATOM 2258 C C . MET A 1 288 ? 8.388 -0.716 13.480 1.00 84.75 288 MET A C 1
ATOM 2260 O O . MET A 1 288 ? 8.217 -1.614 12.648 1.00 84.75 288 MET A O 1
ATOM 2264 N N . GLU A 1 289 ? 9.574 -0.123 13.634 1.00 87.62 289 GLU A N 1
ATOM 2265 C CA . GLU A 1 289 ? 10.750 -0.495 12.843 1.00 87.62 289 GLU A CA 1
ATOM 2266 C C . GLU A 1 289 ? 11.261 -1.898 13.201 1.00 87.62 289 GLU A C 1
ATOM 2268 O O . GLU A 1 289 ? 11.616 -2.672 12.312 1.00 87.62 289 GLU A O 1
ATOM 2273 N N . GLN A 1 290 ? 11.255 -2.275 14.482 1.00 88.56 290 GLN A N 1
ATOM 2274 C CA . GLN A 1 290 ? 11.635 -3.624 14.919 1.00 88.56 290 GLN A CA 1
ATOM 2275 C C . GLN A 1 290 ? 10.683 -4.691 14.367 1.00 88.56 290 GLN A C 1
ATOM 2277 O O . GLN A 1 290 ? 11.131 -5.722 13.858 1.00 88.56 290 GLN A O 1
ATOM 2282 N N . VAL A 1 291 ? 9.372 -4.432 14.413 1.00 88.44 291 VAL A N 1
ATOM 2283 C CA . VAL A 1 291 ? 8.360 -5.308 13.804 1.00 88.44 291 VAL A CA 1
ATOM 2284 C C . VAL A 1 291 ? 8.608 -5.434 12.301 1.00 88.44 291 VAL A C 1
ATOM 2286 O O . VAL A 1 291 ? 8.739 -6.553 11.801 1.00 88.44 291 VAL A O 1
ATOM 2289 N N . SER A 1 292 ? 8.785 -4.307 11.607 1.00 90.75 292 SER A N 1
ATOM 2290 C CA . SER A 1 292 ? 9.054 -4.284 10.165 1.00 90.75 292 SER A CA 1
ATOM 2291 C C . SER A 1 292 ? 10.329 -5.055 9.810 1.00 90.75 292 SER A C 1
ATOM 2293 O O . SER A 1 292 ? 10.312 -5.859 8.884 1.00 90.75 292 SER A O 1
ATOM 2295 N N . ASN A 1 293 ? 11.423 -4.895 10.562 1.00 91.25 293 ASN A N 1
ATOM 2296 C CA . ASN A 1 293 ? 12.679 -5.617 10.327 1.00 91.25 293 ASN A CA 1
ATOM 2297 C C . ASN A 1 293 ? 12.544 -7.129 10.505 1.00 91.25 293 ASN A C 1
ATOM 2299 O O . ASN A 1 293 ? 13.007 -7.899 9.659 1.00 91.25 293 ASN A O 1
ATOM 2303 N N . ARG A 1 294 ? 11.868 -7.564 11.572 1.00 91.31 294 ARG A N 1
ATOM 2304 C CA . ARG A 1 294 ? 11.574 -8.983 11.796 1.00 91.31 294 ARG A CA 1
ATOM 2305 C C . ARG A 1 294 ? 10.772 -9.567 10.635 1.00 91.31 294 ARG A C 1
ATOM 2307 O O . ARG A 1 294 ? 11.020 -10.693 10.207 1.00 91.31 294 ARG A O 1
ATOM 2314 N N . ASP A 1 295 ? 9.805 -8.811 10.140 1.00 92.81 295 ASP A N 1
ATOM 2315 C CA . ASP A 1 295 ? 8.919 -9.248 9.074 1.00 92.81 295 ASP A CA 1
ATOM 2316 C C . ASP A 1 295 ? 9.626 -9.261 7.709 1.00 92.81 295 ASP A C 1
ATOM 2318 O O . ASP A 1 295 ? 9.531 -10.263 7.000 1.00 92.81 295 ASP A O 1
ATOM 2322 N N . ARG A 1 296 ? 10.450 -8.248 7.393 1.00 93.88 296 ARG A N 1
ATOM 2323 C CA . ARG A 1 296 ? 11.352 -8.238 6.222 1.00 93.88 296 ARG A CA 1
ATOM 2324 C C . ARG A 1 296 ? 12.252 -9.469 6.199 1.00 93.88 296 ARG A C 1
ATOM 2326 O O . ARG A 1 296 ? 12.350 -10.122 5.166 1.00 93.88 296 ARG A O 1
ATOM 2333 N N . SER A 1 297 ? 12.874 -9.815 7.329 1.00 93.25 297 SER A N 1
ATOM 2334 C CA . SER A 1 297 ? 13.735 -11.000 7.420 1.00 93.25 297 SER A CA 1
ATOM 2335 C C . SER A 1 297 ? 12.969 -12.277 7.063 1.00 93.25 297 SER A C 1
ATOM 2337 O O . SER A 1 297 ? 13.427 -13.038 6.217 1.00 93.25 297 SER A O 1
ATOM 2339 N N . LYS A 1 298 ? 11.760 -12.471 7.604 1.00 94.06 298 LYS A N 1
ATOM 2340 C CA . LYS A 1 298 ? 10.912 -13.627 7.261 1.00 94.06 298 LYS A CA 1
ATOM 2341 C C . LYS A 1 298 ? 10.494 -13.638 5.793 1.00 94.06 298 LYS A C 1
ATOM 2343 O O . LYS A 1 298 ? 10.448 -14.703 5.182 1.00 94.06 298 LYS A O 1
ATOM 2348 N N . ILE A 1 299 ? 10.146 -12.480 5.235 1.00 94.62 299 ILE A N 1
ATOM 2349 C CA . ILE A 1 299 ? 9.772 -12.345 3.823 1.00 94.62 299 ILE A CA 1
ATOM 2350 C C . ILE A 1 299 ? 10.942 -12.771 2.936 1.00 94.62 299 ILE A C 1
ATOM 2352 O O . ILE A 1 299 ? 10.778 -13.644 2.086 1.00 94.62 299 ILE A O 1
ATOM 2356 N N . MET A 1 300 ? 12.121 -12.190 3.164 1.00 92.50 300 MET A N 1
ATOM 2357 C CA . MET A 1 300 ? 13.316 -12.474 2.373 1.00 92.50 300 MET A CA 1
ATOM 2358 C C . MET A 1 300 ? 13.731 -13.938 2.488 1.00 92.50 300 MET A C 1
ATOM 2360 O O . MET A 1 300 ? 14.016 -14.563 1.471 1.00 92.50 300 MET A O 1
ATOM 2364 N N . ASP A 1 301 ? 13.670 -14.513 3.688 1.00 93.31 301 ASP A N 1
ATOM 2365 C CA . ASP A 1 301 ? 13.922 -15.935 3.911 1.00 93.31 301 ASP A CA 1
ATOM 2366 C C . ASP A 1 301 ? 13.013 -16.826 3.059 1.00 93.31 301 ASP A C 1
ATOM 2368 O O . ASP A 1 301 ? 13.495 -17.751 2.406 1.00 93.31 301 ASP A O 1
ATOM 2372 N N . ASN A 1 302 ? 11.705 -16.551 3.034 1.00 93.56 302 ASN A N 1
ATOM 2373 C CA . ASN A 1 302 ? 10.757 -17.341 2.248 1.00 93.56 302 ASN A CA 1
ATOM 2374 C C . ASN A 1 302 ? 10.958 -17.174 0.735 1.00 93.56 302 ASN A C 1
ATOM 2376 O O . ASN A 1 302 ? 10.808 -18.149 -0.000 1.00 93.56 302 ASN A O 1
ATOM 2380 N N . LEU A 1 303 ? 11.296 -15.966 0.271 1.00 90.69 303 LEU A N 1
ATOM 2381 C CA . LEU A 1 303 ? 11.550 -15.696 -1.147 1.00 90.69 303 LEU A CA 1
ATOM 2382 C C . LEU A 1 303 ? 12.853 -16.354 -1.625 1.00 90.69 303 LEU A C 1
ATOM 2384 O O . LEU A 1 303 ? 12.860 -17.028 -2.650 1.00 90.69 303 LEU A O 1
ATOM 2388 N N . LEU A 1 304 ? 13.948 -16.221 -0.871 1.00 88.69 304 LEU A N 1
ATOM 2389 C CA . LEU A 1 304 ? 15.251 -16.788 -1.244 1.00 88.69 304 LEU A CA 1
ATOM 2390 C C . LEU A 1 304 ? 15.249 -18.325 -1.191 1.00 88.69 304 LEU A C 1
ATOM 2392 O O . LEU A 1 304 ? 15.832 -18.980 -2.062 1.00 88.69 304 LEU A O 1
ATOM 2396 N N . LYS A 1 305 ? 14.535 -18.907 -0.215 1.00 90.50 305 LYS A N 1
ATOM 2397 C CA . LYS A 1 305 ? 14.338 -20.363 -0.080 1.00 90.50 305 LYS A CA 1
ATOM 2398 C C . LYS A 1 305 ? 13.274 -20.929 -1.030 1.00 90.50 305 LYS A C 1
ATOM 2400 O O . LYS A 1 305 ? 12.966 -22.111 -0.930 1.00 90.50 305 LYS A O 1
ATOM 2405 N N . ASP A 1 306 ? 12.705 -20.121 -1.930 1.00 87.38 306 ASP A N 1
ATOM 2406 C CA . ASP A 1 306 ? 11.653 -20.519 -2.881 1.00 87.38 306 ASP A CA 1
ATOM 2407 C C . ASP A 1 306 ? 10.364 -21.079 -2.256 1.00 87.38 306 ASP A C 1
ATOM 2409 O O . ASP A 1 306 ? 9.525 -21.646 -2.961 1.00 87.38 306 ASP A O 1
ATOM 2413 N N . ILE A 1 307 ? 10.169 -20.877 -0.951 1.00 91.56 307 ILE A N 1
ATOM 2414 C CA . ILE A 1 307 ? 8.919 -21.207 -0.260 1.00 91.56 307 ILE A CA 1
ATOM 2415 C C . ILE A 1 307 ? 7.803 -20.327 -0.825 1.00 91.56 307 ILE A C 1
ATOM 2417 O O . ILE A 1 307 ? 6.688 -20.789 -1.062 1.00 91.56 307 ILE A O 1
ATOM 2421 N N . TRP A 1 308 ? 8.120 -19.056 -1.073 1.00 92.12 308 TRP A N 1
ATOM 2422 C CA . TRP A 1 308 ? 7.238 -18.101 -1.724 1.00 92.12 308 TRP A CA 1
ATOM 2423 C C . TRP A 1 308 ? 7.770 -17.727 -3.101 1.00 92.12 308 TRP A C 1
ATOM 2425 O O . TRP A 1 308 ? 8.965 -17.519 -3.290 1.00 92.12 308 TRP A O 1
ATOM 2435 N N . LYS A 1 309 ? 6.859 -17.584 -4.064 1.00 92.00 309 LYS A N 1
ATOM 2436 C CA . LYS A 1 309 ? 7.167 -17.038 -5.387 1.00 92.00 309 LYS A CA 1
ATOM 2437 C C . LYS A 1 309 ? 6.707 -15.594 -5.427 1.00 92.00 309 LYS A C 1
ATOM 2439 O O . LYS A 1 309 ? 5.539 -15.320 -5.169 1.00 92.00 309 LYS A O 1
ATOM 2444 N N . GLY A 1 310 ? 7.608 -14.674 -5.735 1.00 93.62 310 GLY A N 1
ATOM 2445 C CA . GLY A 1 310 ? 7.270 -13.263 -5.718 1.00 93.62 310 GLY A CA 1
ATOM 2446 C C . GLY A 1 310 ? 8.474 -12.347 -5.780 1.00 93.62 310 GLY A C 1
ATOM 2447 O O . GLY A 1 310 ? 9.606 -12.786 -5.976 1.00 93.62 310 GLY A O 1
ATOM 2448 N N . ILE A 1 311 ? 8.193 -11.069 -5.583 1.00 93.75 311 ILE A N 1
ATOM 2449 C CA . ILE A 1 311 ? 9.160 -9.983 -5.522 1.00 93.75 311 ILE A CA 1
ATOM 2450 C C . ILE A 1 311 ? 8.946 -9.178 -4.246 1.00 93.75 311 ILE A C 1
ATOM 2452 O O . ILE A 1 311 ? 7.821 -8.960 -3.787 1.00 93.75 311 ILE A O 1
ATOM 2456 N N . TYR A 1 312 ? 10.058 -8.718 -3.696 1.00 95.00 312 TYR A N 1
ATOM 2457 C CA . TYR A 1 312 ? 10.103 -7.741 -2.625 1.00 95.00 312 TYR A CA 1
ATOM 2458 C C . TYR A 1 312 ? 10.969 -6.587 -3.098 1.00 95.00 312 TYR A C 1
ATOM 2460 O O . TYR A 1 312 ? 12.083 -6.802 -3.585 1.00 95.00 312 TYR A O 1
ATOM 2468 N N . PHE A 1 313 ? 10.480 -5.366 -2.922 1.00 95.50 313 PHE A N 1
ATOM 2469 C CA . PHE A 1 313 ? 11.304 -4.196 -3.149 1.00 95.50 313 PHE A CA 1
ATOM 2470 C C . PHE A 1 313 ? 10.999 -3.069 -2.177 1.00 95.50 313 PHE A C 1
ATOM 2472 O O . PHE A 1 313 ? 9.884 -2.922 -1.676 1.00 95.50 313 PHE A O 1
ATOM 2479 N N . LYS A 1 314 ? 12.034 -2.271 -1.919 1.00 95.25 314 LYS A N 1
ATOM 2480 C CA . LYS A 1 314 ? 11.998 -1.144 -0.998 1.00 95.25 314 LYS A CA 1
ATOM 2481 C C . LYS A 1 314 ? 12.171 0.154 -1.772 1.00 95.25 314 LYS A C 1
ATOM 2483 O O . LYS A 1 314 ? 13.047 0.242 -2.627 1.00 95.25 314 LYS A O 1
ATOM 2488 N N . LEU A 1 315 ? 11.390 1.169 -1.413 1.00 95.44 315 LEU A N 1
ATOM 2489 C CA . LEU A 1 315 ? 11.443 2.522 -1.977 1.00 95.44 315 LEU A CA 1
ATOM 2490 C C . LEU A 1 315 ? 12.861 3.112 -1.966 1.00 95.44 315 LEU A C 1
ATOM 2492 O O . LEU A 1 315 ? 13.215 3.896 -2.835 1.00 95.44 315 LEU A O 1
ATOM 2496 N N . GLU A 1 316 ? 13.693 2.726 -1.006 1.00 93.31 316 GLU A N 1
ATOM 2497 C CA . GLU A 1 316 ? 15.056 3.245 -0.847 1.00 93.31 316 GLU A CA 1
ATOM 2498 C C . GLU A 1 316 ? 16.080 2.663 -1.826 1.00 93.31 316 GLU A C 1
ATOM 2500 O O . GLU A 1 316 ? 17.187 3.188 -1.924 1.00 93.31 316 GLU A O 1
ATOM 2505 N N . ASN A 1 317 ? 15.739 1.574 -2.511 1.00 94.88 317 ASN A N 1
ATOM 2506 C CA . ASN A 1 317 ? 16.643 0.901 -3.428 1.00 94.88 317 ASN A CA 1
ATOM 2507 C C . ASN A 1 317 ? 16.373 1.376 -4.858 1.00 94.88 317 ASN A C 1
ATOM 2509 O O . ASN A 1 317 ? 15.223 1.566 -5.255 1.00 94.88 317 ASN A O 1
ATOM 2513 N N . SER A 1 318 ? 17.434 1.566 -5.640 1.00 96.25 318 SER A N 1
ATOM 2514 C CA . SER A 1 318 ? 17.334 1.952 -7.047 1.00 96.25 318 SER A CA 1
ATOM 2515 C C . SER A 1 318 ? 17.082 0.743 -7.946 1.00 96.25 318 SER A C 1
ATOM 2517 O O . SER A 1 318 ? 17.386 -0.399 -7.594 1.00 96.25 318 SER A O 1
ATOM 2519 N N . CYS A 1 319 ? 16.567 0.990 -9.151 1.00 96.50 319 CYS A N 1
ATOM 2520 C CA . CYS A 1 319 ? 16.469 -0.050 -10.176 1.00 96.50 319 CYS A CA 1
ATOM 2521 C C . CYS A 1 319 ? 17.854 -0.619 -10.518 1.00 96.50 319 CYS A C 1
ATOM 2523 O O . CYS A 1 319 ? 18.001 -1.832 -10.659 1.00 96.50 319 CYS A O 1
ATOM 2525 N N . ARG A 1 320 ? 18.889 0.233 -10.533 1.00 96.06 320 ARG A N 1
ATOM 2526 C CA . ARG A 1 320 ? 20.288 -0.184 -10.664 1.00 96.06 320 ARG A CA 1
ATOM 2527 C C . ARG A 1 320 ? 20.684 -1.208 -9.599 1.00 96.06 320 ARG A C 1
ATOM 2529 O O . ARG A 1 320 ? 21.204 -2.258 -9.958 1.00 96.06 320 ARG A O 1
ATOM 2536 N N . TRP A 1 321 ? 20.383 -0.948 -8.324 1.00 95.00 321 TRP A N 1
ATOM 2537 C CA . TRP A 1 321 ? 20.686 -1.878 -7.230 1.00 95.00 321 TRP A CA 1
ATOM 2538 C C . TRP A 1 321 ? 20.067 -3.263 -7.466 1.00 95.00 321 TRP A C 1
ATOM 2540 O O . TRP A 1 321 ? 20.751 -4.277 -7.350 1.00 95.00 321 TRP A O 1
ATOM 2550 N N . TYR A 1 322 ? 18.792 -3.325 -7.870 1.00 94.31 322 TYR A N 1
ATOM 2551 C CA . TYR A 1 322 ? 18.127 -4.597 -8.187 1.00 94.31 322 TYR A CA 1
ATOM 2552 C C . TYR A 1 322 ? 18.686 -5.268 -9.442 1.00 94.31 322 TYR A C 1
ATOM 2554 O O . TYR A 1 322 ? 18.800 -6.493 -9.489 1.00 94.31 322 TYR A O 1
ATOM 2562 N N . ARG A 1 323 ? 19.038 -4.488 -10.465 1.00 94.25 323 ARG A N 1
ATOM 2563 C CA . ARG A 1 323 ? 19.631 -4.995 -11.703 1.00 94.25 323 ARG A CA 1
ATOM 2564 C C . ARG A 1 323 ? 21.007 -5.618 -11.457 1.00 94.25 323 ARG A C 1
ATOM 2566 O O . ARG A 1 323 ? 21.289 -6.689 -11.998 1.00 94.25 323 ARG A O 1
ATOM 2573 N N . GLU A 1 324 ? 21.830 -4.974 -10.637 1.00 92.94 324 GLU A N 1
ATOM 2574 C CA . GLU A 1 324 ? 23.185 -5.415 -10.286 1.00 92.94 324 GLU A CA 1
ATOM 2575 C C . GLU A 1 324 ? 23.201 -6.511 -9.213 1.00 92.94 324 GLU A C 1
ATOM 2577 O O . GLU A 1 324 ? 24.190 -7.227 -9.107 1.00 92.94 324 GLU A O 1
ATOM 2582 N N . PHE A 1 325 ? 22.115 -6.704 -8.457 1.00 88.62 325 PHE A N 1
ATOM 2583 C CA . PHE A 1 325 ? 22.021 -7.776 -7.466 1.00 88.62 325 PHE A CA 1
ATOM 2584 C C . PHE A 1 325 ? 22.252 -9.156 -8.103 1.00 88.62 325 PHE A C 1
ATOM 2586 O O . PHE A 1 325 ? 21.529 -9.565 -9.016 1.00 88.62 325 PHE A O 1
ATOM 2593 N N . GLU A 1 326 ? 23.249 -9.897 -7.625 1.00 84.69 326 GLU A N 1
ATOM 2594 C CA . GLU A 1 326 ? 23.582 -11.220 -8.150 1.00 84.69 326 GLU A CA 1
ATOM 2595 C C . GLU A 1 326 ? 23.027 -12.331 -7.262 1.00 84.69 326 GLU A C 1
ATOM 2597 O O . GLU A 1 326 ? 23.241 -12.377 -6.053 1.00 84.69 326 GLU A O 1
ATOM 2602 N N . HIS A 1 327 ? 22.301 -13.249 -7.893 1.00 83.25 327 HIS A N 1
ATOM 2603 C CA . HIS A 1 327 ? 21.792 -14.465 -7.280 1.00 83.25 327 HIS A CA 1
ATOM 2604 C C . HIS A 1 327 ? 21.615 -15.508 -8.382 1.00 83.25 327 HIS A C 1
ATOM 2606 O O . HIS A 1 327 ? 21.188 -15.160 -9.482 1.00 83.25 327 HIS A O 1
ATOM 2612 N N . GLU A 1 328 ? 21.876 -16.783 -8.086 1.00 83.19 328 GLU A N 1
ATOM 2613 C CA . GLU A 1 328 ? 21.876 -17.890 -9.065 1.00 83.19 328 GLU A CA 1
ATOM 2614 C C . GLU A 1 328 ? 20.573 -18.006 -9.889 1.00 83.19 328 GLU A C 1
ATOM 2616 O O . GLU A 1 328 ? 20.572 -18.511 -11.007 1.00 83.19 328 GLU A O 1
ATOM 2621 N N . LYS A 1 329 ? 19.460 -17.510 -9.336 1.00 79.94 329 LYS A N 1
ATOM 2622 C CA . LYS A 1 329 ? 18.103 -17.582 -9.911 1.00 79.94 329 LYS A CA 1
ATOM 2623 C C . LYS A 1 329 ? 17.687 -16.334 -10.690 1.00 79.94 329 LYS A C 1
ATOM 2625 O O . LYS A 1 329 ? 16.630 -16.336 -11.313 1.00 79.94 329 LYS A O 1
ATOM 2630 N N . CYS A 1 330 ? 18.456 -15.252 -10.601 1.00 88.06 330 CYS A N 1
ATOM 2631 C CA . CYS A 1 330 ? 18.106 -13.989 -11.239 1.00 88.06 330 CYS A CA 1
ATOM 2632 C C . CYS A 1 330 ? 18.725 -13.880 -12.632 1.00 88.06 330 CYS A C 1
ATOM 2634 O O . CYS A 1 330 ? 19.778 -14.447 -12.917 1.00 88.06 330 CYS A O 1
ATOM 2636 N N . ALA A 1 331 ? 18.095 -13.086 -13.492 1.00 89.75 331 ALA A N 1
ATOM 2637 C CA . ALA A 1 331 ? 18.662 -12.732 -14.783 1.00 89.75 331 ALA A CA 1
ATOM 2638 C C . ALA A 1 331 ? 19.980 -11.965 -14.636 1.00 89.75 331 ALA A C 1
ATOM 2640 O O . ALA A 1 331 ? 20.210 -11.256 -13.647 1.00 89.75 331 ALA A O 1
ATOM 2641 N N . LYS A 1 332 ? 20.834 -12.061 -15.658 1.00 91.69 332 LYS A N 1
ATOM 2642 C CA . LYS A 1 332 ? 22.042 -11.238 -15.744 1.00 91.69 332 LYS A CA 1
ATOM 2643 C C . LYS A 1 332 ? 21.651 -9.768 -15.856 1.00 91.69 332 LYS A C 1
ATOM 2645 O O . LYS A 1 332 ? 20.619 -9.441 -16.432 1.00 91.69 332 LYS A O 1
ATOM 2650 N N . SER A 1 333 ? 22.498 -8.883 -15.335 1.00 90.44 333 SER A N 1
ATOM 2651 C CA . SER A 1 333 ? 22.284 -7.429 -15.406 1.00 90.44 333 SER A CA 1
ATOM 2652 C C . SER A 1 333 ? 22.008 -6.950 -16.844 1.00 90.44 333 SER A C 1
ATOM 2654 O O . SER A 1 333 ? 21.098 -6.159 -17.064 1.00 90.44 333 SER A O 1
ATOM 2656 N N . SER A 1 334 ? 22.698 -7.530 -17.836 1.00 91.00 334 SER A N 1
ATOM 2657 C CA . SER A 1 334 ? 22.527 -7.242 -19.270 1.00 91.00 334 SER A CA 1
ATOM 2658 C C . SER A 1 334 ? 21.164 -7.627 -19.861 1.00 91.00 334 SER A C 1
ATOM 2660 O O . SER A 1 334 ? 20.825 -7.165 -20.944 1.00 91.00 334 SER A O 1
ATOM 2662 N N . ASP A 1 335 ? 20.405 -8.502 -19.197 1.00 90.94 335 ASP A N 1
ATOM 2663 C CA . ASP A 1 335 ? 19.085 -8.974 -19.641 1.00 90.94 335 ASP A CA 1
ATOM 2664 C C . ASP A 1 335 ? 17.921 -8.182 -19.027 1.00 90.94 335 ASP A C 1
ATOM 2666 O O . ASP A 1 335 ? 16.753 -8.475 -19.312 1.00 90.94 335 ASP A O 1
ATOM 2670 N N . VAL A 1 336 ? 18.228 -7.221 -18.154 1.00 92.75 336 VAL A N 1
ATOM 2671 C CA . VAL A 1 336 ? 17.2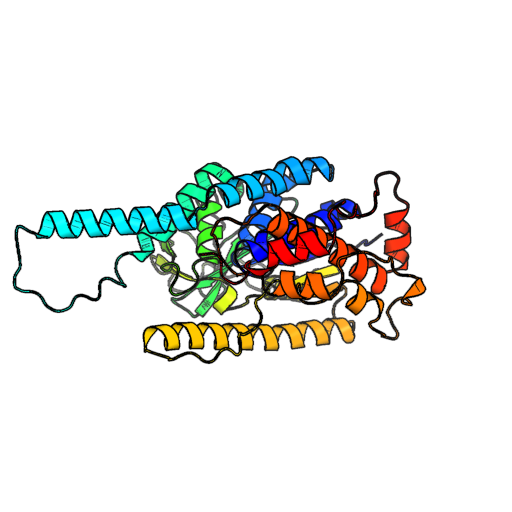52 -6.422 -17.414 1.00 92.75 336 VAL A CA 1
ATOM 2672 C C . VAL A 1 336 ? 17.277 -4.989 -17.952 1.00 92.75 336 VAL A C 1
ATOM 2674 O O . VAL A 1 336 ? 18.361 -4.425 -18.098 1.00 92.75 336 VAL A O 1
ATOM 2677 N N . PRO A 1 337 ? 16.112 -4.381 -18.240 1.00 90.50 337 PRO A N 1
ATOM 2678 C CA . PRO A 1 337 ? 16.042 -3.008 -18.720 1.00 90.50 337 PRO A CA 1
ATOM 2679 C C . PRO A 1 337 ? 16.738 -2.008 -17.792 1.00 90.50 337 PRO A C 1
ATOM 2681 O O . PRO A 1 337 ? 16.697 -2.130 -16.563 1.00 90.50 337 PRO A O 1
ATOM 2684 N N . ASP A 1 338 ? 17.340 -0.984 -18.393 1.00 91.75 338 ASP A N 1
ATOM 2685 C CA . ASP A 1 338 ? 17.914 0.139 -17.660 1.00 91.75 338 ASP A CA 1
ATOM 2686 C C . ASP A 1 338 ? 16.860 1.224 -17.435 1.00 91.75 338 ASP A C 1
ATOM 2688 O O . ASP A 1 338 ? 16.783 2.210 -18.161 1.00 91.75 338 ASP A O 1
ATOM 2692 N N . PHE A 1 339 ? 15.983 0.977 -16.463 1.00 91.31 339 PHE A N 1
ATOM 2693 C CA . PHE A 1 339 ? 14.969 1.931 -16.027 1.00 91.31 339 PHE A CA 1
ATOM 2694 C C . PHE A 1 339 ? 15.347 2.600 -14.708 1.00 91.31 339 PHE A C 1
ATOM 2696 O O . PHE A 1 339 ? 16.232 2.150 -13.979 1.00 91.31 339 PHE A O 1
ATOM 2703 N N . GLY A 1 340 ? 14.555 3.612 -14.357 1.00 92.81 340 GLY A N 1
ATOM 2704 C CA . GLY A 1 340 ? 14.526 4.198 -13.026 1.00 92.81 340 GLY A CA 1
ATOM 2705 C C . GLY A 1 340 ? 15.467 5.379 -12.850 1.00 92.81 340 GLY A C 1
ATOM 2706 O O . GLY A 1 340 ? 16.177 5.803 -13.754 1.00 92.81 340 GLY A O 1
ATOM 2707 N N . TRP A 1 341 ? 15.414 5.944 -11.651 1.00 94.50 341 TRP A N 1
ATOM 2708 C CA . TRP A 1 341 ? 16.209 7.104 -11.281 1.00 94.50 341 TRP A CA 1
ATOM 2709 C C . TRP A 1 341 ? 17.657 6.744 -10.939 1.00 94.50 341 TRP A C 1
ATOM 2711 O O . TRP A 1 341 ? 17.945 5.634 -10.483 1.00 94.50 341 TRP A O 1
ATOM 2721 N N . SER A 1 342 ? 18.549 7.733 -11.055 1.00 94.31 342 SER A N 1
ATOM 2722 C CA . SER A 1 342 ? 19.906 7.652 -10.512 1.00 94.31 342 SER A CA 1
ATOM 2723 C C . SER A 1 342 ? 19.885 7.427 -8.993 1.00 94.31 342 SER A C 1
ATOM 2725 O O . SER A 1 342 ? 18.960 7.850 -8.292 1.00 94.31 342 SER A O 1
ATOM 2727 N N . ASP A 1 343 ? 20.943 6.819 -8.449 1.00 94.88 343 ASP A N 1
ATOM 2728 C CA . ASP A 1 343 ? 21.071 6.586 -7.001 1.00 94.88 343 ASP A CA 1
ATOM 2729 C C . ASP A 1 343 ? 20.992 7.898 -6.190 1.00 94.88 343 ASP A C 1
ATOM 2731 O O . ASP A 1 343 ? 20.511 7.918 -5.054 1.00 94.88 343 ASP A O 1
ATOM 2735 N N . SER A 1 344 ? 21.419 9.017 -6.790 1.00 94.50 344 SER A N 1
ATOM 2736 C CA . SER A 1 344 ? 21.375 10.349 -6.181 1.00 94.50 344 SER A CA 1
ATOM 2737 C C . SER A 1 344 ? 19.926 10.828 -5.978 1.00 94.50 344 SER A C 1
ATOM 2739 O O . SER A 1 344 ? 19.565 11.287 -4.888 1.00 94.50 344 SER A O 1
ATOM 2741 N N 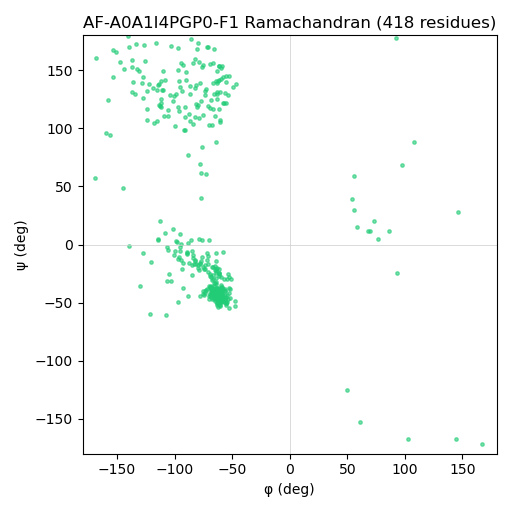. ILE A 1 345 ? 19.070 10.647 -6.990 1.00 94.56 345 ILE A N 1
ATOM 2742 C CA . ILE A 1 345 ? 17.644 10.973 -6.932 1.00 94.56 345 ILE A CA 1
ATOM 2743 C C . ILE A 1 345 ? 16.928 9.997 -6.001 1.00 94.56 345 ILE A C 1
ATOM 2745 O O . ILE A 1 345 ? 16.149 10.439 -5.158 1.00 94.56 345 ILE A O 1
ATOM 2749 N N . VAL A 1 346 ? 17.210 8.691 -6.080 1.00 94.81 346 VAL A N 1
ATOM 2750 C CA . VAL A 1 346 ? 16.591 7.691 -5.188 1.00 94.81 346 VAL A CA 1
ATOM 2751 C C . VAL A 1 346 ? 16.895 7.998 -3.721 1.00 94.81 346 VAL A C 1
ATOM 2753 O O . VAL A 1 346 ? 15.997 7.938 -2.882 1.00 94.81 346 VAL A O 1
ATOM 2756 N N . SER A 1 347 ? 18.116 8.440 -3.407 1.00 92.50 347 SER A N 1
ATOM 2757 C CA . SER A 1 347 ? 18.481 8.908 -2.064 1.00 92.50 347 SER A CA 1
ATOM 2758 C C . SER A 1 347 ? 17.620 10.093 -1.595 1.00 92.50 347 SER A C 1
ATOM 2760 O O . SER A 1 347 ? 17.224 10.152 -0.429 1.00 92.50 347 SER A O 1
ATOM 2762 N N . ARG A 1 348 ? 17.247 11.014 -2.496 1.00 92.06 348 ARG A N 1
ATOM 2763 C CA . ARG A 1 348 ? 16.303 12.107 -2.194 1.00 92.06 348 ARG A CA 1
ATOM 2764 C C . ARG A 1 348 ? 14.860 11.629 -2.070 1.00 92.06 348 ARG A C 1
ATOM 2766 O O . ARG A 1 348 ? 14.168 12.068 -1.155 1.00 92.06 348 ARG A O 1
ATOM 2773 N N . ILE A 1 349 ? 14.418 10.710 -2.928 1.00 93.25 349 ILE A N 1
ATOM 2774 C CA . ILE A 1 349 ? 13.085 10.093 -2.857 1.00 93.25 349 ILE A CA 1
ATOM 2775 C C . ILE A 1 349 ? 12.897 9.380 -1.511 1.00 93.25 349 ILE A C 1
ATOM 2777 O O . ILE A 1 349 ? 11.874 9.563 -0.852 1.00 93.25 349 ILE A O 1
ATOM 2781 N N . ALA A 1 350 ? 13.914 8.644 -1.054 1.00 90.69 350 ALA A N 1
ATOM 2782 C CA . ALA A 1 350 ? 13.941 7.979 0.248 1.00 90.69 350 ALA A CA 1
ATOM 2783 C C . ALA A 1 350 ? 13.793 8.945 1.436 1.00 90.69 350 ALA A C 1
ATOM 2785 O O . ALA A 1 350 ? 13.288 8.560 2.489 1.00 90.69 350 ALA A O 1
ATOM 2786 N N . GLN A 1 351 ? 14.217 10.200 1.264 1.00 88.62 351 GLN A N 1
ATOM 2787 C CA . GLN A 1 351 ? 14.123 11.256 2.273 1.00 88.62 351 GLN A CA 1
ATOM 2788 C C . GLN A 1 351 ? 12.80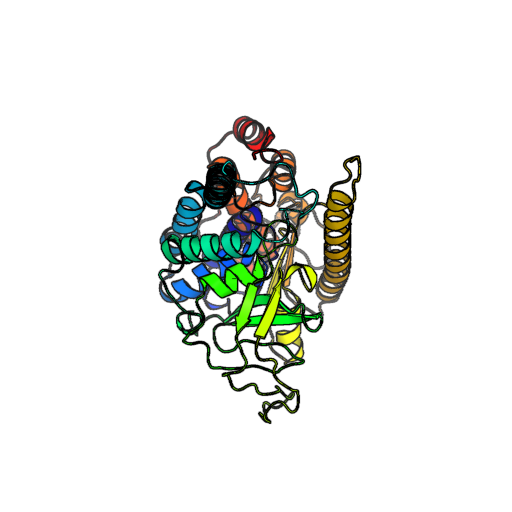5 12.035 2.211 1.00 88.62 351 GLN A C 1
ATOM 2790 O O . GLN A 1 351 ? 12.559 12.858 3.092 1.00 88.62 351 GLN A O 1
ATOM 2795 N N . ILE A 1 352 ? 11.945 11.810 1.208 1.00 89.44 352 ILE A N 1
ATOM 2796 C CA . ILE A 1 352 ? 10.618 12.434 1.187 1.00 89.44 352 ILE A CA 1
ATOM 2797 C C . ILE A 1 352 ? 9.904 12.061 2.491 1.00 89.44 352 ILE A C 1
ATOM 2799 O O . ILE A 1 352 ? 9.891 10.899 2.906 1.00 89.44 352 ILE A O 1
ATOM 2803 N N . ARG A 1 353 ? 9.352 13.070 3.164 1.00 85.81 353 ARG A N 1
ATOM 2804 C CA . ARG A 1 353 ? 8.685 12.920 4.461 1.00 85.81 353 ARG A CA 1
ATOM 2805 C C . ARG A 1 353 ? 7.489 11.965 4.394 1.00 85.81 353 ARG A C 1
ATOM 2807 O O . ARG A 1 353 ? 6.818 11.844 3.368 1.00 85.81 353 ARG A O 1
ATOM 2814 N N . THR A 1 354 ? 7.199 11.323 5.520 1.00 81.12 354 THR A N 1
ATOM 2815 C CA . THR A 1 354 ? 5.967 10.555 5.728 1.00 81.12 354 THR A CA 1
ATOM 2816 C C . THR A 1 354 ? 4.918 11.481 6.327 1.00 81.12 354 THR A C 1
ATOM 2818 O O . THR A 1 354 ? 4.946 11.797 7.509 1.00 81.12 354 THR A O 1
ATOM 2821 N N . ASP A 1 355 ? 4.029 11.995 5.483 1.00 75.00 355 ASP A N 1
ATOM 2822 C CA . ASP A 1 355 ? 3.059 13.007 5.894 1.00 75.00 355 ASP A CA 1
ATOM 2823 C C . ASP A 1 355 ? 1.799 12.955 5.018 1.00 75.00 355 ASP A C 1
ATOM 2825 O O . ASP A 1 355 ? 1.788 12.310 3.968 1.00 75.00 355 ASP A O 1
ATOM 2829 N N . LEU A 1 356 ? 0.743 13.638 5.453 1.00 76.50 356 LEU A N 1
ATOM 2830 C CA . LEU A 1 356 ? -0.519 13.841 4.737 1.00 76.50 356 LEU A CA 1
ATOM 2831 C C . LEU A 1 356 ? -0.716 15.318 4.337 1.00 76.50 356 LEU A C 1
ATOM 2833 O O . LEU A 1 356 ? -1.841 15.761 4.096 1.00 76.50 356 LEU A O 1
ATOM 2837 N N . ASN A 1 357 ? 0.371 16.095 4.293 1.00 76.75 357 ASN A N 1
ATOM 2838 C CA . ASN A 1 357 ? 0.374 17.467 3.785 1.00 76.75 357 ASN A CA 1
ATOM 2839 C C . ASN A 1 357 ? 0.561 17.517 2.260 1.00 76.75 357 ASN A C 1
ATOM 2841 O O . ASN A 1 357 ? 0.723 16.497 1.589 1.00 76.75 357 ASN A O 1
ATOM 2845 N N . ARG A 1 358 ? 0.523 18.716 1.681 1.00 81.94 358 ARG A N 1
ATOM 2846 C CA . ARG A 1 358 ? 0.667 18.894 0.231 1.00 81.94 358 ARG A CA 1
ATOM 2847 C C . ARG A 1 358 ? 2.030 18.435 -0.288 1.00 81.94 358 ARG A C 1
ATOM 2849 O O . ARG A 1 358 ? 3.064 18.952 0.125 1.00 81.94 358 ARG A O 1
ATOM 2856 N N . PHE A 1 359 ? 2.029 17.542 -1.277 1.00 86.38 359 PHE A N 1
ATOM 2857 C CA . PHE A 1 359 ? 3.233 17.203 -2.045 1.00 86.38 359 PHE A CA 1
ATOM 2858 C C . PHE A 1 359 ? 3.339 18.140 -3.257 1.00 86.38 359 PHE A C 1
ATOM 2860 O O . PHE A 1 359 ? 2.317 18.593 -3.775 1.00 86.38 359 PHE A O 1
ATOM 2867 N N . ASN A 1 360 ? 4.546 18.471 -3.715 1.00 87.56 360 ASN A N 1
ATOM 2868 C CA . ASN A 1 360 ? 4.729 19.176 -4.985 1.00 87.56 360 ASN A CA 1
ATOM 2869 C C . ASN A 1 360 ? 4.628 18.192 -6.165 1.00 87.56 360 ASN A C 1
ATOM 2871 O O . ASN A 1 360 ? 4.508 16.977 -6.004 1.00 87.56 360 ASN A O 1
ATOM 2875 N N . GLU A 1 361 ? 4.636 18.729 -7.381 1.00 90.81 361 GLU A N 1
ATOM 2876 C CA . GLU A 1 361 ? 4.525 17.912 -8.588 1.00 90.81 361 GLU A CA 1
ATOM 2877 C C . GLU A 1 361 ? 5.703 16.943 -8.760 1.00 90.81 361 GLU A C 1
ATOM 2879 O O . GLU A 1 361 ? 5.481 15.772 -9.067 1.00 90.81 361 GLU A O 1
ATOM 2884 N N . HIS A 1 362 ? 6.929 17.404 -8.498 1.00 91.38 362 HIS A N 1
ATOM 2885 C CA . HIS A 1 362 ? 8.149 16.606 -8.619 1.00 91.38 362 HIS A CA 1
ATOM 2886 C C . HIS A 1 362 ? 8.175 15.424 -7.644 1.00 91.38 362 HIS A C 1
ATOM 2888 O O . HIS A 1 362 ? 8.456 14.310 -8.067 1.00 91.38 362 HIS A O 1
ATOM 2894 N N . GLU A 1 363 ? 7.816 15.629 -6.375 1.00 92.88 363 GLU A N 1
ATOM 2895 C CA . GLU A 1 363 ? 7.707 14.586 -5.348 1.00 92.88 363 GLU A CA 1
ATOM 2896 C C . GLU A 1 363 ? 6.767 13.474 -5.817 1.00 92.88 363 GLU A C 1
ATOM 2898 O O . GLU A 1 363 ? 7.149 12.305 -5.836 1.00 92.88 363 GLU A O 1
ATOM 2903 N N . ARG A 1 364 ? 5.555 13.836 -6.259 1.00 94.06 364 ARG A N 1
ATOM 2904 C CA . ARG A 1 364 ? 4.559 12.861 -6.727 1.00 94.06 364 ARG A CA 1
ATOM 2905 C C . ARG A 1 364 ? 5.033 12.113 -7.964 1.00 94.06 364 ARG A C 1
ATOM 2907 O O . ARG A 1 364 ? 4.993 10.887 -7.980 1.00 94.06 364 ARG A O 1
ATOM 2914 N N . LYS A 1 365 ? 5.498 12.841 -8.983 1.00 93.81 365 LYS A N 1
ATOM 2915 C CA . LYS A 1 365 ? 5.984 12.262 -10.240 1.00 93.81 365 LYS A CA 1
ATOM 2916 C C . LYS A 1 365 ? 7.165 11.318 -10.010 1.00 93.81 365 LYS A C 1
ATOM 2918 O O . LYS A 1 365 ? 7.167 10.214 -10.544 1.00 93.81 365 LYS A O 1
ATOM 2923 N N . CYS A 1 366 ? 8.121 11.714 -9.169 1.00 95.19 366 CYS A N 1
ATOM 2924 C CA . CYS A 1 366 ? 9.270 10.883 -8.821 1.00 95.19 366 CYS A CA 1
ATOM 2925 C C . CYS A 1 366 ? 8.845 9.606 -8.095 1.00 95.19 366 CYS A C 1
ATOM 2927 O O . CYS A 1 366 ? 9.332 8.539 -8.450 1.00 95.19 366 CYS A O 1
ATOM 2929 N N . LEU A 1 367 ? 7.925 9.697 -7.125 1.00 96.44 367 LEU A N 1
ATOM 2930 C CA . LEU A 1 367 ? 7.417 8.539 -6.382 1.00 96.44 367 LEU A CA 1
ATOM 2931 C C . LEU A 1 367 ? 6.656 7.556 -7.277 1.00 96.44 367 LEU A C 1
ATOM 2933 O O . LEU A 1 367 ? 6.905 6.355 -7.194 1.00 96.44 367 LEU A O 1
ATOM 2937 N N . ILE A 1 368 ? 5.763 8.061 -8.135 1.00 97.00 368 ILE A N 1
ATOM 2938 C CA . ILE A 1 368 ? 4.981 7.235 -9.067 1.00 97.00 368 ILE A CA 1
ATOM 2939 C C . ILE A 1 368 ? 5.919 6.529 -10.051 1.00 97.00 368 ILE A C 1
ATOM 2941 O O . ILE A 1 368 ? 5.871 5.307 -10.161 1.00 97.00 368 ILE A O 1
ATOM 2945 N N . TYR A 1 369 ? 6.812 7.272 -10.714 1.00 96.75 369 TYR A N 1
ATOM 2946 C CA . TYR A 1 369 ? 7.755 6.681 -11.667 1.00 96.75 369 TYR A CA 1
ATOM 2947 C C . TYR A 1 369 ? 8.679 5.666 -10.988 1.00 96.75 369 TYR A C 1
ATOM 2949 O O . TYR A 1 369 ? 8.877 4.570 -11.501 1.00 96.75 369 TYR A O 1
ATOM 2957 N N . HIS A 1 370 ? 9.183 5.978 -9.790 1.00 97.25 370 HIS A N 1
ATOM 2958 C CA . HIS A 1 370 ? 10.053 5.067 -9.045 1.00 97.25 370 HIS A CA 1
ATOM 2959 C C . HIS A 1 370 ? 9.360 3.737 -8.729 1.00 97.25 370 HIS A C 1
ATOM 2961 O O . HIS A 1 370 ? 9.912 2.675 -9.013 1.00 97.25 370 HIS A O 1
ATOM 2967 N N . GLY A 1 371 ? 8.127 3.784 -8.209 1.00 97.50 371 GLY A N 1
ATOM 2968 C CA . GLY A 1 371 ? 7.337 2.584 -7.920 1.00 97.50 371 GLY A CA 1
ATOM 2969 C C . GLY A 1 371 ? 7.052 1.744 -9.164 1.00 97.50 371 GLY A C 1
ATOM 2970 O O . GLY A 1 371 ? 7.202 0.524 -9.133 1.00 97.50 371 GLY A O 1
ATOM 2971 N N . GLU A 1 372 ? 6.711 2.400 -10.273 1.00 96.25 372 GLU A N 1
ATOM 2972 C CA . GLU A 1 372 ? 6.482 1.756 -11.567 1.00 96.25 372 GLU A CA 1
ATOM 2973 C C . GLU A 1 372 ? 7.742 1.047 -12.085 1.00 96.25 372 GLU A C 1
ATOM 2975 O O . GLU A 1 372 ? 7.708 -0.148 -12.389 1.00 96.25 372 GLU A O 1
ATOM 2980 N N . THR A 1 373 ? 8.880 1.746 -12.111 1.00 96.81 373 THR A N 1
ATOM 2981 C CA . THR A 1 373 ? 10.142 1.184 -12.611 1.00 96.81 373 THR A CA 1
ATOM 2982 C C . THR A 1 373 ? 10.702 0.075 -11.724 1.00 96.81 373 THR A C 1
ATOM 2984 O O . THR A 1 373 ? 11.326 -0.857 -12.236 1.00 96.81 373 THR A O 1
ATOM 2987 N N . LEU A 1 374 ? 10.454 0.116 -10.409 1.00 97.19 374 LEU A N 1
ATOM 2988 C CA . LEU A 1 374 ? 10.880 -0.946 -9.499 1.00 97.19 374 LEU A CA 1
ATOM 2989 C C . LEU A 1 374 ? 10.124 -2.248 -9.750 1.00 97.19 374 LEU A C 1
ATOM 2991 O O . LEU A 1 374 ? 10.746 -3.311 -9.739 1.00 97.19 374 LEU A O 1
ATOM 2995 N N . VAL A 1 375 ? 8.816 -2.187 -10.019 1.00 96.00 375 VAL A N 1
ATOM 2996 C CA . VAL A 1 375 ? 8.032 -3.372 -10.404 1.00 96.00 375 VAL A CA 1
ATOM 2997 C C . VAL A 1 375 ? 8.584 -3.975 -11.688 1.00 96.00 375 VAL A C 1
ATOM 2999 O O . VAL A 1 375 ? 8.909 -5.157 -11.715 1.00 96.00 375 VAL A O 1
ATOM 3002 N N . GLU A 1 376 ? 8.748 -3.163 -12.728 1.00 94.19 376 GLU A N 1
ATOM 3003 C CA . GLU A 1 376 ? 9.298 -3.595 -14.017 1.00 94.19 376 GLU A CA 1
ATOM 3004 C C . GLU A 1 376 ? 10.670 -4.259 -13.864 1.00 94.19 376 GLU A C 1
ATOM 3006 O O . GLU A 1 376 ? 10.886 -5.387 -14.312 1.00 94.19 376 GLU A O 1
ATOM 3011 N N . THR A 1 377 ? 11.582 -3.588 -13.158 1.00 95.81 377 THR A N 1
ATOM 3012 C CA . THR A 1 377 ? 12.953 -4.059 -12.948 1.00 95.81 377 THR A CA 1
ATOM 3013 C C . THR A 1 377 ? 12.980 -5.357 -12.151 1.00 95.81 377 THR A C 1
ATOM 3015 O O . THR A 1 377 ? 13.667 -6.303 -12.531 1.00 95.81 377 THR A O 1
ATOM 3018 N N . THR A 1 378 ? 12.221 -5.444 -11.057 1.00 94.94 378 THR A N 1
ATOM 3019 C CA . THR A 1 378 ? 12.215 -6.637 -10.198 1.00 94.94 378 THR A CA 1
ATOM 3020 C C . THR A 1 378 ? 11.505 -7.820 -10.858 1.00 94.94 378 THR A C 1
ATOM 3022 O O . THR A 1 378 ? 12.010 -8.939 -10.789 1.00 94.94 378 THR A O 1
ATOM 3025 N N . VAL A 1 379 ? 10.405 -7.606 -11.587 1.00 94.00 379 VAL A N 1
ATOM 3026 C CA . VAL A 1 379 ? 9.777 -8.665 -12.397 1.00 94.00 379 VAL A CA 1
ATOM 3027 C C . VAL A 1 379 ? 10.735 -9.140 -13.488 1.00 94.00 379 VAL A C 1
ATOM 3029 O O . VAL A 1 379 ? 10.906 -10.344 -13.662 1.00 94.00 379 VAL A O 1
ATOM 3032 N N . SER A 1 380 ? 11.407 -8.226 -14.189 1.00 93.75 380 SER A N 1
ATOM 3033 C CA . SER A 1 380 ? 12.388 -8.580 -15.218 1.00 93.75 380 SER A CA 1
ATOM 3034 C C . SER A 1 380 ? 13.591 -9.341 -14.657 1.00 93.75 380 SER A C 1
ATOM 3036 O O . SER A 1 380 ? 14.063 -10.296 -15.274 1.00 93.75 380 SER A O 1
ATOM 3038 N N . LYS A 1 381 ? 14.062 -8.970 -13.465 1.00 93.38 381 LYS A N 1
ATOM 3039 C CA . LYS A 1 381 ? 15.218 -9.588 -12.811 1.00 93.38 381 LYS A CA 1
ATOM 3040 C C . LYS A 1 381 ? 14.913 -10.976 -12.239 1.00 93.38 381 LYS A C 1
ATOM 3042 O O . LYS A 1 381 ? 15.711 -11.889 -12.440 1.00 93.38 381 LYS A O 1
ATOM 3047 N N . TRP A 1 382 ? 13.769 -11.160 -11.575 1.00 90.06 382 TRP A N 1
ATOM 3048 C CA . TRP A 1 382 ? 13.389 -12.434 -10.939 1.00 90.06 382 TRP A CA 1
ATOM 3049 C C . TRP A 1 382 ? 12.541 -13.351 -11.831 1.00 90.06 382 TRP A C 1
ATOM 3051 O O . TRP A 1 382 ? 12.400 -14.534 -11.532 1.00 90.06 382 TRP A O 1
ATOM 3061 N N . ASN A 1 383 ? 11.961 -12.835 -12.918 1.00 89.00 383 ASN A N 1
ATOM 3062 C CA . ASN A 1 383 ? 11.048 -13.580 -13.788 1.00 89.00 383 ASN A CA 1
ATOM 3063 C C . ASN A 1 383 ? 11.193 -13.173 -15.272 1.00 89.00 383 ASN A C 1
ATOM 3065 O O . ASN A 1 383 ? 10.221 -12.900 -15.981 1.00 89.00 383 ASN A O 1
ATOM 3069 N N . ASN A 1 384 ? 12.444 -13.129 -15.745 1.00 90.81 384 ASN A N 1
ATOM 3070 C CA . ASN A 1 384 ? 12.838 -12.566 -17.044 1.00 90.81 384 ASN A CA 1
ATOM 3071 C C . ASN A 1 384 ? 12.129 -13.178 -18.253 1.00 90.81 384 ASN A C 1
ATOM 3073 O O . ASN A 1 384 ? 11.745 -12.455 -19.169 1.00 90.81 384 ASN A O 1
ATOM 3077 N N . ALA A 1 385 ? 11.935 -14.500 -18.258 1.00 89.06 385 ALA A N 1
ATOM 3078 C CA . ALA A 1 385 ? 11.256 -15.182 -19.355 1.00 89.06 385 ALA A CA 1
ATOM 3079 C C . ALA A 1 385 ? 9.820 -14.665 -19.522 1.00 89.06 385 ALA A C 1
ATOM 3081 O O . ALA A 1 385 ? 9.417 -14.290 -20.620 1.00 89.06 385 ALA A O 1
ATOM 3082 N N . GLN A 1 386 ? 9.073 -14.559 -18.418 1.00 88.62 386 GLN A N 1
ATOM 3083 C CA . GLN A 1 386 ? 7.708 -14.038 -18.448 1.00 88.62 386 GLN A CA 1
ATOM 3084 C C . GLN A 1 386 ? 7.687 -12.535 -18.733 1.00 88.62 386 GLN A C 1
ATOM 3086 O O . GLN A 1 386 ? 6.802 -12.077 -19.450 1.00 88.62 386 GLN A O 1
ATOM 3091 N N . TYR A 1 387 ? 8.663 -11.775 -18.228 1.00 91.56 387 TYR A N 1
ATOM 3092 C CA . TYR A 1 387 ? 8.811 -10.356 -18.553 1.00 91.56 387 TYR A CA 1
ATOM 3093 C C . TYR A 1 387 ? 8.986 -10.126 -20.060 1.00 91.56 387 TYR A C 1
ATOM 3095 O O . TYR A 1 387 ? 8.256 -9.328 -20.637 1.00 91.56 387 TYR A O 1
ATOM 3103 N N . LYS A 1 388 ? 9.882 -10.879 -20.714 1.00 90.31 388 LYS A N 1
ATOM 3104 C CA . LYS A 1 388 ? 10.131 -10.807 -22.166 1.00 90.31 388 LYS A CA 1
ATOM 3105 C C . LYS A 1 388 ? 8.901 -11.153 -23.012 1.00 90.31 388 LYS A C 1
ATOM 3107 O O . LYS A 1 388 ? 8.833 -10.747 -24.167 1.00 90.31 388 LYS A O 1
ATOM 3112 N N . GLU A 1 389 ? 7.955 -11.927 -22.484 1.00 90.38 389 GLU A N 1
ATOM 3113 C CA . GLU A 1 389 ? 6.662 -12.161 -23.140 1.00 90.38 389 GLU A CA 1
ATOM 3114 C C . GLU A 1 389 ? 5.712 -10.975 -22.955 1.00 90.38 389 GLU A C 1
ATOM 3116 O O . GLU A 1 389 ? 5.080 -10.545 -23.915 1.00 90.38 389 GLU A O 1
ATOM 3121 N N . MET A 1 390 ? 5.630 -10.428 -21.737 1.00 90.69 390 MET A N 1
ATOM 3122 C CA . MET A 1 390 ? 4.762 -9.288 -21.421 1.00 90.69 390 MET A CA 1
ATOM 3123 C C . MET A 1 390 ? 5.194 -8.021 -22.169 1.00 90.69 390 MET A C 1
ATOM 3125 O O . MET A 1 390 ? 4.350 -7.315 -22.711 1.00 90.69 390 MET A O 1
ATOM 3129 N N . SER A 1 391 ? 6.499 -7.777 -22.300 1.00 86.25 391 SER A N 1
ATOM 3130 C CA . SER A 1 391 ? 7.035 -6.608 -23.009 1.00 86.25 391 SER A CA 1
ATOM 3131 C C . SER A 1 391 ? 6.876 -6.658 -24.535 1.00 86.25 391 SER A C 1
ATOM 3133 O O . SER A 1 391 ? 7.154 -5.672 -25.214 1.00 86.25 391 SER A O 1
ATOM 3135 N N . LYS A 1 392 ? 6.420 -7.790 -25.089 1.00 86.75 392 LYS A N 1
ATOM 3136 C CA . LYS A 1 392 ? 6.088 -7.948 -26.517 1.00 86.75 392 LYS A CA 1
ATOM 3137 C C . LYS A 1 392 ? 4.604 -7.745 -26.816 1.00 86.75 392 LYS A C 1
ATOM 3139 O O . LYS A 1 392 ? 4.212 -7.806 -27.981 1.00 86.75 392 LYS A O 1
ATOM 3144 N N . LEU A 1 393 ? 3.767 -7.563 -25.794 1.00 83.44 393 LEU A N 1
ATOM 3145 C CA . LEU A 1 393 ? 2.342 -7.318 -25.987 1.00 83.44 393 LEU A CA 1
ATOM 3146 C C . LEU A 1 393 ? 2.143 -5.995 -26.738 1.00 83.44 393 LEU A C 1
ATOM 3148 O O . LEU A 1 393 ? 2.807 -5.006 -26.451 1.00 83.44 393 LEU A O 1
ATOM 3152 N N . SER A 1 394 ? 1.201 -5.959 -27.681 1.00 78.56 394 SER A N 1
ATOM 3153 C CA . SER A 1 394 ? 0.973 -4.788 -28.544 1.00 78.56 394 SER A CA 1
ATOM 3154 C C . SER A 1 394 ? 0.580 -3.515 -27.786 1.00 78.56 394 SER A C 1
ATOM 3156 O O . SER A 1 394 ? 0.816 -2.415 -28.274 1.00 78.56 394 SER A O 1
ATOM 3158 N N . HIS A 1 395 ? -0.014 -3.662 -26.601 1.00 79.06 395 HIS A N 1
ATOM 3159 C CA . HIS A 1 395 ? -0.409 -2.556 -25.729 1.00 79.06 395 HIS A CA 1
ATOM 3160 C C . HIS A 1 395 ? 0.696 -2.121 -24.757 1.00 79.06 395 HIS A C 1
ATOM 3162 O O . HIS A 1 395 ? 0.522 -1.127 -24.053 1.00 79.06 395 HIS A O 1
ATOM 3168 N N . TYR A 1 396 ? 1.808 -2.857 -24.675 1.00 88.12 396 TYR A N 1
ATOM 3169 C CA . TYR A 1 396 ? 2.900 -2.504 -23.780 1.00 88.12 396 TYR A CA 1
ATOM 3170 C C . TYR A 1 396 ? 3.666 -1.302 -24.337 1.00 88.12 396 TYR A C 1
ATOM 3172 O O . TYR A 1 396 ? 4.116 -1.285 -25.482 1.00 88.12 396 TYR A O 1
ATOM 3180 N N . GLN A 1 397 ? 3.842 -0.301 -23.484 1.00 84.38 397 GLN A N 1
ATOM 3181 C CA . GLN A 1 397 ? 4.764 0.809 -23.682 1.00 84.38 397 GLN A CA 1
ATOM 3182 C C . GLN A 1 397 ? 5.710 0.811 -22.482 1.00 84.38 397 GLN A C 1
ATOM 3184 O O . GLN A 1 397 ? 5.221 0.616 -21.369 1.00 84.38 397 GLN A O 1
ATOM 3189 N N . PRO A 1 398 ? 7.023 1.034 -22.644 1.00 83.94 398 PRO A N 1
ATOM 3190 C CA . PRO A 1 398 ? 7.925 1.128 -21.502 1.00 83.94 398 PRO A CA 1
ATOM 3191 C C . PRO A 1 398 ? 7.614 2.370 -20.647 1.00 83.94 398 PRO A C 1
ATOM 3193 O O . PRO A 1 398 ? 7.037 3.341 -21.159 1.00 83.94 398 PRO A O 1
ATOM 3196 N N . PRO A 1 399 ? 7.986 2.377 -19.354 1.00 85.25 399 PRO A N 1
ATOM 3197 C CA . PRO A 1 399 ? 7.890 3.568 -18.519 1.00 85.25 399 PRO A CA 1
ATOM 3198 C C . PRO A 1 399 ? 8.646 4.721 -19.182 1.00 85.25 399 PRO A C 1
ATOM 3200 O O . PRO A 1 399 ? 9.832 4.610 -19.486 1.00 85.25 399 PRO A O 1
ATOM 3203 N N . THR A 1 400 ? 7.949 5.820 -19.458 1.00 78.81 400 THR A N 1
ATOM 3204 C CA . THR A 1 400 ? 8.560 6.983 -20.104 1.00 78.81 400 THR A CA 1
ATOM 3205 C C . THR A 1 400 ? 9.298 7.798 -19.057 1.00 78.81 400 THR A C 1
ATOM 3207 O O . THR A 1 400 ? 8.680 8.297 -18.114 1.00 78.81 400 THR A O 1
ATOM 3210 N N . GLU A 1 401 ? 10.611 7.937 -19.226 1.00 70.19 401 GLU A N 1
ATOM 3211 C CA . GLU A 1 401 ? 11.406 8.819 -18.382 1.00 70.19 401 GLU A CA 1
ATOM 3212 C C . GLU A 1 401 ? 10.889 10.255 -18.519 1.00 70.19 401 GLU A C 1
ATOM 3214 O O . GLU A 1 401 ? 10.636 10.759 -19.619 1.00 70.19 401 GLU A O 1
ATOM 3219 N N . LEU A 1 402 ? 10.676 10.916 -17.384 1.00 76.62 402 LEU A N 1
ATOM 3220 C CA . LEU A 1 402 ? 10.226 12.300 -17.389 1.00 76.62 402 LEU A CA 1
ATOM 3221 C C . LEU A 1 402 ? 11.334 13.160 -17.997 1.00 76.62 402 LEU A C 1
ATOM 3223 O O . LEU A 1 402 ? 12.473 13.096 -17.546 1.00 76.62 402 LEU A O 1
ATOM 3227 N N . GLN A 1 403 ? 10.998 14.009 -18.972 1.00 79.50 403 GLN A N 1
ATOM 3228 C CA . GLN A 1 403 ? 11.933 14.969 -19.571 1.00 79.50 403 GLN A CA 1
ATOM 3229 C C . GLN A 1 403 ? 12.245 16.128 -18.604 1.00 79.50 403 GLN A C 1
ATOM 3231 O O . GLN A 1 403 ? 11.942 17.291 -18.863 1.00 79.50 403 GLN A O 1
ATOM 3236 N N . ILE A 1 404 ? 12.812 15.801 -17.445 1.00 81.25 404 ILE A N 1
ATOM 3237 C CA . ILE A 1 404 ? 13.191 16.721 -16.377 1.00 81.25 404 ILE A CA 1
ATOM 3238 C C . ILE A 1 404 ? 14.655 16.436 -16.050 1.00 81.25 404 ILE A C 1
ATOM 3240 O O . ILE A 1 404 ? 15.021 15.302 -15.758 1.00 81.25 404 ILE A O 1
ATOM 3244 N N . SER A 1 405 ? 15.505 17.464 -16.084 1.00 87.94 405 SER A N 1
ATOM 3245 C CA . SER A 1 405 ? 16.923 17.279 -15.755 1.00 87.94 405 SER A CA 1
ATOM 3246 C C . SER A 1 405 ? 17.117 16.797 -14.311 1.00 87.94 405 SER A C 1
ATOM 3248 O O . SER A 1 405 ? 16.462 17.295 -13.392 1.00 87.94 405 SER A O 1
ATOM 3250 N N . GLU A 1 406 ? 18.079 15.895 -14.090 1.00 89.75 406 GLU A N 1
ATOM 3251 C CA . GLU A 1 406 ? 18.438 15.393 -12.752 1.00 89.75 406 GLU A CA 1
ATOM 3252 C C . GLU A 1 406 ? 18.727 16.539 -11.773 1.00 89.75 406 GLU A C 1
ATOM 3254 O O . GLU A 1 406 ? 18.224 16.543 -10.651 1.00 89.75 406 GLU A O 1
ATOM 3259 N N . LYS A 1 407 ? 19.446 17.577 -12.221 1.00 90.44 407 LYS A N 1
ATOM 3260 C CA . LYS A 1 407 ? 19.714 18.780 -11.418 1.00 90.44 407 LYS A CA 1
ATOM 3261 C C . LYS A 1 407 ? 18.425 19.449 -10.923 1.00 90.44 407 LYS A C 1
ATOM 3263 O O . LYS A 1 407 ? 18.357 19.840 -9.761 1.00 90.44 407 LYS A O 1
ATOM 3268 N N . SER A 1 408 ? 17.413 19.569 -11.783 1.00 89.12 408 SER A N 1
ATOM 3269 C CA . SER A 1 408 ? 16.117 20.152 -11.413 1.00 89.12 408 SER A CA 1
ATOM 3270 C C . SER A 1 408 ? 15.390 19.292 -10.381 1.00 89.12 408 SER A C 1
ATOM 3272 O O . SER A 1 408 ? 14.856 19.820 -9.409 1.00 89.12 408 SER A O 1
ATOM 3274 N N . ILE A 1 409 ? 15.401 17.968 -10.559 1.00 90.75 409 ILE A N 1
ATOM 3275 C CA . ILE A 1 409 ? 14.773 17.031 -9.618 1.00 90.75 409 ILE A CA 1
ATOM 3276 C C . ILE A 1 409 ? 15.447 17.126 -8.246 1.00 90.75 409 ILE A C 1
ATOM 3278 O O . ILE A 1 409 ? 14.770 17.248 -7.226 1.00 90.75 409 ILE A O 1
ATOM 3282 N N . LEU A 1 410 ? 16.780 17.106 -8.211 1.00 92.25 410 LEU A N 1
ATOM 3283 C CA . LEU A 1 410 ? 17.544 17.160 -6.966 1.00 92.25 410 LEU A CA 1
ATOM 3284 C C . LEU A 1 410 ? 17.307 18.457 -6.184 1.00 92.25 410 LEU A C 1
ATOM 3286 O O . LEU A 1 410 ? 17.197 18.399 -4.957 1.00 92.25 410 LEU A O 1
ATOM 3290 N N . GLU A 1 411 ? 17.203 19.603 -6.862 1.00 90.44 411 GLU A N 1
ATOM 3291 C CA . GLU A 1 411 ? 16.879 20.876 -6.204 1.00 90.44 411 GLU A CA 1
ATOM 3292 C C . GLU A 1 411 ? 15.442 20.898 -5.667 1.00 90.44 411 GLU A C 1
ATOM 3294 O O . GLU A 1 411 ? 15.217 21.295 -4.522 1.00 90.44 411 GLU A O 1
ATOM 3299 N N . GLU A 1 412 ? 14.470 20.396 -6.429 1.00 89.50 412 GLU A N 1
ATOM 3300 C CA . GLU A 1 412 ? 13.068 20.336 -5.996 1.00 89.50 412 GLU A CA 1
ATOM 3301 C C . GLU A 1 412 ? 12.846 19.393 -4.807 1.00 89.50 412 GLU A C 1
ATOM 3303 O O . GLU A 1 412 ? 12.036 19.691 -3.922 1.00 89.50 412 GLU A O 1
ATOM 3308 N N . LEU A 1 413 ? 13.589 18.282 -4.752 1.00 89.19 413 LEU A N 1
ATOM 3309 C CA . LEU A 1 413 ? 13.507 17.307 -3.662 1.00 89.19 413 LEU A CA 1
ATOM 3310 C C . LEU A 1 413 ? 14.365 17.667 -2.439 1.00 89.19 413 LEU A C 1
ATOM 3312 O O . LEU A 1 413 ? 14.244 17.042 -1.382 1.00 89.19 413 LEU A O 1
ATOM 3316 N N . LYS A 1 414 ? 15.225 18.688 -2.538 1.00 85.62 414 LYS A N 1
ATOM 3317 C CA . LYS A 1 414 ? 16.194 19.064 -1.493 1.00 85.62 414 LYS A CA 1
ATOM 3318 C C . LYS A 1 414 ? 15.556 19.259 -0.119 1.00 85.62 414 LYS A C 1
ATOM 3320 O O . LYS A 1 414 ? 16.136 18.863 0.887 1.00 85.62 414 LYS A O 1
ATOM 3325 N N . ASN A 1 415 ? 14.350 19.826 -0.077 1.00 83.19 415 ASN A N 1
ATOM 3326 C CA . ASN A 1 415 ? 13.623 20.138 1.157 1.00 83.19 415 ASN A CA 1
ATOM 3327 C C . ASN A 1 415 ? 12.413 19.226 1.414 1.00 83.19 415 ASN A C 1
ATOM 3329 O O . ASN A 1 415 ? 11.640 19.479 2.339 1.00 83.19 415 ASN A O 1
ATOM 3333 N N . SER A 1 416 ? 12.247 18.147 0.646 1.00 82.25 416 SER A N 1
ATOM 3334 C CA . SER A 1 416 ? 11.094 17.243 0.767 1.00 82.25 416 SER A CA 1
ATOM 3335 C C . SER A 1 416 ? 10.988 16.524 2.113 1.00 82.25 416 SER A C 1
ATOM 3337 O O . SER A 1 416 ? 9.898 16.096 2.496 1.00 82.25 416 SER A O 1
ATOM 3339 N N . HIS A 1 417 ? 12.095 16.448 2.852 1.00 74.69 417 HIS A N 1
ATOM 3340 C CA . HIS A 1 417 ? 12.177 15.909 4.210 1.00 74.69 417 HIS A CA 1
ATOM 3341 C C . HIS A 1 417 ? 11.668 16.880 5.296 1.00 74.69 417 HIS A C 1
ATOM 3343 O O . HIS A 1 417 ? 11.403 16.448 6.412 1.00 74.69 417 HIS A O 1
ATOM 3349 N N . LYS A 1 418 ? 11.539 18.182 4.988 1.00 67.75 418 LYS A N 1
ATOM 3350 C CA . LYS A 1 418 ? 11.291 19.271 5.959 1.00 67.75 418 LYS A CA 1
ATOM 3351 C C . LYS A 1 418 ? 10.008 20.070 5.745 1.00 67.75 418 LYS A C 1
ATOM 3353 O O . LYS A 1 418 ? 9.667 20.856 6.619 1.00 67.75 418 LYS A O 1
ATOM 3358 N N . ARG A 1 419 ? 9.347 19.978 4.587 1.00 57.38 419 ARG A N 1
ATOM 3359 C CA . ARG A 1 419 ? 8.186 20.836 4.288 1.00 57.38 419 ARG A CA 1
ATOM 3360 C C . ARG A 1 419 ? 7.034 20.529 5.256 1.00 57.38 419 ARG A C 1
ATOM 3362 O O . ARG A 1 419 ? 6.474 19.437 5.193 1.00 57.38 419 ARG A O 1
ATOM 3369 N N . PHE A 1 420 ? 6.746 21.485 6.140 1.00 48.97 420 PHE A N 1
ATOM 3370 C CA . PHE A 1 420 ? 5.647 21.476 7.108 1.00 48.97 420 PHE A CA 1
ATOM 3371 C C . PHE A 1 420 ? 4.339 21.898 6.442 1.00 48.97 420 PHE A C 1
ATOM 3373 O O . PHE A 1 420 ? 4.352 22.937 5.743 1.00 48.97 420 PHE A O 1
#

InterPro domains:
  IPR002641 Patatin-like phospholipase domain [PF01734] (9-241)
  IPR002641 Patatin-like phospholipase domain [PS51635] (9-247)
  IPR016035 Acyl transferase/acyl hydrolase/lysophospholipase [SSF52151] (9-306)
  IPR050301 Neuropathy target esterase [PTHR14226] (9-276)

Sequence (420 aa):
MIQKDILCALSGGGFRATFFHAGVLRGLIRLGLKDRIKVISSVSGGSITSALFGLKFDEIATIDDFDRLVINPLVEFSNRDPRNILIRYRLKSVVNSVASTFGSLFGSFGKPLMLLEGQENSELFIEQLDKYIFKGCTLSALSKNVRVVINATNLNNGARFRFDNNDFGDYKIGYSREIHHLPISQAVMASACYPGLFSPIKLNIGQHKFFLRDKFKNDACSPNMVPESIYLSDGGLFDNLGYYSIKSELDRGRDGFIVISDAANRFNNDNYAYGFANSLLRISDILMEQVSNRDRSKIMDNLLKDIWKGIYFKLENSCRWYREFEHEKCAKSSDVPDFGWSDSIVSRIAQIRTDLNRFNEHERKCLIYHGETLVETTVSKWNNAQYKEMSKLSHYQPPTELQISEKSILEELKNSHKRF

Mean predicted aligned error: 7.25 Å

Radius of gyration: 21.87 Å; Cα contacts (8 Å, |Δi|>4): 795; chains: 1; bounding box: 49×61×67 Å

Nearest PDB structures (foldseek):
  1cjy-assembly2_B  TM=5.682E-01  e=9.425E-08  Homo sapiens
  5iz5-assembly1_A  TM=4.778E-01  e=1.551E-06  Homo sapiens
  5iz5-assembly2_B  TM=4.106E-01  e=9.727E-07  Homo sapiens
  5izr-assembly3_C  TM=4.782E-01  e=1.443E-05  Homo sapiens
  5izr-assembly2_B  TM=4.284E-01  e=7.354E-06  Homo sapiens